Protein AF-A0A924NNZ3-F1 (afdb_monomer)

Secondary structure (DSSP, 8-state):
-PPPP---HHHHHHHTSS---TT-HHHHHHHHHHHHHHHH--SEEEEE-SSHHHHHHHHHTT-SSEEEEESGGGGSGGGHHHHHHHHH--HHHHHHHHHHHHHHHHHHHHHHHHHHTTTSEEEEEPP-S-GGGGSPPHHHHHHHHHHHHHHTPPPPHHHHHHHHHHHHH--S-GGGSS-HHHHHHHSTTHHHHHHHHHHHHHHHHHHTT---EEEEEE-S--SHHHHHHHHHHHHHHHHHHT---EEEEEE-SHHHHHTHHHHHHH-SEEEEEHHHHHHHHHT--HHHHHHHTHHHHHHTTS-SS-TTTTT-TTTHHHHHHHHHHHHHHH-TT-EEEEESSGGG-HHHHHHHHHTT-SEEEE-GGGHHHHHHHHHHHTT--

Structure (mmCIF, N/CA/C/O backbone):
data_AF-A0A924NNZ3-F1
#
_entry.id   AF-A0A924NNZ3-F1
#
loop_
_atom_site.group_PDB
_atom_site.id
_atom_site.type_symbol
_atom_site.label_atom_id
_atom_site.label_alt_id
_atom_site.label_comp_id
_atom_site.label_asym_id
_atom_site.label_entity_id
_atom_site.label_seq_id
_atom_site.pdbx_PDB_ins_code
_atom_site.Cartn_x
_atom_site.Cartn_y
_atom_site.Cartn_z
_atom_site.occupancy
_atom_site.B_iso_or_equiv
_atom_site.auth_seq_id
_atom_site.auth_comp_id
_atom_site.auth_asym_id
_atom_site.auth_atom_id
_atom_site.pdbx_PDB_model_num
ATOM 1 N N . GLY A 1 1 ? 37.620 16.774 13.304 1.00 64.25 1 GLY A N 1
ATOM 2 C CA . GLY A 1 1 ? 36.984 17.636 12.299 1.00 64.25 1 GLY A CA 1
ATOM 3 C C . GLY A 1 1 ? 35.906 16.813 11.662 1.00 64.25 1 GLY A C 1
ATOM 4 O O . GLY A 1 1 ? 36.211 15.704 11.244 1.00 64.25 1 GLY A O 1
ATOM 5 N N . GLU A 1 2 ? 34.669 17.284 11.690 1.00 69.00 2 GLU A N 1
ATOM 6 C CA . GLU A 1 2 ? 33.575 16.611 10.995 1.00 69.00 2 GLU A CA 1
ATOM 7 C C . GLU A 1 2 ? 33.784 16.807 9.493 1.00 69.00 2 GLU A C 1
ATOM 9 O O . GLU A 1 2 ? 33.917 17.934 9.016 1.00 69.00 2 GLU A O 1
ATOM 14 N N . VAL A 1 3 ? 33.922 15.702 8.762 1.00 72.62 3 VAL A N 1
ATOM 15 C CA . VAL A 1 3 ? 33.930 15.724 7.300 1.00 72.62 3 VAL A CA 1
ATOM 16 C C . VAL A 1 3 ? 32.472 15.800 6.875 1.00 72.62 3 VAL A C 1
ATOM 18 O O . VAL A 1 3 ? 31.687 14.928 7.241 1.00 72.62 3 VAL A O 1
ATOM 21 N N . ALA A 1 4 ? 32.106 16.850 6.144 1.00 78.94 4 ALA A N 1
ATOM 22 C CA . ALA A 1 4 ? 30.754 16.989 5.630 1.00 78.94 4 ALA A CA 1
ATOM 23 C C . ALA A 1 4 ? 30.448 15.831 4.666 1.00 78.94 4 ALA A C 1
ATOM 25 O O . ALA A 1 4 ? 31.197 15.572 3.722 1.00 78.94 4 ALA A O 1
ATOM 26 N N . VAL A 1 5 ? 29.361 15.112 4.940 1.00 84.31 5 VAL A N 1
ATOM 27 C CA . VAL A 1 5 ? 28.836 14.083 4.041 1.00 84.31 5 VAL A CA 1
ATOM 28 C C . VAL A 1 5 ? 28.032 14.800 2.964 1.00 84.31 5 VAL A C 1
ATOM 30 O O . VAL A 1 5 ? 27.115 15.557 3.277 1.00 84.31 5 VAL A O 1
ATOM 33 N N . HIS A 1 6 ? 28.387 14.573 1.703 1.00 83.69 6 HIS A N 1
ATOM 34 C CA . HIS A 1 6 ? 27.689 15.135 0.551 1.00 83.69 6 HIS A CA 1
ATOM 35 C C . HIS A 1 6 ? 26.997 14.017 -0.239 1.00 83.69 6 HIS A C 1
ATOM 37 O O . HIS A 1 6 ? 27.513 12.893 -0.266 1.00 83.69 6 HIS A O 1
ATOM 43 N N . PRO A 1 7 ? 25.847 14.292 -0.880 1.00 82.81 7 PRO A N 1
ATOM 44 C CA . PRO A 1 7 ? 25.235 13.356 -1.814 1.00 82.81 7 PRO A CA 1
ATOM 45 C C . PRO A 1 7 ? 26.211 12.979 -2.935 1.00 82.81 7 PRO A C 1
ATOM 47 O O . PRO A 1 7 ? 27.044 13.780 -3.353 1.00 82.81 7 PRO A O 1
ATOM 50 N N . SER A 1 8 ? 26.122 11.742 -3.429 1.00 87.38 8 SER A N 1
ATOM 51 C CA . SER A 1 8 ? 26.905 11.354 -4.608 1.00 87.38 8 SER A CA 1
ATOM 52 C C . SER A 1 8 ? 26.369 12.056 -5.867 1.00 87.38 8 SER A C 1
ATOM 54 O O . SER A 1 8 ? 25.159 12.292 -5.934 1.00 87.38 8 SER A O 1
ATOM 56 N N . PRO A 1 9 ? 27.197 12.284 -6.905 1.00 87.19 9 PRO A N 1
ATOM 57 C CA . PRO A 1 9 ? 26.738 12.858 -8.178 1.00 87.19 9 PRO A CA 1
ATOM 58 C C . PRO A 1 9 ? 25.560 12.097 -8.804 1.00 87.19 9 PRO A C 1
ATOM 60 O O . PRO A 1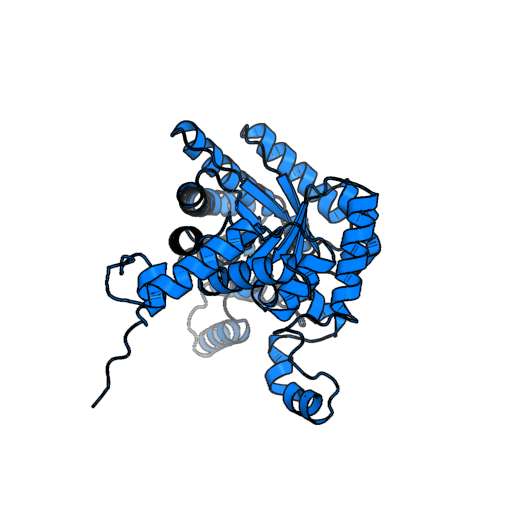 9 ? 24.693 12.677 -9.449 1.00 87.19 9 PRO A O 1
ATOM 63 N N . VAL A 1 10 ? 25.478 10.785 -8.557 1.00 87.81 10 VAL A N 1
ATOM 64 C CA . VAL A 1 10 ? 24.371 9.927 -9.001 1.00 87.81 10 VAL A CA 1
ATOM 65 C C . VAL A 1 10 ? 23.061 10.281 -8.298 1.00 87.81 10 VAL A C 1
ATOM 67 O O . VAL A 1 10 ? 22.013 10.335 -8.936 1.00 87.81 10 VAL A O 1
ATOM 70 N N . VAL A 1 11 ? 23.109 10.531 -6.988 1.00 86.94 11 VAL A N 1
ATOM 71 C CA . VAL A 1 11 ? 21.929 10.944 -6.212 1.00 86.94 11 VAL A CA 1
ATOM 72 C C . VAL A 1 11 ? 21.485 12.341 -6.639 1.00 86.94 11 VAL A C 1
ATOM 74 O O . VAL A 1 11 ? 20.298 12.548 -6.868 1.00 86.94 11 VAL A O 1
ATOM 77 N N . GLU A 1 12 ? 22.423 13.274 -6.821 1.00 88.75 12 GLU A N 1
ATOM 78 C CA . GLU A 1 12 ? 22.119 14.627 -7.311 1.00 88.75 12 GLU A CA 1
ATOM 79 C C . GLU A 1 12 ? 21.531 14.616 -8.732 1.00 88.75 12 GLU A C 1
ATOM 81 O O . GLU A 1 12 ? 20.627 15.394 -9.042 1.00 88.75 12 GLU A O 1
ATOM 86 N N . PHE A 1 13 ? 21.988 13.697 -9.589 1.00 88.69 13 PHE A N 1
ATOM 87 C CA . PHE A 1 13 ? 21.403 13.474 -10.910 1.00 88.69 13 PHE A CA 1
ATOM 88 C C . PHE A 1 13 ? 19.928 13.064 -10.820 1.00 88.69 13 PHE A C 1
ATOM 90 O O . PHE A 1 13 ? 19.085 13.671 -11.481 1.00 88.69 13 PHE A O 1
ATOM 97 N N . PHE A 1 14 ? 19.591 12.079 -9.982 1.00 87.69 14 PHE A N 1
ATOM 98 C CA . PHE A 1 14 ? 18.198 11.645 -9.823 1.00 87.69 14 PHE A CA 1
ATOM 99 C C . PHE A 1 14 ? 17.317 12.686 -9.126 1.00 87.69 14 PHE A C 1
ATOM 101 O O . PHE A 1 14 ? 16.145 12.831 -9.477 1.00 87.69 14 PHE A O 1
ATOM 108 N N . GLU A 1 15 ? 17.867 13.452 -8.184 1.00 88.12 15 GLU A N 1
ATOM 109 C CA . GLU A 1 15 ? 17.154 14.571 -7.557 1.00 88.12 15 GLU A CA 1
ATOM 110 C C . GLU A 1 15 ? 16.974 15.773 -8.502 1.00 88.12 15 GLU A C 1
ATOM 112 O O . GLU A 1 15 ? 16.224 16.698 -8.192 1.00 88.12 15 GLU A O 1
ATOM 117 N N . GLY A 1 16 ? 17.592 15.744 -9.688 1.00 83.81 16 GLY A N 1
ATOM 118 C CA . GLY A 1 16 ? 17.462 16.775 -10.717 1.00 83.81 16 GLY A CA 1
ATOM 119 C C . GLY A 1 16 ? 18.310 18.022 -10.461 1.00 83.81 16 GLY A C 1
ATOM 120 O O . GLY A 1 16 ? 18.193 18.997 -11.202 1.00 83.81 16 GLY A O 1
ATOM 121 N N . SER A 1 17 ? 19.171 18.005 -9.439 1.00 81.88 17 SER A N 1
ATOM 122 C CA . SER A 1 17 ? 20.092 19.101 -9.117 1.00 81.88 17 SER A CA 1
ATOM 123 C C . SER A 1 17 ? 21.398 19.041 -9.913 1.00 81.88 17 SER A C 1
ATOM 125 O O . SER A 1 17 ? 22.093 20.053 -10.004 1.00 81.88 17 SER A O 1
ATOM 127 N N . HIS A 1 18 ? 21.711 17.898 -10.533 1.00 76.44 18 HIS A N 1
ATOM 128 C CA . HIS A 1 18 ? 22.890 17.721 -11.378 1.00 76.44 18 HIS A CA 1
ATOM 129 C C . HIS A 1 18 ? 22.484 17.280 -12.796 1.00 76.44 18 HIS A C 1
ATOM 131 O O . HIS A 1 18 ? 22.108 16.123 -12.998 1.00 76.44 18 HIS A O 1
ATOM 137 N N . PRO A 1 19 ? 22.541 18.161 -13.816 1.00 71.06 19 PRO A N 1
ATOM 138 C CA . PRO A 1 19 ? 22.240 17.752 -15.183 1.00 71.06 19 PRO A CA 1
ATOM 139 C C . PRO A 1 19 ? 23.256 16.710 -15.666 1.00 71.06 19 PRO A C 1
ATOM 141 O O . PRO A 1 19 ? 24.381 16.638 -15.166 1.00 71.06 19 PRO A O 1
ATOM 144 N N . VAL A 1 20 ? 22.885 15.929 -16.685 1.00 67.81 20 VAL A N 1
ATOM 145 C CA . VAL A 1 20 ? 23.848 15.098 -17.423 1.00 67.81 20 VAL A CA 1
ATOM 146 C C . VAL A 1 20 ? 24.772 16.039 -18.202 1.00 67.81 2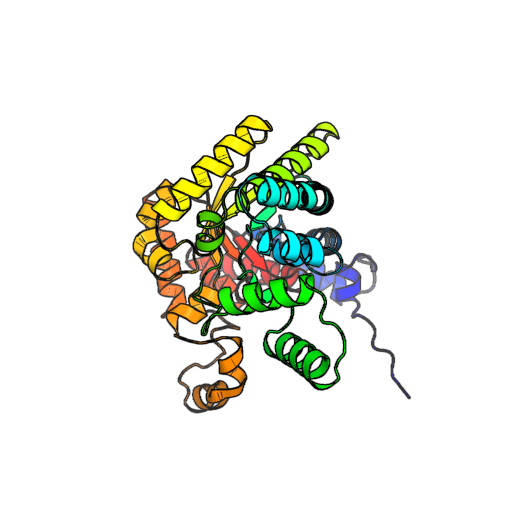0 VAL A C 1
ATOM 148 O O . VAL A 1 20 ? 24.515 16.367 -19.357 1.00 67.81 20 VAL A O 1
ATOM 151 N N . ALA A 1 21 ? 25.798 16.562 -17.537 1.00 63.09 21 ALA A N 1
ATOM 152 C CA . ALA A 1 21 ? 26.771 17.464 -18.130 1.00 63.09 21 ALA A CA 1
ATOM 153 C C . ALA A 1 21 ? 27.859 16.676 -18.878 1.00 63.09 21 ALA A C 1
ATOM 155 O O . ALA A 1 21 ? 28.167 15.523 -18.555 1.00 63.09 21 ALA A O 1
ATOM 156 N N . GLU A 1 22 ? 28.460 17.302 -19.889 1.00 55.84 22 GLU A N 1
ATOM 157 C CA . GLU A 1 22 ? 29.684 16.791 -20.509 1.00 55.84 22 GLU A CA 1
ATOM 158 C C . GLU A 1 22 ? 30.806 16.766 -19.454 1.00 55.84 22 GLU A C 1
ATOM 160 O O . GLU A 1 22 ? 31.184 17.813 -18.930 1.00 55.84 22 GLU A O 1
ATOM 165 N N . GLY A 1 23 ? 31.318 15.572 -19.123 1.00 64.56 23 GLY A N 1
ATOM 166 C CA . GLY A 1 23 ? 32.451 15.383 -18.204 1.00 64.56 23 GLY A CA 1
ATOM 167 C C . GLY A 1 23 ? 32.200 14.484 -16.986 1.00 64.56 23 GLY A C 1
ATOM 168 O O . GLY A 1 23 ? 33.169 14.122 -16.324 1.00 64.56 23 GLY A O 1
ATOM 169 N N . ASP A 1 24 ? 30.952 14.089 -16.699 1.00 82.62 24 ASP A N 1
ATOM 170 C CA . ASP A 1 24 ? 30.644 13.088 -15.661 1.00 82.62 24 ASP A CA 1
ATOM 171 C C . ASP A 1 24 ? 30.345 11.718 -16.294 1.00 82.62 24 ASP A C 1
ATOM 173 O O . ASP A 1 24 ? 29.196 11.348 -16.562 1.00 82.62 24 ASP A O 1
ATOM 177 N N . ASP A 1 25 ? 31.417 10.971 -16.572 1.00 88.50 25 ASP A N 1
ATOM 178 C CA . ASP A 1 25 ? 31.354 9.660 -17.229 1.00 88.50 25 ASP A CA 1
ATOM 179 C C . ASP A 1 25 ? 30.485 8.648 -16.458 1.00 88.50 25 ASP A C 1
ATOM 181 O O . ASP A 1 25 ? 29.849 7.785 -17.074 1.00 88.50 25 ASP A O 1
ATOM 185 N N . LEU A 1 26 ? 30.422 8.755 -15.122 1.00 89.38 26 LEU A N 1
ATOM 186 C CA . LEU A 1 26 ? 29.635 7.861 -14.271 1.00 89.38 26 LEU A CA 1
ATOM 187 C C . LEU A 1 26 ? 28.137 8.133 -14.430 1.00 89.38 26 LEU A C 1
ATOM 189 O O . LEU A 1 26 ? 27.374 7.205 -14.712 1.00 89.38 26 LEU A O 1
ATOM 193 N N . VAL A 1 27 ? 27.716 9.394 -14.296 1.00 90.81 27 VAL A N 1
ATOM 194 C CA . VAL A 1 27 ? 26.308 9.788 -14.473 1.00 90.81 27 VAL A CA 1
ATOM 195 C C . VAL A 1 27 ? 25.834 9.454 -15.890 1.00 90.81 27 VAL A C 1
ATOM 197 O O . VAL A 1 27 ? 24.754 8.887 -16.067 1.00 90.81 27 VAL A O 1
ATOM 200 N N . GLN A 1 28 ? 26.667 9.697 -16.907 1.00 90.12 28 GLN A N 1
ATOM 201 C CA . GLN A 1 28 ? 26.354 9.331 -18.292 1.00 90.12 28 GLN A CA 1
ATOM 202 C C . GLN A 1 28 ? 26.238 7.815 -18.504 1.00 90.12 28 GLN A C 1
ATOM 204 O O . GLN A 1 28 ? 25.387 7.355 -19.272 1.00 90.12 28 GLN A O 1
ATOM 209 N N . ALA A 1 29 ? 27.093 7.012 -17.868 1.00 92.50 29 ALA A N 1
ATOM 210 C CA . ALA A 1 29 ? 26.992 5.556 -17.932 1.00 92.50 29 ALA A CA 1
ATOM 211 C C . ALA A 1 29 ? 25.678 5.063 -17.310 1.00 92.50 29 ALA A C 1
ATOM 213 O O . ALA A 1 29 ? 24.965 4.283 -17.942 1.00 92.50 29 ALA A O 1
ATOM 214 N N . ILE A 1 30 ? 25.317 5.569 -16.129 1.00 92.75 30 ILE A N 1
ATOM 215 C CA . ILE A 1 30 ? 24.081 5.192 -15.428 1.00 92.75 30 ILE A CA 1
ATOM 216 C C . ILE A 1 30 ? 22.842 5.599 -16.229 1.00 92.75 30 ILE A C 1
ATOM 218 O O . ILE A 1 30 ? 21.950 4.774 -16.430 1.00 92.75 30 ILE A O 1
ATOM 222 N N . ALA A 1 31 ? 22.797 6.829 -16.748 1.00 91.81 31 ALA A N 1
ATOM 223 C CA . ALA A 1 31 ? 21.678 7.297 -17.563 1.00 91.81 31 ALA A CA 1
ATOM 224 C C . ALA A 1 31 ? 21.465 6.412 -18.806 1.00 91.81 31 ALA A C 1
ATOM 226 O O . ALA A 1 31 ? 20.337 6.010 -19.094 1.00 91.81 31 ALA A O 1
ATOM 227 N N . ARG A 1 32 ? 22.551 6.038 -19.503 1.00 93.88 32 ARG A N 1
ATOM 228 C CA . ARG A 1 32 ? 22.493 5.125 -20.659 1.00 93.88 32 ARG A CA 1
ATOM 229 C C . ARG A 1 32 ? 22.020 3.723 -20.279 1.00 93.88 32 ARG A C 1
ATOM 231 O O . ARG A 1 32 ? 21.205 3.152 -21.000 1.00 93.88 32 ARG A O 1
ATOM 238 N N . LEU A 1 33 ? 22.509 3.175 -19.164 1.00 94.81 33 LEU A N 1
ATOM 239 C CA . LEU A 1 33 ? 22.089 1.856 -18.679 1.00 94.81 33 LEU A CA 1
ATOM 240 C C . LEU A 1 33 ? 20.590 1.826 -18.376 1.00 94.81 33 LEU A C 1
ATOM 242 O O . LEU A 1 33 ? 19.897 0.913 -18.817 1.00 94.81 33 LEU A O 1
ATOM 246 N N . LEU A 1 34 ? 20.075 2.845 -17.687 1.00 96.06 34 LEU A N 1
ATOM 247 C CA . LEU A 1 34 ? 18.652 2.933 -17.366 1.00 96.06 34 LEU A CA 1
ATOM 248 C C . LEU A 1 34 ? 17.779 3.148 -18.599 1.00 96.06 34 LEU A C 1
ATOM 250 O O . LEU A 1 34 ? 16.721 2.535 -18.701 1.00 96.06 34 LEU A O 1
ATOM 254 N N . GLN A 1 35 ? 18.228 3.961 -19.558 1.00 95.69 35 GLN A N 1
ATOM 255 C CA . GLN A 1 35 ? 17.525 4.124 -20.830 1.00 95.69 35 GLN A CA 1
ATOM 256 C C . GLN A 1 35 ? 17.426 2.792 -21.589 1.00 95.69 35 GLN A C 1
ATOM 258 O O . GLN A 1 35 ? 16.382 2.480 -22.160 1.00 95.69 35 GLN A O 1
ATOM 263 N N . HIS A 1 36 ? 18.499 1.997 -21.591 1.00 96.00 36 HIS A N 1
ATOM 264 C CA . HIS A 1 36 ? 18.490 0.676 -22.212 1.00 96.00 36 HIS A CA 1
ATOM 265 C C . HIS A 1 36 ? 17.560 -0.292 -21.471 1.00 96.00 36 HIS A C 1
ATOM 267 O O . HIS A 1 36 ? 16.746 -0.959 -22.106 1.00 96.00 36 HIS A O 1
ATOM 273 N N . ALA A 1 37 ? 17.634 -0.320 -20.138 1.00 96.88 37 ALA A N 1
ATOM 274 C CA . ALA A 1 37 ? 16.772 -1.151 -19.306 1.00 96.88 37 ALA A CA 1
ATOM 275 C C . ALA A 1 37 ? 15.283 -0.824 -19.513 1.00 96.88 37 ALA A C 1
ATOM 277 O O . ALA A 1 37 ? 14.477 -1.734 -19.694 1.00 96.88 37 ALA A O 1
ATOM 278 N N . ASP A 1 38 ? 14.917 0.460 -19.576 1.00 97.12 38 ASP A N 1
ATOM 279 C CA . ASP A 1 38 ? 13.541 0.887 -19.854 1.00 97.12 38 ASP A CA 1
ATOM 280 C C . ASP A 1 38 ? 13.049 0.479 -21.245 1.00 97.12 38 ASP A C 1
ATOM 282 O O . ASP A 1 38 ? 11.868 0.185 -21.410 1.00 97.12 38 ASP A O 1
ATOM 286 N N . GLY A 1 39 ? 13.939 0.454 -22.241 1.00 96.19 39 GLY A N 1
ATOM 287 C CA . GLY A 1 39 ? 13.604 0.019 -23.598 1.00 96.19 39 GLY A CA 1
ATOM 288 C C . GLY A 1 39 ? 13.342 -1.486 -23.725 1.00 96.19 39 GLY A C 1
ATOM 289 O O . GLY A 1 39 ? 12.772 -1.912 -24.727 1.00 96.19 39 GLY A O 1
ATOM 290 N N . LEU A 1 40 ? 13.758 -2.281 -22.734 1.00 96.06 40 LEU A N 1
ATOM 291 C CA . LEU A 1 40 ? 13.654 -3.742 -22.739 1.00 96.06 40 LEU A CA 1
ATOM 292 C C . LEU A 1 40 ? 12.648 -4.287 -21.724 1.00 96.06 40 LEU A C 1
ATOM 294 O O . LEU A 1 40 ? 12.029 -5.322 -21.971 1.00 96.06 40 LEU A O 1
ATOM 298 N N . ARG A 1 41 ? 12.506 -3.636 -20.564 1.00 97.56 41 ARG A N 1
ATOM 299 C CA . ARG A 1 41 ? 11.723 -4.180 -19.453 1.00 97.56 41 ARG A CA 1
ATOM 300 C C . ARG A 1 41 ? 10.255 -4.375 -19.829 1.00 97.56 41 ARG A C 1
ATOM 302 O O . ARG A 1 41 ? 9.602 -3.488 -20.372 1.00 97.56 41 ARG A O 1
ATOM 309 N N . ARG A 1 42 ? 9.713 -5.531 -19.440 1.00 97.00 42 ARG A N 1
ATOM 310 C CA . ARG A 1 42 ? 8.271 -5.825 -19.487 1.00 97.00 42 ARG A CA 1
ATOM 311 C C . ARG A 1 42 ? 7.539 -5.287 -18.256 1.00 97.00 42 ARG A C 1
ATOM 313 O O . ARG A 1 42 ? 6.431 -4.778 -18.374 1.00 97.00 42 ARG A O 1
ATOM 320 N N . LEU A 1 43 ? 8.151 -5.430 -17.077 1.00 98.12 43 LEU A N 1
ATOM 321 C CA . LEU A 1 43 ? 7.579 -4.969 -15.813 1.00 98.12 43 LEU A CA 1
ATOM 322 C C . LEU A 1 43 ? 7.512 -3.441 -15.783 1.00 98.12 43 LEU A C 1
ATOM 324 O O . LEU A 1 43 ? 8.510 -2.758 -16.036 1.00 98.12 43 LEU A O 1
ATOM 328 N N . GLY A 1 44 ? 6.354 -2.910 -15.400 1.00 98.38 44 GLY A N 1
ATOM 329 C CA . GLY A 1 44 ? 6.232 -1.553 -14.884 1.00 98.38 44 GLY A CA 1
ATOM 330 C C . GLY A 1 44 ? 7.035 -1.385 -13.592 1.00 98.38 44 GLY A C 1
ATOM 331 O O . GLY A 1 44 ? 7.186 -2.332 -12.821 1.00 98.38 44 GLY A O 1
ATOM 332 N N . VAL A 1 45 ? 7.526 -0.174 -13.336 1.00 98.69 45 VAL A N 1
ATOM 333 C CA . VAL A 1 45 ? 8.160 0.170 -12.058 1.00 98.69 45 VAL A CA 1
ATOM 334 C C . VAL A 1 45 ? 7.425 1.372 -11.497 1.00 98.69 45 VAL A C 1
ATOM 336 O O . VAL A 1 45 ? 7.533 2.470 -12.037 1.00 98.69 45 VAL A O 1
ATOM 339 N N . ARG A 1 46 ? 6.634 1.152 -10.450 1.00 98.69 46 ARG A N 1
ATOM 340 C CA . ARG A 1 46 ? 5.906 2.193 -9.721 1.00 98.69 46 ARG A CA 1
ATOM 341 C C . ARG A 1 46 ? 6.671 2.580 -8.445 1.00 98.69 46 ARG A C 1
ATOM 343 O O . ARG A 1 46 ? 7.596 1.887 -8.025 1.00 98.69 46 ARG A O 1
ATOM 350 N N . GLY A 1 47 ? 6.306 3.712 -7.854 1.00 98.38 47 GLY A N 1
ATOM 351 C CA . GLY A 1 47 ? 6.820 4.162 -6.562 1.00 98.38 47 GLY A CA 1
ATOM 352 C C . GLY A 1 47 ? 5.864 3.843 -5.413 1.00 98.38 47 GLY A C 1
ATOM 353 O O . GLY A 1 47 ? 4.649 3.800 -5.601 1.00 98.38 47 GLY A O 1
ATOM 354 N N . ASN A 1 48 ? 6.408 3.671 -4.213 1.00 98.25 48 ASN A N 1
ATOM 355 C CA . ASN A 1 48 ? 5.663 3.765 -2.962 1.00 98.25 48 ASN A CA 1
ATOM 356 C C . ASN A 1 48 ? 5.856 5.187 -2.428 1.00 98.25 48 ASN A C 1
ATOM 358 O O . ASN A 1 48 ? 6.994 5.566 -2.141 1.00 98.25 48 ASN A O 1
ATOM 362 N N . ALA A 1 49 ? 4.784 5.968 -2.344 1.00 97.62 49 ALA A N 1
ATOM 363 C CA . ALA A 1 49 ? 4.843 7.355 -1.897 1.00 97.62 49 ALA A CA 1
ATOM 364 C C . ALA A 1 49 ? 3.538 7.766 -1.217 1.00 97.62 49 ALA A C 1
ATOM 366 O O . ALA A 1 49 ? 2.451 7.541 -1.753 1.00 97.62 49 ALA A O 1
ATOM 367 N N . ASP A 1 50 ? 3.673 8.427 -0.071 1.00 96.81 50 ASP A N 1
ATOM 368 C CA . ASP A 1 50 ? 2.553 8.724 0.828 1.00 96.81 50 ASP A CA 1
ATOM 369 C C . ASP A 1 50 ? 2.253 10.232 0.905 1.00 96.81 50 ASP A C 1
ATOM 371 O O . ASP A 1 50 ? 1.316 10.655 1.573 1.00 96.81 50 ASP A O 1
ATOM 375 N N . ASN A 1 51 ? 3.048 11.057 0.218 1.00 97.31 51 ASN A N 1
ATOM 376 C CA . ASN A 1 51 ? 2.906 12.510 0.147 1.00 97.31 51 ASN A CA 1
ATOM 377 C C . ASN A 1 51 ? 3.350 13.031 -1.235 1.00 97.31 51 ASN A C 1
ATOM 379 O O . ASN A 1 51 ? 3.944 12.303 -2.037 1.00 97.31 51 ASN A O 1
ATOM 383 N N . ALA A 1 52 ? 3.053 14.301 -1.518 1.00 97.75 52 ALA A N 1
ATOM 384 C CA . ALA A 1 52 ? 3.359 14.924 -2.806 1.00 97.75 52 ALA A CA 1
ATOM 385 C C . ALA A 1 52 ? 4.870 14.984 -3.102 1.00 97.75 52 ALA A C 1
ATOM 387 O O . ALA A 1 52 ? 5.281 14.734 -4.232 1.00 97.75 52 ALA A O 1
ATOM 388 N N . GLU A 1 53 ? 5.712 15.257 -2.101 1.00 97.12 53 GLU A N 1
ATOM 389 C CA . GLU A 1 53 ? 7.166 15.341 -2.291 1.00 97.12 53 GLU A CA 1
ATOM 390 C C . GLU A 1 53 ? 7.753 13.994 -2.740 1.00 97.12 53 GLU A C 1
ATOM 392 O O . GLU A 1 53 ? 8.504 13.933 -3.719 1.00 97.12 53 GLU A O 1
ATOM 397 N N . ASP A 1 54 ? 7.370 12.907 -2.071 1.00 97.44 54 ASP A N 1
ATOM 398 C CA . ASP A 1 54 ? 7.800 11.554 -2.411 1.00 97.44 54 ASP A CA 1
ATOM 399 C C . ASP A 1 54 ? 7.231 11.090 -3.752 1.00 97.44 54 ASP A C 1
ATOM 401 O O . ASP A 1 54 ? 7.926 10.405 -4.506 1.00 97.44 54 ASP A O 1
ATOM 405 N N . ALA A 1 55 ? 6.004 11.494 -4.095 1.00 98.31 55 ALA A N 1
ATOM 406 C CA . ALA A 1 55 ? 5.422 11.222 -5.405 1.00 98.31 55 ALA A CA 1
ATOM 407 C C . ALA A 1 55 ? 6.222 11.929 -6.513 1.00 98.31 55 ALA A C 1
ATOM 409 O O . ALA A 1 55 ? 6.653 11.292 -7.480 1.00 98.31 55 ALA A O 1
ATOM 410 N N . ALA A 1 56 ? 6.525 13.217 -6.334 1.00 98.12 56 ALA A N 1
ATOM 411 C CA . ALA A 1 56 ? 7.367 13.978 -7.249 1.00 98.12 56 ALA A CA 1
ATOM 412 C C . ALA A 1 56 ? 8.764 13.347 -7.380 1.00 98.12 56 ALA A C 1
ATOM 414 O O . ALA A 1 56 ? 9.281 13.200 -8.491 1.00 98.12 56 ALA A O 1
ATOM 415 N N . ARG A 1 57 ? 9.370 12.923 -6.260 1.00 97.50 57 ARG A N 1
ATOM 416 C CA . ARG A 1 57 ? 10.668 12.228 -6.231 1.00 97.50 57 ARG A CA 1
ATOM 417 C C . ARG A 1 57 ? 10.612 10.912 -7.004 1.00 97.50 57 ARG A C 1
ATOM 419 O O . ARG A 1 57 ? 11.436 10.696 -7.889 1.00 97.50 57 ARG A O 1
ATOM 426 N N . ALA A 1 58 ? 9.620 10.063 -6.743 1.00 97.94 58 ALA A N 1
ATOM 427 C CA . ALA A 1 58 ? 9.440 8.803 -7.460 1.00 97.94 58 ALA A CA 1
ATOM 428 C C . ALA A 1 58 ? 9.315 9.033 -8.974 1.00 97.94 58 ALA A C 1
ATOM 430 O O . ALA A 1 58 ? 9.978 8.350 -9.760 1.00 97.94 58 ALA A O 1
ATOM 431 N N . ARG A 1 59 ? 8.527 10.036 -9.389 1.00 97.94 59 ARG A N 1
ATOM 432 C CA . ARG A 1 59 ? 8.373 10.412 -10.802 1.00 97.94 59 ARG A CA 1
ATOM 433 C C . ARG A 1 59 ? 9.699 10.856 -11.419 1.00 97.94 59 ARG A C 1
ATOM 435 O O . ARG A 1 59 ? 10.050 10.359 -12.488 1.00 97.94 59 ARG A O 1
ATOM 442 N N . ARG A 1 60 ? 10.471 11.722 -10.744 1.00 95.94 60 ARG A N 1
ATOM 443 C CA . ARG A 1 60 ? 11.818 12.139 -11.197 1.00 95.94 60 ARG A CA 1
ATOM 444 C C . ARG A 1 60 ? 12.758 10.946 -11.385 1.00 95.94 60 ARG A C 1
ATOM 446 O O . ARG A 1 60 ? 13.527 10.911 -12.341 1.00 95.94 60 ARG A O 1
ATOM 453 N N . PHE A 1 61 ? 12.646 9.933 -10.528 1.00 96.12 61 PHE A N 1
ATOM 454 C CA . PHE A 1 61 ? 13.483 8.731 -10.566 1.00 96.12 61 PHE A CA 1
ATOM 455 C C . PHE A 1 61 ? 13.016 7.715 -11.631 1.00 96.12 61 PHE A C 1
ATOM 457 O O . PHE A 1 61 ? 13.653 6.677 -11.834 1.00 96.12 61 PHE A O 1
ATOM 464 N N . GLY A 1 62 ? 11.941 8.026 -12.366 1.00 96.69 62 GLY A N 1
ATOM 465 C CA . GLY A 1 62 ? 11.428 7.244 -13.491 1.00 96.69 62 GLY A CA 1
ATOM 466 C C . GLY A 1 62 ? 10.303 6.275 -13.135 1.00 96.69 62 GLY A C 1
ATOM 467 O O . GLY A 1 62 ? 10.053 5.346 -13.904 1.00 96.69 62 GLY A O 1
ATOM 468 N N . ALA A 1 63 ? 9.634 6.457 -11.993 1.00 98.31 63 ALA A N 1
ATOM 469 C CA . ALA A 1 63 ? 8.457 5.667 -11.657 1.00 98.31 63 ALA A CA 1
ATOM 470 C C . ALA A 1 63 ? 7.314 5.955 -12.642 1.00 98.31 63 ALA A C 1
ATOM 472 O O . ALA A 1 63 ? 7.007 7.106 -12.949 1.00 98.31 63 ALA A O 1
ATOM 473 N N . SER A 1 64 ? 6.639 4.903 -13.101 1.00 98.19 64 SER A N 1
ATOM 474 C CA . SER A 1 64 ? 5.507 4.970 -14.029 1.00 98.19 64 SER A CA 1
ATOM 475 C C . SER A 1 64 ? 4.149 5.030 -13.313 1.00 98.19 64 SER A C 1
ATOM 477 O O . SER A 1 64 ? 3.170 4.474 -13.808 1.00 98.19 64 SER A O 1
ATOM 479 N N . GLY A 1 65 ? 4.105 5.643 -12.128 1.00 98.62 65 GLY A N 1
ATOM 480 C CA . GLY A 1 65 ? 2.935 5.738 -11.248 1.00 98.62 65 GLY A CA 1
ATOM 481 C C . GLY A 1 65 ? 3.261 5.385 -9.797 1.00 98.62 65 GLY A C 1
ATOM 482 O O . GLY A 1 65 ? 4.413 5.100 -9.465 1.00 98.62 65 GLY A O 1
ATOM 483 N N . ILE A 1 66 ? 2.239 5.373 -8.944 1.00 98.81 66 ILE A N 1
ATOM 484 C CA . ILE A 1 66 ? 2.313 4.933 -7.547 1.00 98.81 66 ILE A CA 1
ATOM 485 C C . ILE A 1 66 ? 1.599 3.594 -7.407 1.00 98.81 66 ILE A C 1
ATOM 487 O O . ILE A 1 66 ? 0.453 3.457 -7.828 1.00 98.81 66 ILE A O 1
ATOM 491 N N . GLY A 1 67 ? 2.292 2.591 -6.866 1.00 98.56 67 GLY A N 1
ATOM 492 C CA . GLY A 1 67 ? 1.733 1.259 -6.613 1.00 98.56 67 GLY A CA 1
ATOM 493 C C . GLY A 1 67 ? 1.298 1.053 -5.164 1.00 98.56 67 GLY A C 1
ATOM 494 O O . GLY A 1 67 ? 0.614 0.075 -4.871 1.00 98.56 67 GLY A O 1
ATOM 495 N N . LEU A 1 68 ? 1.688 1.966 -4.269 1.00 98.62 68 LEU A N 1
ATOM 496 C CA . LEU A 1 68 ? 1.230 2.020 -2.887 1.00 98.62 68 LEU A CA 1
ATOM 497 C C . LEU A 1 68 ? 1.365 3.447 -2.342 1.00 98.62 68 LEU A C 1
ATOM 499 O O . LEU A 1 68 ? 2.476 3.942 -2.161 1.00 98.62 68 LEU A O 1
ATOM 503 N N . CYS A 1 69 ? 0.228 4.065 -2.052 1.00 98.50 69 CYS A N 1
ATOM 504 C CA . CYS A 1 69 ? 0.102 5.237 -1.198 1.00 98.50 69 CYS A CA 1
ATOM 505 C C . CYS A 1 69 ? -0.592 4.804 0.096 1.00 98.50 69 CYS A C 1
ATOM 507 O O . CYS A 1 69 ? -1.727 4.317 0.064 1.00 98.50 69 CYS A O 1
ATOM 509 N N . ARG A 1 70 ? 0.121 4.926 1.214 1.00 97.81 70 ARG A N 1
ATOM 510 C CA . ARG A 1 70 ? -0.350 4.614 2.564 1.00 97.81 70 ARG A CA 1
ATOM 511 C C . ARG A 1 70 ? -1.086 5.815 3.140 1.00 97.81 70 ARG A C 1
ATOM 513 O O . ARG A 1 70 ? -0.545 6.917 3.188 1.00 97.81 70 ARG A O 1
ATOM 520 N N . THR A 1 71 ? -2.324 5.607 3.573 1.00 96.38 71 THR A N 1
ATOM 521 C CA . THR A 1 71 ? -3.163 6.685 4.116 1.00 96.38 71 THR A CA 1
ATOM 522 C C . THR A 1 71 ? -2.915 6.935 5.598 1.00 96.38 71 THR A C 1
ATOM 524 O O . THR A 1 71 ? -3.228 8.003 6.098 1.00 96.38 71 THR A O 1
ATOM 527 N N . GLU A 1 72 ? -2.284 5.999 6.298 1.00 91.19 72 GLU A N 1
ATOM 528 C CA . GLU A 1 72 ? -1.996 6.024 7.734 1.00 91.19 72 GLU A CA 1
ATOM 529 C C . GLU A 1 72 ? -1.259 7.283 8.177 1.00 91.19 72 GLU A C 1
ATOM 531 O O . GLU A 1 72 ? -1.630 7.929 9.155 1.00 91.19 72 GLU A O 1
ATOM 536 N N . HIS A 1 73 ? -0.232 7.668 7.419 1.00 85.00 73 HIS A N 1
ATOM 537 C CA . HIS A 1 73 ? 0.566 8.852 7.714 1.00 85.00 73 HIS A CA 1
ATOM 538 C C . HIS A 1 73 ? -0.252 10.148 7.594 1.00 85.00 73 HIS A C 1
ATOM 540 O O . HIS A 1 73 ? 0.084 11.140 8.236 1.00 85.00 73 HIS A O 1
ATOM 546 N N . MET A 1 74 ? -1.365 10.125 6.851 1.00 89.38 74 MET A N 1
ATOM 547 C CA . MET A 1 74 ? -2.293 11.252 6.697 1.00 89.38 74 MET A CA 1
ATOM 548 C C . MET A 1 74 ? -3.196 11.453 7.926 1.00 89.38 74 MET A C 1
ATOM 550 O O . MET A 1 74 ? -3.936 12.436 7.980 1.00 89.38 74 MET A O 1
ATOM 554 N N . PHE A 1 75 ? -3.141 10.553 8.914 1.00 85.75 75 PHE A N 1
ATOM 555 C CA . PHE A 1 75 ? -3.889 10.635 10.175 1.00 85.75 75 PHE A CA 1
ATOM 556 C C . PHE A 1 75 ? -3.006 10.960 11.393 1.00 85.75 75 PHE A C 1
ATOM 558 O O . PHE A 1 75 ? -3.523 11.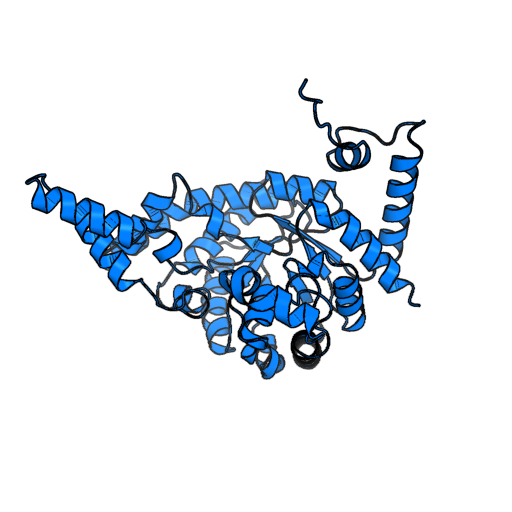172 12.491 1.00 85.75 75 PHE A O 1
ATOM 565 N N . LEU A 1 76 ? -1.682 11.009 11.217 1.00 81.25 76 LEU A N 1
ATOM 566 C CA . LEU A 1 76 ? -0.716 11.274 12.285 1.00 81.25 76 LEU A CA 1
ATOM 567 C C . LEU A 1 76 ? -0.442 12.780 12.474 1.00 81.25 76 LEU A C 1
ATOM 569 O O . LEU A 1 76 ? -0.951 13.636 11.747 1.00 81.25 76 LEU A O 1
ATOM 573 N N . GLY A 1 77 ? 0.369 13.109 13.483 1.00 82.62 77 GLY A N 1
ATOM 574 C CA . GLY A 1 77 ? 0.756 14.485 13.807 1.00 82.62 77 GLY A CA 1
ATOM 575 C C . GLY A 1 77 ? -0.412 15.302 14.360 1.00 82.62 77 GLY A C 1
ATOM 576 O O . GLY A 1 77 ? -1.172 14.814 15.196 1.00 82.62 77 GLY A O 1
ATOM 577 N N . ASP A 1 78 ? -0.585 16.527 13.864 1.00 79.94 78 ASP A N 1
ATOM 578 C CA . ASP A 1 78 ? -1.632 17.460 14.318 1.00 79.94 78 ASP A CA 1
ATOM 579 C C . ASP A 1 78 ? -3.063 16.938 14.080 1.00 79.94 78 ASP A C 1
ATOM 581 O O . ASP A 1 78 ? -4.029 17.456 14.639 1.00 79.94 78 ASP A O 1
ATOM 585 N N . ARG A 1 79 ? -3.212 15.890 13.260 1.00 86.69 79 ARG A N 1
ATOM 586 C CA . ARG A 1 79 ? -4.496 15.267 12.911 1.00 86.69 79 ARG A CA 1
ATOM 587 C C . ARG A 1 79 ? -4.903 14.143 13.861 1.00 86.69 79 ARG A C 1
ATOM 589 O O . ARG A 1 79 ? -6.053 13.711 13.821 1.00 86.69 79 ARG A O 1
ATOM 596 N N . ARG A 1 80 ? -4.000 13.720 14.753 1.00 87.12 80 ARG A N 1
ATOM 597 C CA . ARG A 1 80 ? -4.231 12.663 15.749 1.00 87.12 80 ARG A CA 1
ATOM 598 C C . ARG A 1 80 ? -5.496 12.902 16.570 1.00 87.12 80 ARG A C 1
ATOM 600 O O . ARG A 1 80 ? -6.290 11.989 16.762 1.00 87.12 80 ARG A O 1
ATOM 607 N N . GLN A 1 81 ? -5.710 14.149 16.979 1.00 89.31 81 GLN A N 1
ATOM 608 C CA . GLN A 1 81 ? -6.878 14.575 17.745 1.00 89.31 81 GLN A CA 1
ATOM 609 C C . GLN A 1 81 ? -8.205 14.192 17.062 1.00 89.31 81 GLN A C 1
ATOM 611 O O . GLN A 1 81 ? -9.140 13.774 17.733 1.00 89.31 81 GLN A O 1
ATOM 616 N N . LEU A 1 82 ? -8.277 14.273 15.729 1.00 91.00 82 LEU A N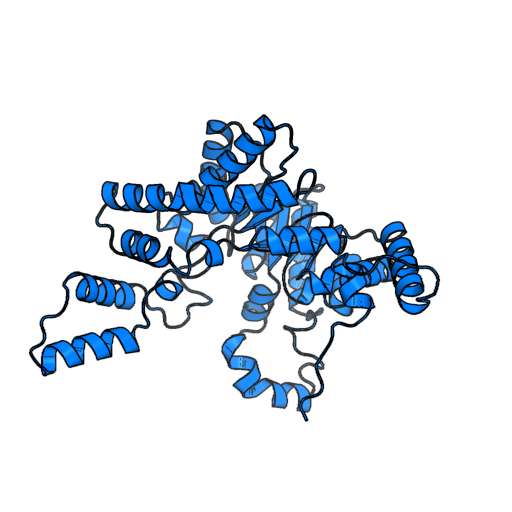 1
ATOM 617 C CA . LEU A 1 82 ? -9.480 13.918 14.968 1.00 91.00 82 LEU A CA 1
ATOM 618 C C . LEU A 1 82 ? -9.731 12.404 14.956 1.00 91.00 82 LEU A C 1
ATOM 620 O O . LEU A 1 82 ? -10.878 11.964 14.907 1.00 91.00 82 LEU A O 1
ATOM 624 N N . VAL A 1 83 ? -8.666 11.601 15.019 1.00 90.88 83 VAL A N 1
ATOM 625 C CA . VAL A 1 83 ? -8.771 10.143 15.163 1.00 90.88 83 VAL A CA 1
ATOM 626 C C . VAL A 1 83 ? -9.221 9.778 16.573 1.00 90.88 83 VAL A C 1
ATOM 628 O O . VAL A 1 83 ? -10.067 8.905 16.738 1.00 90.88 83 VAL A O 1
ATOM 631 N N . GLU A 1 84 ? -8.708 10.466 17.593 1.00 92.06 84 GLU A N 1
ATOM 632 C CA . GLU A 1 84 ? -9.197 10.303 18.963 1.00 92.06 84 GLU A CA 1
ATOM 633 C C . GLU A 1 84 ? -10.682 10.664 19.071 1.00 92.06 84 GLU A C 1
ATOM 635 O O . GLU A 1 84 ? -11.442 9.928 19.692 1.00 92.06 84 GLU A O 1
ATOM 640 N N . ASP A 1 85 ? -11.114 11.754 18.432 1.00 92.31 85 ASP A N 1
ATOM 641 C CA . ASP A 1 85 ? -12.522 12.160 18.402 1.00 92.31 85 ASP A CA 1
ATOM 642 C C . ASP A 1 85 ? -13.395 11.100 17.716 1.00 92.31 85 ASP A C 1
ATOM 644 O O . ASP A 1 85 ? -14.473 10.784 18.211 1.00 92.31 85 ASP A O 1
ATOM 648 N N . LEU A 1 86 ? -12.907 10.477 16.637 1.00 92.50 86 LEU A N 1
ATOM 649 C CA . LEU A 1 86 ? -13.576 9.336 16.005 1.00 92.50 86 LEU A CA 1
ATOM 650 C C . LEU A 1 86 ? -13.673 8.122 16.945 1.00 92.50 86 LEU A C 1
ATOM 652 O O . LEU A 1 86 ? -14.699 7.449 16.975 1.00 92.50 86 LEU A O 1
ATOM 656 N N . VAL A 1 87 ? -12.614 7.831 17.704 1.00 91.38 87 VAL A N 1
ATOM 657 C CA . VAL A 1 87 ? -12.558 6.703 18.651 1.00 91.38 87 VAL A CA 1
ATOM 658 C C . VAL A 1 87 ? -13.466 6.915 19.867 1.00 91.38 87 VAL A C 1
ATOM 660 O O . VAL A 1 87 ? -13.980 5.942 20.433 1.00 91.38 87 VAL A O 1
ATOM 663 N N . LEU A 1 88 ? -13.636 8.169 20.282 1.00 92.56 88 LEU A N 1
ATOM 664 C CA . LEU A 1 88 ? -14.483 8.567 21.402 1.00 92.56 88 LEU A CA 1
ATOM 665 C C . LEU A 1 88 ? -15.941 8.820 21.022 1.00 92.56 88 LEU A C 1
ATOM 667 O O . LEU A 1 88 ? -16.771 8.865 21.923 1.00 92.56 88 LEU A O 1
ATOM 671 N N . ALA A 1 89 ? -16.244 8.997 19.735 1.00 91.94 89 ALA A N 1
ATOM 672 C CA . ALA A 1 89 ? -17.578 9.335 19.262 1.00 91.94 89 ALA A CA 1
ATOM 673 C C . ALA A 1 89 ? -18.646 8.351 19.767 1.00 91.94 89 ALA A C 1
ATOM 675 O O . ALA A 1 89 ? -18.557 7.135 19.558 1.00 91.94 89 ALA A O 1
ATOM 676 N N . GLU A 1 90 ? -19.697 8.888 20.386 1.00 86.94 90 GLU A N 1
ATOM 677 C CA . GLU A 1 90 ? -20.834 8.120 20.870 1.00 86.94 90 GLU A CA 1
ATOM 678 C C . GLU A 1 90 ? -21.999 8.201 19.876 1.00 86.94 90 GLU A C 1
ATOM 680 O O . GLU A 1 90 ? -22.717 9.192 19.748 1.00 86.94 90 GLU A O 1
ATOM 685 N N . GLY A 1 91 ? -22.223 7.095 19.168 1.00 90.00 91 GLY A N 1
ATOM 686 C CA . GLY A 1 91 ? -23.330 6.971 18.226 1.00 90.00 91 GLY A CA 1
ATOM 687 C C . GLY A 1 91 ? -23.039 7.549 16.841 1.00 90.00 91 GLY A C 1
ATOM 688 O O . GLY A 1 91 ? -21.923 7.927 16.493 1.00 90.00 91 GLY A O 1
ATOM 689 N N . HIS A 1 92 ? -24.071 7.539 15.999 1.00 90.81 92 HIS A N 1
ATOM 690 C CA . HIS A 1 92 ? -23.911 7.770 14.566 1.00 90.81 92 HIS A CA 1
ATOM 691 C C . HIS A 1 92 ? -23.535 9.219 14.225 1.00 90.81 92 HIS A C 1
ATOM 693 O O . HIS A 1 92 ? -22.646 9.435 13.405 1.00 90.81 92 HIS A O 1
ATOM 699 N N . ASP A 1 93 ? -24.181 10.201 14.856 1.00 93.25 93 ASP A N 1
ATOM 700 C CA . ASP A 1 93 ? -24.022 11.614 14.494 1.00 93.25 93 ASP A CA 1
ATOM 701 C C . ASP A 1 93 ? -22.617 12.142 14.830 1.00 93.25 93 ASP A C 1
ATOM 703 O O . ASP A 1 93 ? -21.996 12.816 14.006 1.00 93.25 93 ASP A O 1
ATOM 707 N N . GLU A 1 94 ? -22.079 11.789 16.002 1.00 93.56 94 GLU A N 1
ATOM 708 C CA . GLU A 1 94 ? -20.719 12.167 16.407 1.00 93.56 94 GLU A CA 1
ATOM 709 C C . GLU A 1 94 ? -19.661 11.493 15.527 1.00 93.56 94 GLU A C 1
ATOM 711 O O . GLU A 1 94 ? -18.718 12.149 15.080 1.00 93.56 94 GLU A O 1
ATOM 716 N N . GLN A 1 95 ? -19.857 10.212 15.190 1.00 93.44 95 GLN A N 1
ATOM 717 C CA . GLN A 1 95 ? -18.959 9.488 14.290 1.00 93.44 95 GLN A CA 1
ATOM 718 C C . GLN A 1 95 ? -18.928 10.144 12.903 1.00 93.44 95 GLN A C 1
ATOM 720 O O . GLN A 1 95 ? -17.855 10.349 12.334 1.00 93.44 95 GLN A O 1
ATOM 725 N N . GLN A 1 96 ? -20.091 10.514 12.358 1.00 93.56 96 GLN A N 1
ATOM 726 C CA . GLN A 1 96 ? -20.172 11.216 11.075 1.00 93.56 96 GLN A CA 1
ATOM 727 C C . GLN A 1 96 ? -19.503 12.593 11.131 1.00 93.56 96 GLN A C 1
ATOM 729 O O . GLN A 1 96 ? -18.807 12.965 10.186 1.00 93.56 96 GLN A O 1
ATOM 734 N N . ALA A 1 97 ? -19.657 13.334 12.232 1.00 94.38 97 ALA A N 1
ATOM 735 C CA . ALA A 1 97 ? -18.984 14.617 12.414 1.00 94.38 97 ALA A CA 1
ATOM 736 C C . ALA A 1 97 ? -17.451 14.467 12.442 1.00 94.38 97 ALA A C 1
ATOM 738 O O . ALA A 1 97 ? -16.752 15.233 11.774 1.00 94.38 97 ALA A O 1
ATOM 739 N N . ALA A 1 98 ? -16.930 13.455 13.144 1.00 93.62 98 ALA A N 1
ATOM 740 C CA . ALA A 1 98 ? -15.495 13.172 13.199 1.00 93.62 98 ALA A CA 1
ATOM 741 C C . ALA A 1 98 ? -14.932 12.779 11.819 1.00 93.62 98 ALA A C 1
ATOM 743 O O . ALA A 1 98 ? -13.915 13.316 11.376 1.00 93.62 98 ALA A O 1
ATOM 744 N N . LEU A 1 99 ? -15.635 11.909 11.083 1.00 94.62 99 LEU A N 1
ATOM 745 C CA . LEU A 1 99 ? -15.264 11.542 9.711 1.00 94.62 99 LEU A CA 1
ATOM 746 C C . LEU A 1 99 ? -15.297 12.753 8.765 1.00 94.62 99 LEU A C 1
ATOM 748 O O . LEU A 1 99 ? -14.380 12.940 7.963 1.00 94.62 99 LEU A O 1
ATOM 752 N N . ALA A 1 100 ? -16.312 13.613 8.874 1.00 95.31 100 ALA A N 1
ATOM 753 C CA . ALA A 1 100 ? -16.427 14.819 8.058 1.00 95.31 100 ALA A CA 1
ATOM 754 C C . ALA A 1 100 ? -15.281 15.816 8.306 1.00 95.31 100 ALA A C 1
ATOM 756 O O . ALA A 1 100 ? -14.863 16.505 7.374 1.00 95.31 100 ALA A O 1
ATOM 757 N N . ALA A 1 101 ? -14.744 15.873 9.528 1.00 95.50 101 ALA A N 1
ATOM 758 C CA . ALA A 1 101 ? -13.592 16.710 9.860 1.00 95.50 101 ALA A CA 1
ATOM 759 C C . ALA A 1 101 ? -12.277 16.199 9.236 1.00 95.50 101 ALA A C 1
ATOM 761 O O . ALA A 1 101 ? -11.410 17.002 8.890 1.00 95.50 101 ALA A O 1
ATOM 762 N N . LEU A 1 102 ? -12.141 14.883 9.039 1.00 94.69 102 LEU A N 1
ATOM 763 C CA . LEU A 1 102 ? -10.972 14.258 8.403 1.00 94.69 102 LEU A CA 1
ATOM 764 C C . LEU A 1 102 ? -10.960 14.419 6.874 1.00 94.69 102 LEU A C 1
ATOM 766 O O . LEU A 1 102 ? -9.891 14.539 6.270 1.00 94.69 102 LEU A O 1
ATOM 770 N N . LEU A 1 103 ? -12.138 14.451 6.246 1.00 96.56 103 LEU A N 1
ATOM 771 C CA . LEU A 1 103 ? -12.302 14.512 4.790 1.00 96.56 103 LEU A CA 1
ATOM 772 C C . LEU A 1 103 ? -11.500 15.631 4.096 1.00 96.56 103 LEU A C 1
ATOM 774 O O . LEU A 1 103 ? -10.774 15.318 3.148 1.00 96.56 103 LEU A O 1
ATOM 778 N N . PRO A 1 104 ? -11.595 16.921 4.491 1.00 96.81 104 PRO A N 1
ATOM 779 C CA . PRO A 1 104 ? -10.907 17.993 3.769 1.00 96.81 104 PRO A CA 1
ATOM 780 C C . PRO A 1 104 ? -9.383 17.846 3.803 1.00 96.81 104 PRO A C 1
ATOM 782 O O . PRO A 1 104 ? -8.732 18.193 2.821 1.00 96.81 104 PRO A O 1
ATOM 785 N N . LEU A 1 105 ? -8.841 17.297 4.892 1.00 95.62 105 LEU A N 1
ATOM 786 C CA . LEU A 1 105 ? -7.407 17.097 5.084 1.00 95.62 105 LEU A CA 1
ATOM 787 C C . LEU A 1 105 ? -6.872 15.981 4.180 1.00 95.62 105 LEU A C 1
ATOM 789 O O . LEU A 1 105 ? -5.889 16.173 3.471 1.00 95.62 105 LEU A O 1
ATOM 793 N N . GLN A 1 106 ? -7.567 14.841 4.128 1.00 96.69 106 GLN A N 1
ATOM 794 C CA . GLN A 1 106 ? -7.208 13.763 3.201 1.00 96.69 106 GLN A CA 1
ATOM 795 C C . GLN A 1 106 ? -7.359 14.189 1.738 1.00 96.69 106 GLN A C 1
ATOM 797 O O . GLN A 1 106 ? -6.532 13.845 0.897 1.00 96.69 106 GLN A O 1
ATOM 802 N N . ARG A 1 107 ? -8.400 14.968 1.416 1.00 98.06 107 ARG A N 1
ATOM 803 C CA . ARG A 1 107 ? -8.604 15.483 0.057 1.00 98.06 107 ARG A CA 1
ATOM 804 C C . ARG A 1 107 ? -7.448 16.381 -0.379 1.00 98.06 107 ARG A C 1
ATOM 806 O O . ARG A 1 107 ? -7.040 16.306 -1.537 1.00 98.06 107 ARG A O 1
ATOM 813 N N . GLU A 1 108 ? -6.925 17.219 0.514 1.00 97.62 108 GLU A N 1
ATOM 814 C CA . GLU A 1 108 ? -5.754 18.058 0.239 1.00 97.62 108 GLU A CA 1
ATOM 815 C C . GLU A 1 108 ? -4.516 17.207 -0.075 1.00 97.62 108 GLU A C 1
ATOM 817 O O . GLU A 1 108 ? -3.893 17.405 -1.122 1.00 97.62 108 GLU A O 1
ATOM 822 N N . ASP A 1 109 ? -4.227 16.199 0.752 1.00 97.81 109 ASP A N 1
ATOM 823 C CA . ASP A 1 109 ? -3.084 15.304 0.538 1.00 97.81 109 ASP A CA 1
ATOM 824 C C . ASP A 1 109 ? -3.192 14.552 -0.796 1.00 97.81 109 ASP A C 1
ATOM 826 O O . ASP A 1 109 ? -2.250 14.549 -1.597 1.00 97.81 109 ASP A O 1
ATOM 830 N N . PHE A 1 110 ? -4.362 13.969 -1.089 1.00 98.69 110 PHE A N 1
ATOM 831 C CA . PHE A 1 110 ? -4.603 13.286 -2.361 1.00 98.69 110 PHE A CA 1
ATOM 832 C C . PHE A 1 110 ? -4.504 14.232 -3.555 1.00 98.69 110 PHE A C 1
ATOM 834 O O . PHE A 1 110 ? -3.985 13.835 -4.596 1.00 98.69 110 PHE A O 1
ATOM 841 N N . THR A 1 111 ? -4.950 15.484 -3.418 1.00 98.75 111 THR A N 1
ATOM 842 C CA . THR A 1 111 ? -4.814 16.494 -4.479 1.00 98.75 111 THR A CA 1
ATOM 843 C C . THR A 1 111 ? -3.340 16.746 -4.794 1.00 98.75 111 THR A C 1
ATOM 845 O O . THR A 1 111 ? -2.967 16.808 -5.965 1.00 98.75 111 THR A O 1
ATOM 848 N N . GLY A 1 112 ? -2.488 16.851 -3.769 1.00 98.56 112 GLY A N 1
ATOM 849 C CA . GLY A 1 112 ? -1.042 16.984 -3.946 1.00 98.56 112 GLY A CA 1
ATOM 850 C C . GLY A 1 112 ? -0.436 15.789 -4.685 1.00 98.56 112 GLY A C 1
ATOM 851 O O . GLY A 1 112 ? 0.217 15.963 -5.711 1.00 98.56 112 GLY A O 1
ATOM 852 N N . ILE A 1 113 ? -0.707 14.571 -4.211 1.00 98.69 113 ILE A N 1
ATOM 853 C CA . ILE A 1 113 ? -0.150 13.335 -4.789 1.00 98.69 113 ILE A CA 1
ATOM 854 C C . ILE A 1 113 ? -0.607 13.132 -6.238 1.00 98.69 113 ILE A C 1
ATOM 856 O O . ILE A 1 113 ? 0.214 12.871 -7.119 1.00 98.69 113 ILE A O 1
ATOM 860 N N . LEU A 1 114 ? -1.911 13.259 -6.503 1.00 98.81 114 LEU A N 1
ATOM 861 C CA . LEU A 1 114 ? -2.477 13.066 -7.839 1.00 98.81 114 LEU A CA 1
ATOM 862 C C . LEU A 1 114 ? -1.956 14.107 -8.837 1.00 98.81 114 LEU A C 1
ATOM 864 O O . LEU A 1 114 ? -1.735 13.764 -9.995 1.00 98.81 114 LEU A O 1
ATOM 868 N N . ARG A 1 115 ? -1.723 15.354 -8.402 1.00 98.75 115 ARG A N 1
ATOM 869 C CA . ARG A 1 115 ? -1.144 16.402 -9.254 1.00 98.75 115 ARG A CA 1
ATOM 870 C C . ARG A 1 115 ? 0.288 16.065 -9.664 1.00 98.75 115 ARG A C 1
ATOM 872 O O . ARG A 1 115 ? 0.617 16.144 -10.845 1.00 98.75 115 ARG A O 1
ATOM 879 N N . GLU A 1 116 ? 1.123 15.636 -8.719 1.00 98.56 116 GLU A N 1
ATOM 880 C CA . GLU A 1 116 ? 2.508 15.230 -9.011 1.00 98.56 116 GLU A CA 1
ATOM 881 C C . GLU A 1 116 ? 2.578 14.008 -9.934 1.00 98.56 116 GLU A C 1
ATOM 883 O O . GLU A 1 116 ? 3.544 13.837 -10.680 1.00 98.56 116 GLU A O 1
ATOM 888 N N . MET A 1 117 ? 1.525 13.189 -9.952 1.00 98.62 117 MET A N 1
ATOM 889 C CA . MET A 1 117 ? 1.385 12.003 -10.798 1.00 98.62 117 MET A CA 1
ATOM 890 C C . MET A 1 117 ? 0.434 12.189 -11.982 1.00 98.62 117 MET A C 1
ATOM 892 O O . MET A 1 117 ? -0.076 11.205 -12.510 1.00 98.62 117 MET A O 1
ATOM 896 N N . ASP A 1 118 ? 0.232 13.423 -12.453 1.00 98.50 118 ASP A N 1
ATOM 897 C CA . ASP A 1 118 ? -0.614 13.691 -13.620 1.00 98.50 118 ASP A CA 1
ATOM 898 C C . ASP A 1 118 ? -0.284 12.778 -14.822 1.00 98.50 118 ASP A C 1
ATOM 900 O O . ASP A 1 118 ? 0.882 12.673 -15.238 1.00 98.50 118 ASP A O 1
ATOM 904 N N . GLY A 1 119 ? -1.317 12.109 -15.350 1.00 98.56 119 GLY A N 1
ATOM 905 C CA . GLY A 1 119 ? -1.249 11.128 -16.436 1.00 98.56 119 GLY A CA 1
ATOM 906 C C . GLY A 1 119 ? -0.806 9.713 -16.031 1.00 98.56 119 GLY A C 1
ATOM 907 O O . GLY A 1 119 ? -0.764 8.823 -16.888 1.00 98.56 119 GLY A O 1
ATOM 908 N N . LEU A 1 120 ? -0.483 9.471 -14.756 1.00 98.75 120 LEU A N 1
ATOM 909 C CA . LEU A 1 120 ? 0.010 8.192 -14.231 1.00 98.75 120 LEU A CA 1
ATOM 910 C C . LEU A 1 120 ? -0.938 7.612 -13.161 1.00 98.75 120 LEU A C 1
ATOM 912 O O . LEU A 1 120 ? -1.608 8.365 -12.455 1.00 98.75 120 LEU A O 1
ATOM 916 N N . PRO A 1 121 ? -1.025 6.272 -13.033 1.00 98.75 121 PRO A N 1
ATOM 917 C CA . PRO A 1 121 ? -1.882 5.632 -12.038 1.00 98.75 121 PRO A CA 1
ATOM 918 C C . PRO A 1 121 ? -1.374 5.863 -10.612 1.00 98.75 121 PRO A C 1
ATOM 920 O O . PRO A 1 121 ? -0.165 5.819 -10.365 1.00 98.75 121 PRO A O 1
ATOM 923 N N . VAL A 1 122 ? -2.301 6.059 -9.674 1.00 98.88 122 VAL A N 1
ATOM 924 C CA . VAL A 1 122 ? -2.012 6.210 -8.241 1.00 98.88 122 VAL A CA 1
ATOM 925 C C . VAL A 1 122 ? -2.872 5.246 -7.435 1.00 98.88 122 VAL A C 1
ATOM 927 O O . VAL A 1 122 ? -4.068 5.471 -7.259 1.00 98.88 122 VAL A O 1
ATOM 930 N N . THR A 1 123 ? -2.249 4.182 -6.928 1.00 98.88 123 THR A N 1
ATOM 931 C CA . THR A 1 123 ? -2.894 3.191 -6.062 1.00 98.88 123 THR A CA 1
ATOM 932 C C . THR A 1 123 ? -2.878 3.637 -4.603 1.00 98.88 123 THR A C 1
ATOM 934 O O . THR A 1 123 ? -1.826 3.661 -3.965 1.00 98.88 123 THR A O 1
ATOM 937 N N . VAL A 1 124 ? -4.052 3.952 -4.058 1.00 98.81 124 VAL A N 1
ATOM 938 C CA . VAL A 1 124 ? -4.252 4.346 -2.659 1.00 98.81 124 VAL A CA 1
ATOM 939 C C . VAL A 1 124 ? -4.748 3.155 -1.857 1.00 98.81 124 VAL A C 1
ATOM 941 O O . VAL A 1 124 ? -5.797 2.585 -2.164 1.00 98.81 124 VAL A O 1
ATOM 944 N N . ARG A 1 125 ? -4.006 2.787 -0.812 1.00 98.75 125 ARG A N 1
ATOM 945 C CA . ARG A 1 125 ? -4.436 1.781 0.156 1.00 98.75 125 ARG A CA 1
ATOM 946 C C . ARG A 1 125 ? -5.292 2.443 1.227 1.00 98.75 125 ARG A C 1
ATOM 948 O O . ARG A 1 125 ? -4.859 3.403 1.866 1.00 98.75 125 ARG A O 1
ATOM 955 N N . LEU A 1 126 ? -6.498 1.919 1.419 1.00 98.56 126 LEU A N 1
ATOM 956 C CA . LEU A 1 126 ? -7.365 2.331 2.524 1.00 98.56 126 LEU A CA 1
ATOM 957 C C . LEU A 1 126 ? -6.702 2.020 3.874 1.00 98.56 126 LEU A C 1
ATOM 959 O O . LEU A 1 126 ? -5.728 1.266 3.921 1.00 98.56 126 LEU A O 1
ATOM 963 N N . LEU A 1 127 ? -7.208 2.623 4.951 1.00 97.56 127 LEU A N 1
ATOM 964 C CA . LEU A 1 127 ? -6.581 2.556 6.270 1.00 97.56 127 LEU A CA 1
ATOM 965 C C . LEU A 1 127 ? -6.349 1.103 6.713 1.00 97.56 127 LEU A C 1
ATOM 967 O O . LEU A 1 127 ? -7.281 0.299 6.760 1.00 97.56 127 LEU A O 1
ATOM 971 N N . ASP A 1 128 ? -5.102 0.783 7.046 1.00 96.81 128 ASP A N 1
ATOM 972 C CA . ASP A 1 128 ? -4.672 -0.561 7.415 1.00 96.81 128 ASP A CA 1
ATOM 973 C C . ASP A 1 128 ? -4.394 -0.798 8.908 1.00 96.81 128 ASP A C 1
ATOM 975 O O . ASP A 1 128 ? -4.808 -1.844 9.386 1.00 96.81 128 ASP A O 1
ATOM 979 N N . PRO A 1 129 ? -3.714 0.069 9.677 1.00 93.38 129 PRO A N 1
ATOM 980 C CA . PRO A 1 129 ? -3.312 -0.223 11.041 1.00 93.38 129 PRO A CA 1
ATOM 981 C C . PRO A 1 129 ? -4.511 -0.173 11.991 1.00 93.38 129 PRO A C 1
ATOM 983 O O . PRO A 1 129 ? -5.511 0.506 11.726 1.00 93.38 129 PRO A O 1
ATOM 986 N N . PRO A 1 130 ? -4.423 -0.886 13.121 1.00 91.25 130 PRO A N 1
ATOM 987 C CA . PRO A 1 130 ? -5.419 -0.806 14.171 1.00 91.25 130 PRO A CA 1
ATOM 988 C C . PRO A 1 130 ? -5.442 0.592 14.799 1.00 91.25 130 PRO A C 1
ATOM 990 O O . PRO A 1 130 ? -4.424 1.276 14.905 1.00 91.25 130 PRO A O 1
ATOM 993 N N . LEU A 1 131 ? -6.615 1.010 15.283 1.00 88.88 131 LEU A N 1
ATOM 994 C CA . LEU A 1 131 ? -6.791 2.378 15.777 1.00 88.88 131 LEU A CA 1
ATOM 995 C C . LEU A 1 131 ? -5.921 2.726 16.988 1.00 88.88 131 LEU A C 1
ATOM 997 O O . LEU A 1 131 ? -5.612 3.899 17.180 1.00 88.88 131 LEU A O 1
ATOM 1001 N N . HIS A 1 132 ? -5.500 1.740 17.787 1.00 86.38 132 HIS A N 1
ATOM 1002 C CA . HIS A 1 132 ? -4.647 1.998 18.947 1.00 86.38 132 HIS A CA 1
ATOM 1003 C C . HIS A 1 132 ? -3.271 2.566 18.574 1.00 86.38 132 HIS A C 1
ATOM 1005 O O . HIS A 1 132 ? -2.686 3.254 19.401 1.00 86.38 132 HIS A O 1
ATOM 1011 N N . GLU A 1 133 ? -2.783 2.366 17.342 1.00 87.56 133 GLU A N 1
ATOM 1012 C CA . GLU A 1 133 ? -1.531 2.982 16.870 1.00 87.56 133 GLU A CA 1
ATOM 1013 C C . GLU A 1 133 ? -1.627 4.515 16.746 1.00 87.56 133 GLU A C 1
ATOM 1015 O O . GLU A 1 133 ? -0.610 5.205 16.765 1.00 87.56 133 GLU A O 1
ATOM 1020 N N . PHE A 1 134 ? -2.842 5.072 16.673 1.00 89.00 134 PHE A N 1
ATOM 1021 C CA . PHE A 1 134 ? -3.072 6.522 16.667 1.00 89.00 134 PHE A CA 1
ATOM 1022 C C . PHE A 1 134 ? -3.338 7.090 18.067 1.00 89.00 134 PHE A C 1
ATOM 1024 O O . PHE A 1 134 ? -3.358 8.307 18.256 1.00 89.00 134 PHE A O 1
ATOM 1031 N N . LEU A 1 135 ? -3.545 6.235 19.068 1.00 88.50 135 LEU A N 1
ATOM 1032 C CA . LEU A 1 135 ? -3.897 6.650 20.423 1.00 88.50 135 LEU A CA 1
ATOM 1033 C C . LEU A 1 135 ? -2.650 6.786 21.309 1.00 88.50 135 LEU A C 1
ATOM 1035 O O . LEU A 1 135 ? -1.555 6.387 20.910 1.00 88.50 135 LEU A O 1
ATOM 1039 N N . PRO A 1 136 ? -2.742 7.448 22.475 1.00 89.56 136 PRO A N 1
ATOM 1040 C CA . PRO A 1 136 ? -1.671 7.450 23.470 1.00 89.56 136 PRO A CA 1
ATOM 1041 C C . PRO A 1 136 ? -1.290 6.038 23.894 1.00 89.56 136 PRO A C 1
ATOM 1043 O O . PRO A 1 136 ? -2.145 5.150 23.946 1.00 89.56 136 PRO A O 1
ATOM 1046 N N . ASP A 1 137 ? -0.008 5.848 24.217 1.00 90.88 137 ASP A N 1
ATOM 1047 C CA . ASP A 1 137 ? 0.465 4.568 24.725 1.00 90.88 137 ASP A CA 1
ATOM 1048 C C . ASP A 1 137 ? -0.308 4.196 25.996 1.00 90.88 137 ASP A C 1
ATOM 1050 O O . ASP A 1 137 ? -0.504 5.013 26.902 1.00 90.88 137 ASP A O 1
ATOM 1054 N N . LEU A 1 138 ? -0.759 2.941 26.056 1.00 91.50 138 LEU A N 1
ATOM 1055 C CA . LEU A 1 138 ? -1.579 2.449 27.158 1.00 91.50 138 LEU A CA 1
ATOM 1056 C C . LEU A 1 138 ? -0.847 2.568 28.495 1.00 91.50 138 LEU A C 1
ATOM 1058 O O . LEU A 1 138 ? -1.471 2.896 29.507 1.00 91.50 138 LEU A O 1
ATOM 1062 N N . THR A 1 139 ? 0.451 2.271 28.514 1.00 91.94 139 THR A N 1
ATOM 1063 C CA . THR A 1 139 ? 1.254 2.297 29.735 1.00 91.94 139 THR A CA 1
ATOM 1064 C C . THR A 1 139 ? 1.477 3.735 30.172 1.00 91.94 139 THR A C 1
ATOM 1066 O O . THR A 1 139 ? 1.202 4.053 31.328 1.00 91.94 139 THR A O 1
ATOM 1069 N N . GLU A 1 140 ? 1.908 4.609 29.262 1.00 92.25 140 GLU A N 1
ATOM 1070 C CA . GLU A 1 140 ? 2.132 6.029 29.547 1.00 92.25 140 GLU A CA 1
ATOM 1071 C C . GLU A 1 140 ? 0.857 6.704 30.063 1.00 92.25 140 GLU A C 1
ATOM 1073 O O . GLU A 1 140 ? 0.870 7.270 31.157 1.00 92.25 140 GLU A O 1
ATOM 1078 N N . LEU A 1 141 ? -0.266 6.554 29.352 1.00 92.81 141 LEU A N 1
ATOM 1079 C CA . LEU A 1 141 ? -1.542 7.160 29.741 1.00 92.81 141 LEU A CA 1
ATOM 1080 C C . LEU A 1 141 ? -2.076 6.583 31.063 1.00 92.81 141 LEU A C 1
ATOM 1082 O O . LEU A 1 141 ? -2.600 7.319 31.902 1.00 92.81 141 LEU A O 1
ATOM 1086 N N . SER A 1 142 ? -1.910 5.273 31.295 1.00 93.12 142 SER A N 1
ATOM 1087 C CA . SER A 1 142 ? -2.282 4.646 32.574 1.00 93.12 142 SER A CA 1
ATOM 1088 C C . SER A 1 142 ? -1.462 5.196 33.742 1.00 93.12 142 SER A C 1
ATOM 1090 O O . SER A 1 142 ? -2.009 5.425 34.821 1.00 93.12 142 SER A O 1
ATOM 1092 N N . VAL A 1 143 ? -0.153 5.385 33.548 1.00 94.19 143 VAL A N 1
ATOM 1093 C CA . VAL A 1 143 ? 0.745 5.927 34.575 1.00 94.19 143 VAL A CA 1
ATOM 1094 C C . VAL A 1 143 ? 0.422 7.391 34.849 1.00 94.19 143 VAL A C 1
ATOM 1096 O O . VAL A 1 143 ? 0.333 7.769 36.014 1.00 94.19 143 VAL A O 1
ATOM 1099 N N . GLU A 1 144 ? 0.206 8.197 33.809 1.00 91.50 144 GLU A N 1
ATOM 1100 C CA . GLU A 1 144 ? -0.149 9.612 33.944 1.00 91.50 144 GLU A CA 1
ATOM 1101 C C . GLU A 1 144 ? -1.412 9.793 34.799 1.00 91.50 144 GLU A C 1
ATOM 1103 O O . GLU A 1 144 ? -1.395 10.529 35.790 1.00 91.50 144 GLU A O 1
ATOM 1108 N N . ILE A 1 145 ? -2.474 9.045 34.481 1.00 92.12 145 ILE A N 1
ATOM 1109 C CA . ILE A 1 145 ? -3.744 9.094 35.216 1.00 92.12 145 ILE A CA 1
ATOM 1110 C C . ILE A 1 145 ? -3.568 8.607 36.660 1.00 92.12 145 ILE A C 1
ATOM 1112 O O . ILE A 1 145 ? -4.000 9.287 37.590 1.00 92.12 145 ILE A O 1
ATOM 1116 N N . ALA A 1 146 ? -2.868 7.489 36.882 1.00 92.56 146 ALA A N 1
ATOM 1117 C CA . ALA A 1 146 ? -2.635 6.967 38.230 1.00 92.56 146 ALA A CA 1
ATOM 1118 C C . ALA A 1 146 ? -1.822 7.938 39.110 1.00 92.56 146 ALA A C 1
ATOM 1120 O O . ALA A 1 146 ? -2.085 8.071 40.309 1.00 92.56 146 ALA A O 1
ATOM 1121 N N . VAL A 1 147 ? -0.838 8.637 38.532 1.00 93.44 147 VAL A N 1
ATOM 1122 C CA . VAL A 1 147 ? -0.057 9.665 39.236 1.00 93.44 147 VAL A CA 1
ATOM 1123 C C . VAL A 1 147 ? -0.930 10.872 39.576 1.00 93.44 147 VAL A C 1
ATOM 1125 O O . VAL A 1 147 ? -0.851 11.368 40.704 1.00 93.44 147 VAL A O 1
ATOM 1128 N N . ALA A 1 148 ? -1.776 11.333 38.652 1.00 92.00 148 ALA A N 1
ATOM 1129 C CA . ALA A 1 148 ? -2.696 12.440 38.904 1.00 92.00 148 ALA A CA 1
ATOM 1130 C C . ALA A 1 148 ? -3.659 12.118 40.061 1.00 92.00 148 ALA A C 1
ATOM 1132 O O . ALA A 1 148 ? -3.744 12.885 41.024 1.00 92.00 148 ALA A O 1
ATOM 1133 N N . GLU A 1 149 ? -4.273 10.931 40.047 1.00 91.38 149 GLU A N 1
ATOM 1134 C CA . GLU A 1 149 ? -5.152 10.455 41.122 1.00 91.38 149 GLU A CA 1
ATOM 1135 C C . GLU A 1 149 ? -4.427 10.370 42.474 1.00 91.38 149 GLU A C 1
ATOM 1137 O O . GLU A 1 149 ? -4.924 10.868 43.487 1.00 91.38 149 GLU A O 1
ATOM 1142 N N . ALA A 1 150 ? -3.223 9.787 42.503 1.00 94.25 150 ALA A N 1
ATOM 1143 C CA . ALA A 1 150 ? -2.443 9.622 43.731 1.00 94.25 150 ALA A CA 1
ATOM 1144 C C . ALA A 1 150 ? -1.946 10.953 44.321 1.00 94.25 150 ALA A C 1
ATOM 1146 O O . ALA A 1 150 ? -1.770 11.069 45.536 1.00 94.25 150 ALA A O 1
ATOM 1147 N N . THR A 1 151 ? -1.708 11.958 43.474 1.00 94.31 151 THR A N 1
ATOM 1148 C CA . THR A 1 151 ? -1.235 13.291 43.886 1.00 94.31 151 THR A CA 1
ATOM 1149 C C . THR A 1 151 ? -2.368 14.288 44.137 1.00 94.31 151 THR A C 1
ATOM 1151 O O . THR A 1 151 ? -2.107 15.419 44.550 1.00 94.31 151 THR A O 1
ATOM 1154 N N . GLY A 1 152 ? -3.627 13.874 43.953 1.00 91.50 152 GLY A N 1
ATOM 1155 C CA . GLY A 1 152 ? -4.804 14.725 44.133 1.00 91.50 152 GLY A CA 1
ATOM 1156 C C . GLY A 1 152 ? -4.981 15.775 43.032 1.00 91.50 152 GLY A C 1
ATOM 1157 O O . GLY A 1 152 ? -5.683 16.765 43.244 1.00 91.50 152 GLY A O 1
ATOM 1158 N N . VAL A 1 153 ? -4.342 15.584 41.875 1.00 92.88 153 VAL A N 1
ATOM 1159 C CA . VAL A 1 153 ? -4.550 16.394 40.671 1.00 92.88 153 VAL A CA 1
ATOM 1160 C C . VAL A 1 153 ? -5.822 15.905 39.976 1.00 92.88 153 VAL A C 1
ATOM 1162 O O . VAL A 1 153 ? -6.047 14.705 39.842 1.00 92.88 153 VAL A O 1
ATOM 1165 N N . ALA A 1 154 ? -6.681 16.833 39.549 1.00 90.62 154 ALA A N 1
ATOM 1166 C CA . ALA A 1 154 ? -7.893 16.480 38.816 1.00 90.62 154 ALA A CA 1
ATOM 1167 C C . ALA A 1 154 ? -7.532 15.884 37.445 1.00 90.62 154 ALA A C 1
ATOM 1169 O O . ALA A 1 154 ? -6.820 16.521 36.671 1.00 90.62 154 ALA A O 1
ATOM 1170 N N . VAL A 1 155 ? -8.041 14.686 37.158 1.00 89.12 155 VAL A N 1
ATOM 1171 C CA . VAL A 1 155 ? -7.900 14.024 35.854 1.00 89.12 155 VAL A CA 1
ATOM 1172 C C . VAL A 1 155 ? -8.895 14.640 34.873 1.00 89.12 155 VAL A C 1
ATOM 1174 O O . VAL A 1 155 ? -10.069 14.814 35.209 1.00 89.12 155 VAL A O 1
ATOM 1177 N N . ASP A 1 156 ? -8.438 14.964 33.664 1.00 90.81 156 ASP A N 1
ATOM 1178 C CA . ASP A 1 156 ? -9.317 15.414 32.586 1.00 90.81 156 ASP A CA 1
ATOM 1179 C C . ASP A 1 156 ? -10.292 14.280 32.201 1.00 90.81 156 ASP A C 1
ATOM 1181 O O . ASP A 1 156 ? -9.844 13.176 31.864 1.00 90.81 156 ASP A O 1
ATOM 1185 N N . PRO A 1 157 ? -11.621 14.513 32.212 1.00 90.88 157 PRO A N 1
ATOM 1186 C CA . PRO A 1 157 ? -12.599 13.533 31.747 1.00 90.88 157 PRO A CA 1
ATOM 1187 C C . PRO A 1 157 ? -12.289 12.971 30.357 1.00 90.88 157 PRO A C 1
ATOM 1189 O O . PRO A 1 157 ? -12.518 11.785 30.119 1.00 90.88 157 PRO A O 1
ATOM 1192 N N . ARG A 1 158 ? -11.724 13.787 29.455 1.00 90.44 158 ARG A N 1
ATOM 1193 C CA . ARG A 1 158 ? -11.311 13.320 28.130 1.00 90.44 158 ARG A CA 1
ATOM 1194 C C . ARG A 1 158 ? -10.179 12.300 28.232 1.00 90.44 158 ARG A C 1
ATOM 1196 O O . ARG A 1 158 ? -10.267 11.258 27.593 1.00 90.44 158 ARG A O 1
ATOM 1203 N N . GLN A 1 159 ? -9.150 12.557 29.042 1.00 90.12 159 GLN A N 1
ATOM 1204 C CA . GLN A 1 159 ? -8.046 11.609 29.247 1.00 90.12 159 GLN A CA 1
ATOM 1205 C C . GLN A 1 159 ? -8.551 10.278 29.822 1.00 90.12 159 GLN A C 1
ATOM 1207 O O . GLN A 1 159 ? -8.121 9.216 29.375 1.00 90.12 159 GLN A O 1
ATOM 1212 N N . SER A 1 160 ? -9.510 10.324 30.754 1.00 91.00 160 SER A N 1
ATOM 1213 C CA . SER A 1 160 ? -10.149 9.113 31.286 1.00 91.00 160 SER A CA 1
ATOM 1214 C C . SER A 1 160 ? -10.895 8.334 30.198 1.00 91.00 160 SER A C 1
ATOM 1216 O O . SER A 1 160 ? -10.723 7.122 30.086 1.00 91.00 160 SER A O 1
ATOM 1218 N N . ALA A 1 161 ? -11.687 9.020 29.369 1.00 92.44 161 ALA A N 1
ATOM 1219 C CA . ALA A 1 161 ? -12.407 8.391 28.262 1.00 92.44 161 ALA A CA 1
ATOM 1220 C C . ALA A 1 161 ? -11.445 7.792 27.220 1.00 92.44 161 ALA A C 1
ATOM 1222 O O . ALA A 1 161 ? -11.671 6.683 26.728 1.00 92.44 161 ALA A O 1
ATOM 1223 N N . LEU A 1 162 ? -10.337 8.486 26.929 1.00 92.81 162 LEU A N 1
ATOM 1224 C CA . LEU A 1 162 ? -9.271 7.972 26.071 1.00 92.81 162 LEU A CA 1
ATOM 1225 C C . LEU A 1 162 ? -8.663 6.696 26.645 1.00 92.81 162 LEU A C 1
ATOM 1227 O O . LEU A 1 162 ? -8.500 5.731 25.908 1.00 92.81 162 LEU A O 1
ATOM 1231 N N . LEU A 1 163 ? -8.355 6.659 27.943 1.00 93.56 163 LEU A N 1
ATOM 1232 C CA . LEU A 1 163 ? -7.774 5.474 28.570 1.00 93.56 163 LEU A CA 1
ATOM 1233 C C . LEU A 1 163 ? -8.705 4.262 28.453 1.00 93.56 163 LEU A C 1
ATOM 1235 O O . LEU A 1 163 ? -8.249 3.160 28.135 1.00 93.56 163 LEU A O 1
ATOM 1239 N N . ASP A 1 164 ? -10.006 4.457 28.657 1.00 93.00 164 ASP A N 1
ATOM 1240 C CA . ASP A 1 164 ? -10.996 3.393 28.485 1.00 93.00 164 ASP A CA 1
ATOM 1241 C C . ASP A 1 164 ? -11.080 2.920 27.026 1.00 93.00 164 ASP A C 1
ATOM 1243 O O . ASP A 1 164 ? -11.175 1.716 26.763 1.00 93.00 164 ASP A O 1
ATOM 1247 N N . ALA A 1 165 ? -10.984 3.840 26.063 1.00 91.31 165 ALA A N 1
ATOM 1248 C CA . ALA A 1 165 ? -10.942 3.500 24.646 1.00 91.31 165 ALA A CA 1
ATOM 1249 C C . ALA A 1 165 ? -9.656 2.756 24.249 1.00 91.31 165 ALA A C 1
ATOM 1251 O O . ALA A 1 165 ? -9.736 1.732 23.570 1.00 91.31 165 ALA A O 1
ATOM 1252 N N . VAL A 1 166 ? -8.489 3.205 24.721 1.00 91.75 166 VAL A N 1
ATOM 1253 C CA . VAL A 1 166 ? -7.194 2.543 24.500 1.00 91.75 166 VAL A CA 1
ATOM 1254 C C . VAL A 1 166 ? -7.229 1.123 25.055 1.00 91.75 166 VAL A C 1
ATOM 1256 O O . VAL A 1 166 ? -6.856 0.185 24.358 1.00 91.75 166 VAL A O 1
ATOM 1259 N N . ARG A 1 167 ? -7.746 0.926 26.274 1.00 92.88 167 ARG A N 1
ATOM 1260 C CA . ARG A 1 167 ? -7.902 -0.412 26.873 1.00 92.88 167 ARG A CA 1
ATOM 1261 C C . ARG A 1 167 ? -8.827 -1.312 26.062 1.00 92.88 167 ARG A C 1
ATOM 1263 O O . ARG A 1 167 ? -8.542 -2.496 25.920 1.00 92.88 167 ARG A O 1
ATOM 1270 N N . ARG A 1 168 ? -9.925 -0.763 25.536 1.00 91.81 168 ARG A N 1
ATOM 1271 C CA . ARG A 1 168 ? -10.886 -1.494 24.696 1.00 91.81 168 ARG A CA 1
ATOM 1272 C C . ARG A 1 168 ? -10.285 -1.915 23.351 1.00 91.81 168 ARG A C 1
ATOM 1274 O O . ARG A 1 168 ? -10.633 -2.980 22.855 1.00 91.81 168 ARG A O 1
ATOM 1281 N N . LEU A 1 169 ? -9.431 -1.076 22.767 1.00 90.88 169 LEU A N 1
ATOM 1282 C CA . LEU A 1 169 ? -8.804 -1.289 21.457 1.00 90.88 169 LEU A CA 1
ATOM 1283 C C . LEU A 1 169 ? -7.431 -1.973 21.534 1.00 90.88 169 LEU A C 1
ATOM 1285 O O . LEU A 1 169 ? -6.834 -2.258 20.496 1.00 90.88 169 LEU A O 1
ATOM 1289 N N . HIS A 1 170 ? -6.920 -2.218 22.741 1.00 91.44 170 HIS A N 1
ATOM 1290 C CA . HIS A 1 170 ? -5.660 -2.911 22.950 1.00 91.44 170 HIS A CA 1
ATOM 1291 C C . HIS A 1 170 ? -5.786 -4.389 22.573 1.00 91.44 170 HIS A C 1
ATOM 1293 O O . HIS A 1 170 ? -6.671 -5.103 23.048 1.00 91.44 170 HIS A O 1
ATOM 1299 N N . GLU A 1 171 ? -4.851 -4.865 21.757 1.00 91.69 171 GLU A N 1
ATOM 1300 C CA . GLU A 1 171 ? -4.799 -6.243 21.285 1.00 91.69 171 GLU A CA 1
ATOM 1301 C C . GLU A 1 171 ? -3.438 -6.857 21.595 1.00 91.69 171 GLU A C 1
ATOM 1303 O O . GLU A 1 171 ? -2.406 -6.202 21.482 1.00 91.69 171 GLU A O 1
ATOM 1308 N N . SER A 1 172 ? -3.415 -8.148 21.939 1.00 91.75 172 SER A N 1
ATOM 1309 C CA . SER A 1 172 ? -2.153 -8.847 22.219 1.00 91.75 172 SER A CA 1
ATOM 1310 C C . SER A 1 172 ? -1.281 -9.040 20.977 1.00 91.75 172 SER A C 1
ATOM 1312 O O . SER A 1 172 ? -0.070 -9.158 21.110 1.00 91.75 172 SER A O 1
ATOM 1314 N N . ASN A 1 173 ? -1.888 -9.117 19.785 1.00 92.75 173 ASN A N 1
ATOM 1315 C CA . ASN A 1 173 ? -1.182 -9.281 18.511 1.00 92.75 173 ASN A CA 1
ATOM 1316 C C . ASN A 1 173 ? -1.769 -8.323 17.454 1.00 92.75 173 ASN A C 1
ATOM 1318 O O . ASN A 1 173 ? -2.580 -8.763 16.632 1.00 92.75 173 ASN A O 1
ATOM 1322 N N . PRO A 1 174 ? -1.368 -7.038 17.458 1.00 92.12 174 PRO A N 1
ATOM 1323 C CA . PRO A 1 174 ? -1.901 -6.016 16.550 1.00 92.12 174 PRO A CA 1
ATOM 1324 C C . PRO A 1 174 ? -1.824 -6.383 15.058 1.00 92.12 174 PRO A C 1
ATOM 1326 O O . PRO A 1 174 ? -2.735 -6.077 14.291 1.00 92.12 174 PRO A O 1
ATOM 1329 N N . MET A 1 175 ? -0.775 -7.109 14.641 1.00 93.81 175 MET A N 1
ATOM 1330 C CA . MET A 1 175 ? -0.575 -7.523 13.241 1.00 93.81 175 MET A CA 1
ATOM 1331 C C . MET A 1 175 ? -1.736 -8.365 12.680 1.00 93.81 175 MET A C 1
ATOM 1333 O O . MET A 1 175 ? -2.088 -8.226 11.514 1.00 93.81 175 MET A O 1
ATOM 1337 N N . ILE A 1 176 ? -2.387 -9.195 13.504 1.00 94.94 176 ILE A N 1
ATOM 1338 C CA . ILE A 1 176 ? -3.502 -10.066 13.080 1.00 94.94 176 ILE A CA 1
ATOM 1339 C C . ILE A 1 176 ? -4.860 -9.653 13.669 1.00 94.94 176 ILE A C 1
ATOM 1341 O O . ILE A 1 176 ? -5.808 -10.441 13.614 1.00 94.94 176 ILE A O 1
ATOM 1345 N N . GLY A 1 177 ? -4.956 -8.441 14.217 1.00 95.12 177 GLY A N 1
ATOM 1346 C CA . GLY A 1 177 ? -6.109 -7.943 14.966 1.00 95.12 177 GLY A CA 1
ATOM 1347 C C . GLY A 1 177 ? -7.190 -7.226 14.145 1.00 95.12 177 GLY A C 1
ATOM 1348 O O . GLY A 1 177 ? -7.447 -7.556 12.974 1.00 95.12 177 GLY A O 1
ATOM 1349 N N . LEU A 1 178 ? -7.859 -6.263 14.787 1.00 96.19 178 LEU A N 1
ATOM 1350 C CA . LEU A 1 178 ? -8.908 -5.414 14.219 1.00 96.19 178 LEU A CA 1
ATOM 1351 C C . LEU A 1 178 ? -8.292 -4.260 13.421 1.00 96.19 178 LEU A C 1
ATOM 1353 O O . LEU A 1 178 ? -8.123 -3.140 13.902 1.00 96.19 178 LEU A O 1
ATOM 1357 N N . ARG A 1 179 ? -7.962 -4.565 12.170 1.00 97.19 179 ARG A N 1
ATOM 1358 C CA . ARG A 1 179 ? -7.252 -3.666 11.264 1.00 97.19 179 ARG A CA 1
ATOM 1359 C C . ARG A 1 179 ? -7.669 -3.928 9.805 1.00 97.19 179 ARG A C 1
ATOM 1361 O O . ARG A 1 179 ? -8.422 -4.873 9.537 1.00 97.19 179 ARG A O 1
ATOM 1368 N N . GLY A 1 180 ? -7.212 -3.104 8.869 1.00 97.81 180 GLY A N 1
ATOM 1369 C CA . GLY A 1 180 ? -7.485 -3.232 7.435 1.00 97.81 180 GLY A CA 1
ATOM 1370 C C . GLY A 1 180 ? -8.971 -3.342 7.104 1.00 97.81 180 GLY A C 1
ATOM 1371 O O . GLY A 1 180 ? -9.801 -2.658 7.706 1.00 97.81 180 GLY A O 1
ATOM 1372 N N . VAL A 1 181 ? -9.335 -4.235 6.174 1.00 98.50 181 VAL A N 1
ATOM 1373 C CA . VAL A 1 181 ? -10.740 -4.434 5.773 1.00 98.50 181 VAL A CA 1
ATOM 1374 C C . VAL A 1 181 ? -11.682 -4.670 6.956 1.00 98.50 181 VAL A C 1
ATOM 1376 O O . VAL A 1 181 ? -12.809 -4.188 6.953 1.00 98.50 181 VAL A O 1
ATOM 1379 N N . ARG A 1 182 ? -11.219 -5.342 8.014 1.00 98.31 182 ARG A N 1
ATOM 1380 C CA . ARG A 1 182 ? -12.038 -5.650 9.196 1.00 98.31 182 ARG A CA 1
ATOM 1381 C C . ARG A 1 182 ? -12.421 -4.380 9.943 1.00 98.31 182 ARG A C 1
ATOM 1383 O O . ARG A 1 182 ? -13.560 -4.251 10.377 1.00 98.31 182 ARG A O 1
ATOM 1390 N N . LEU A 1 183 ? -11.482 -3.441 10.062 1.00 96.69 183 LEU A N 1
ATOM 1391 C CA . LEU A 1 183 ? -11.729 -2.147 10.686 1.00 96.69 183 LEU A CA 1
ATOM 1392 C C . LEU A 1 183 ? -12.732 -1.331 9.862 1.00 96.69 183 LEU A C 1
ATOM 1394 O O . LEU A 1 183 ? -13.697 -0.819 10.425 1.00 96.69 183 LEU A O 1
ATOM 1398 N N . GLY A 1 184 ? -12.554 -1.281 8.538 1.00 96.50 184 GLY A N 1
ATOM 1399 C CA . GLY A 1 184 ? -13.489 -0.609 7.629 1.00 96.50 184 GLY A CA 1
ATOM 1400 C C . GLY A 1 184 ? -14.909 -1.187 7.677 1.00 96.50 184 GLY A C 1
ATOM 1401 O O . GLY A 1 184 ? -15.878 -0.439 7.608 1.00 96.50 184 GLY A O 1
ATOM 1402 N N . LEU A 1 185 ? -15.043 -2.503 7.871 1.00 96.69 185 LEU A N 1
ATOM 1403 C CA . LEU A 1 185 ? -16.339 -3.170 8.043 1.00 96.69 185 LEU A CA 1
ATOM 1404 C C . LEU A 1 185 ? -16.980 -2.900 9.416 1.00 96.69 185 LEU A C 1
ATOM 1406 O O . LEU A 1 185 ? -18.204 -2.844 9.520 1.00 96.69 185 LEU A O 1
ATOM 1410 N N . VAL A 1 186 ? -16.174 -2.756 10.473 1.00 95.19 186 VAL A N 1
ATOM 1411 C CA . VAL A 1 186 ? -16.659 -2.502 11.843 1.00 95.19 186 VAL A CA 1
ATOM 1412 C C . VAL A 1 186 ? -17.012 -1.033 12.073 1.00 95.19 186 VAL A C 1
ATOM 1414 O O . VAL A 1 186 ? -17.891 -0.755 12.888 1.00 95.19 186 VAL A O 1
ATOM 1417 N N . ILE A 1 187 ? -16.368 -0.101 11.365 1.00 93.06 187 ILE A N 1
ATOM 1418 C CA . ILE A 1 187 ? -16.589 1.346 11.497 1.00 93.06 187 ILE A CA 1
ATOM 1419 C C . ILE A 1 187 ? -17.192 1.891 10.194 1.00 93.06 187 ILE A C 1
ATOM 1421 O O . ILE A 1 187 ? -16.454 2.288 9.287 1.00 93.06 187 ILE A O 1
ATOM 1425 N N . PRO A 1 188 ? -18.535 1.946 10.083 1.00 90.38 188 PRO A N 1
ATOM 1426 C CA . PRO A 1 188 ? -19.205 2.387 8.866 1.00 90.38 188 PRO A CA 1
ATOM 1427 C C . PRO A 1 188 ? -18.774 3.786 8.421 1.00 90.38 188 PRO A C 1
ATOM 1429 O O . PRO A 1 188 ? -18.703 4.718 9.226 1.00 90.38 188 PRO A O 1
ATOM 1432 N N . GLY A 1 189 ? -18.524 3.947 7.122 1.00 93.69 189 GLY A N 1
ATOM 1433 C CA . GLY A 1 189 ? -18.128 5.219 6.522 1.00 93.69 189 GLY A CA 1
ATOM 1434 C C . GLY A 1 189 ? -16.651 5.582 6.689 1.00 93.69 189 GLY A C 1
ATOM 1435 O O . GLY A 1 189 ? -16.226 6.565 6.087 1.00 93.69 189 GLY A O 1
ATOM 1436 N N . LEU A 1 190 ? -15.850 4.804 7.433 1.00 95.62 190 LEU A N 1
ATOM 1437 C CA . LEU A 1 190 ? -14.404 5.031 7.537 1.00 95.62 190 LEU A CA 1
ATOM 1438 C C . LEU A 1 190 ? -13.749 4.981 6.153 1.00 95.62 190 LEU A C 1
ATOM 1440 O O . LEU A 1 190 ? -13.153 5.961 5.713 1.00 95.62 190 LEU A O 1
ATOM 1444 N N . PHE A 1 191 ? -13.927 3.870 5.437 1.00 98.00 191 PHE A N 1
ATOM 1445 C CA . PHE A 1 191 ? -13.436 3.717 4.067 1.00 98.00 191 PHE A CA 1
ATOM 1446 C C . PHE A 1 191 ? -14.180 4.623 3.087 1.00 98.00 191 PHE A C 1
ATOM 1448 O O . PHE A 1 191 ? -13.544 5.244 2.234 1.00 98.00 191 PHE A O 1
ATOM 1455 N N . GLY A 1 192 ? -15.498 4.779 3.247 1.00 97.88 192 GLY A N 1
ATOM 1456 C CA . GLY A 1 192 ? -16.283 5.683 2.412 1.00 97.88 192 GLY A CA 1
ATOM 1457 C C . GLY A 1 192 ? -15.766 7.128 2.423 1.00 97.88 192 GLY A C 1
ATOM 1458 O O . GLY A 1 192 ? -15.663 7.760 1.371 1.00 97.88 192 GLY A O 1
ATOM 1459 N N . MET A 1 193 ? -15.353 7.641 3.584 1.00 97.69 193 MET A N 1
ATOM 1460 C CA . MET A 1 193 ? -14.756 8.973 3.706 1.00 97.69 193 MET A CA 1
ATOM 1461 C C . MET A 1 193 ? -13.441 9.093 2.922 1.00 97.69 193 MET A C 1
ATOM 1463 O O . MET A 1 193 ? -13.265 10.067 2.188 1.00 97.69 193 MET A O 1
ATOM 1467 N N . GLN A 1 194 ? -12.558 8.091 2.997 1.00 98.56 194 GLN A N 1
ATOM 1468 C CA . GLN A 1 194 ? -11.291 8.084 2.251 1.00 98.56 194 GLN A CA 1
ATOM 1469 C C . GLN A 1 194 ? -11.524 8.048 0.735 1.00 98.56 194 GLN A C 1
ATOM 1471 O O . GLN A 1 194 ? -10.913 8.806 -0.019 1.00 98.56 194 GLN A O 1
ATOM 1476 N N . VAL A 1 195 ? -12.453 7.199 0.282 1.00 98.75 195 VAL A N 1
ATOM 1477 C CA . VAL A 1 195 ? -12.813 7.076 -1.139 1.00 98.75 195 VAL A CA 1
ATOM 1478 C C . VAL A 1 195 ? -13.426 8.373 -1.656 1.00 98.75 195 VAL A C 1
ATOM 1480 O O . VAL A 1 195 ? -13.081 8.814 -2.752 1.00 98.75 195 VAL A O 1
ATOM 1483 N N . ARG A 1 196 ? -14.288 9.025 -0.865 1.00 98.75 196 ARG A N 1
ATOM 1484 C CA . ARG A 1 196 ? -14.846 10.336 -1.215 1.00 98.75 196 ARG A CA 1
ATOM 1485 C C . ARG A 1 196 ? -13.753 11.393 -1.329 1.00 98.75 196 ARG A C 1
ATOM 1487 O O . ARG A 1 196 ? -13.730 12.110 -2.324 1.00 98.75 196 ARG A O 1
ATOM 1494 N N . ALA A 1 197 ? -12.836 11.466 -0.365 1.00 98.75 197 ALA A N 1
ATOM 1495 C CA . ALA A 1 197 ? -11.722 12.410 -0.406 1.00 98.75 197 ALA A CA 1
ATOM 1496 C C . ALA A 1 197 ? -10.855 12.219 -1.665 1.00 98.75 197 ALA A C 1
ATOM 1498 O O . ALA A 1 197 ? -10.534 13.196 -2.346 1.00 98.75 197 ALA A O 1
ATOM 1499 N N . LEU A 1 198 ? -10.539 10.968 -2.021 1.00 98.88 198 LEU A N 1
ATOM 1500 C CA . LEU A 1 198 ? -9.793 10.631 -3.236 1.00 98.88 198 LEU A CA 1
ATOM 1501 C C . LEU A 1 198 ? -10.561 11.008 -4.512 1.00 98.88 198 LEU A C 1
ATOM 1503 O O . LEU A 1 198 ? -9.990 11.591 -5.437 1.00 98.88 198 LEU A O 1
ATOM 1507 N N . ALA A 1 199 ? -11.857 10.694 -4.567 1.00 98.88 199 ALA A N 1
ATOM 1508 C CA . ALA A 1 199 ? -12.710 11.001 -5.710 1.00 98.88 199 ALA A CA 1
ATOM 1509 C C . ALA A 1 199 ? -12.870 12.517 -5.909 1.00 98.88 199 ALA A C 1
ATOM 1511 O O . ALA A 1 199 ? -12.741 13.006 -7.028 1.00 98.88 199 ALA A O 1
ATOM 1512 N N . GLU A 1 200 ? -13.096 13.281 -4.838 1.00 98.81 200 GLU A N 1
ATOM 1513 C CA . GLU A 1 200 ? -13.205 14.741 -4.905 1.00 98.81 200 GLU A CA 1
ATOM 1514 C C . GLU A 1 200 ? -11.886 15.396 -5.340 1.00 98.81 200 GLU A C 1
ATOM 1516 O O . GLU A 1 200 ? -11.908 16.311 -6.165 1.00 98.81 200 GLU A O 1
ATOM 1521 N N . ALA A 1 201 ? -10.741 14.900 -4.856 1.00 98.81 201 ALA A N 1
ATOM 1522 C CA . ALA A 1 201 ? -9.423 15.357 -5.296 1.00 98.81 201 ALA A CA 1
ATOM 1523 C C . ALA A 1 201 ? -9.211 15.112 -6.802 1.00 98.81 201 ALA A C 1
ATOM 1525 O O . ALA A 1 201 ? -8.823 16.018 -7.543 1.00 98.81 201 ALA A O 1
ATOM 1526 N N . ALA A 1 202 ? -9.530 13.906 -7.283 1.00 98.81 202 ALA A N 1
ATOM 1527 C CA . ALA A 1 202 ? -9.436 13.571 -8.702 1.00 98.81 202 ALA A CA 1
ATOM 1528 C C . ALA A 1 202 ? -10.400 14.404 -9.566 1.00 98.81 202 ALA A C 1
ATOM 1530 O O . ALA A 1 202 ? -10.039 14.834 -10.663 1.00 98.81 202 ALA A O 1
ATOM 1531 N N . LEU A 1 203 ? -11.618 14.670 -9.087 1.00 98.75 203 LEU A N 1
ATOM 1532 C CA . LEU A 1 203 ? -12.577 15.515 -9.797 1.00 98.75 203 LEU A CA 1
ATOM 1533 C C . LEU A 1 203 ? -12.067 16.955 -9.932 1.00 98.75 203 LEU A C 1
ATOM 1535 O O . LEU A 1 203 ? -12.135 17.515 -11.026 1.00 98.75 203 LEU A O 1
ATOM 1539 N N . ALA A 1 204 ? -11.541 17.535 -8.850 1.00 98.62 204 ALA A N 1
ATOM 1540 C CA . ALA A 1 204 ? -11.005 18.894 -8.850 1.00 98.62 204 ALA A CA 1
ATOM 1541 C C . ALA A 1 204 ? -9.853 19.046 -9.858 1.00 98.62 204 ALA A C 1
ATOM 1543 O O . ALA A 1 204 ? -9.886 19.933 -10.709 1.00 98.62 204 ALA A O 1
ATOM 1544 N N . LEU A 1 205 ? -8.892 18.119 -9.854 1.00 98.69 205 LEU A N 1
ATOM 1545 C CA . LEU A 1 205 ? -7.769 18.140 -10.798 1.00 98.69 205 LEU A CA 1
ATOM 1546 C C . LEU A 1 205 ? -8.220 17.942 -12.253 1.00 98.69 205 LEU A C 1
ATOM 1548 O O . LEU A 1 205 ? -7.698 18.587 -13.161 1.00 98.69 205 LEU A O 1
ATOM 1552 N N . ARG A 1 206 ? -9.238 17.109 -12.495 1.00 98.50 206 ARG A N 1
ATOM 1553 C CA . ARG A 1 206 ? -9.821 16.964 -13.837 1.00 98.50 206 ARG A CA 1
ATOM 1554 C C . ARG A 1 206 ? -10.466 18.264 -14.324 1.00 98.50 206 ARG A C 1
ATOM 1556 O O . ARG A 1 206 ? -10.367 18.587 -15.505 1.00 98.50 206 ARG A O 1
ATOM 1563 N N . GLN A 1 207 ? -11.105 19.026 -13.434 1.00 98.25 207 GLN A N 1
ATOM 1564 C CA . GLN A 1 207 ? -11.654 20.350 -13.758 1.00 98.25 207 GLN A CA 1
ATOM 1565 C C . GLN A 1 207 ? -10.553 21.384 -14.053 1.00 98.25 207 GLN A C 1
ATOM 1567 O O . GLN A 1 207 ? -10.787 22.305 -14.834 1.00 98.25 207 GLN A O 1
ATOM 1572 N N . GLU A 1 208 ? -9.350 21.201 -13.500 1.00 98.25 208 GLU A N 1
ATOM 1573 C CA . GLU A 1 208 ? -8.142 21.972 -13.841 1.00 98.25 208 GLU A CA 1
ATOM 1574 C C . GLU A 1 208 ? -7.506 21.551 -15.185 1.00 98.25 208 GLU A C 1
ATOM 1576 O O . GLU A 1 208 ? -6.582 22.211 -15.660 1.00 98.25 208 GLU A O 1
ATOM 1581 N N . GLY A 1 209 ? -8.008 20.494 -15.835 1.00 98.44 209 GLY A N 1
ATOM 1582 C CA . GLY A 1 209 ? -7.508 19.994 -17.121 1.00 98.44 209 GLY A CA 1
ATOM 1583 C C . GLY A 1 209 ? -6.417 18.923 -17.020 1.00 98.44 209 GLY A C 1
ATOM 1584 O O . GLY A 1 209 ? -5.796 18.610 -18.035 1.00 98.44 209 GLY A O 1
ATOM 1585 N N . LEU A 1 210 ? -6.192 18.368 -15.828 1.00 98.62 210 LEU A N 1
ATOM 1586 C CA . LEU A 1 210 ? -5.269 17.255 -15.587 1.00 98.62 210 LEU A CA 1
ATOM 1587 C C . LEU A 1 210 ? -5.955 15.891 -15.827 1.00 98.62 210 LEU A C 1
ATOM 1589 O O . LEU A 1 210 ? -7.182 15.799 -15.923 1.00 98.62 210 LEU A O 1
ATOM 1593 N N . ASP A 1 211 ? -5.165 14.820 -15.897 1.00 98.56 211 ASP A N 1
ATOM 1594 C CA . ASP A 1 211 ? -5.587 13.422 -16.068 1.00 98.56 211 ASP A CA 1
ATOM 1595 C C . ASP A 1 211 ? -5.230 12.570 -14.829 1.00 98.56 211 ASP A C 1
ATOM 1597 O O . ASP A 1 211 ? -4.326 11.726 -14.879 1.00 98.56 211 ASP A O 1
ATOM 1601 N N . PRO A 1 212 ? -5.908 12.775 -13.681 1.00 98.44 212 PRO A N 1
ATOM 1602 C CA . PRO A 1 212 ? -5.707 11.944 -12.500 1.00 98.44 212 PRO A CA 1
ATOM 1603 C C . PRO A 1 212 ? -6.291 10.541 -12.717 1.00 98.44 212 PRO A C 1
ATOM 1605 O O . PRO A 1 212 ? -7.445 10.387 -13.133 1.00 98.44 212 PRO A O 1
ATOM 1608 N N . ARG A 1 213 ? -5.513 9.510 -12.363 1.00 98.56 213 ARG A N 1
ATOM 1609 C CA . ARG A 1 213 ? -5.877 8.089 -12.519 1.00 98.56 213 ARG A CA 1
ATOM 1610 C C . ARG A 1 213 ? -5.856 7.350 -11.171 1.00 98.56 213 ARG A C 1
ATOM 1612 O O . ARG A 1 213 ? -4.932 6.575 -10.915 1.00 98.56 213 ARG A O 1
ATOM 1619 N N . PRO A 1 214 ? -6.831 7.609 -10.282 1.00 98.69 214 PRO A N 1
ATOM 1620 C CA . PRO A 1 214 ? -6.887 6.962 -8.975 1.00 98.69 214 PRO A CA 1
ATOM 1621 C C . PRO A 1 214 ? -7.242 5.470 -9.082 1.00 98.69 214 PRO A C 1
ATOM 1623 O O . PRO A 1 214 ? -8.087 5.063 -9.883 1.00 98.69 214 PRO A O 1
ATOM 1626 N N . GLU A 1 215 ? -6.636 4.664 -8.217 1.00 98.88 215 GLU A N 1
ATOM 1627 C CA . GLU A 1 215 ? -6.967 3.258 -7.979 1.00 98.88 215 GLU A CA 1
ATOM 1628 C C . GLU A 1 215 ? -7.153 3.061 -6.461 1.00 98.88 215 GLU A C 1
ATOM 1630 O O . GLU A 1 215 ? -6.332 3.522 -5.669 1.00 98.88 215 GLU A O 1
ATOM 1635 N N . VAL A 1 216 ? -8.227 2.391 -6.041 1.00 98.88 216 VAL A N 1
ATOM 1636 C CA . VAL A 1 216 ? -8.540 2.107 -4.631 1.00 98.88 216 VAL A CA 1
ATOM 1637 C C . VAL A 1 216 ? -8.127 0.679 -4.305 1.00 98.88 216 VAL A C 1
ATOM 1639 O O . VAL A 1 216 ? -8.530 -0.257 -4.994 1.00 98.88 216 VAL A O 1
ATOM 1642 N N . MET A 1 217 ? -7.346 0.496 -3.243 1.00 98.88 217 MET A N 1
ATOM 1643 C CA . MET A 1 217 ? -6.867 -0.807 -2.794 1.00 98.88 217 MET A CA 1
ATOM 1644 C C . MET A 1 217 ? -7.331 -1.109 -1.370 1.00 98.88 217 MET A C 1
ATOM 1646 O O . MET A 1 217 ? -7.020 -0.373 -0.432 1.00 98.88 217 MET A O 1
ATOM 1650 N N . VAL A 1 218 ? -8.036 -2.229 -1.209 1.00 98.88 218 VAL A N 1
ATOM 1651 C CA . VAL A 1 218 ? -8.500 -2.718 0.096 1.00 98.88 218 VAL A CA 1
ATOM 1652 C C . VAL A 1 218 ? -7.417 -3.603 0.743 1.00 98.88 218 VAL A C 1
ATOM 1654 O O . VAL A 1 218 ? -6.987 -4.570 0.105 1.00 98.88 218 VAL A O 1
ATOM 1657 N N . PRO A 1 219 ? -6.942 -3.292 1.965 1.00 98.56 219 PRO A N 1
ATOM 1658 C CA . PRO A 1 219 ? -5.938 -4.097 2.670 1.00 98.56 219 PRO A CA 1
ATOM 1659 C C . PRO A 1 219 ? -6.544 -5.301 3.410 1.00 98.56 219 PRO A C 1
ATOM 1661 O O . PRO A 1 219 ? -7.712 -5.287 3.799 1.00 98.56 219 PRO A O 1
ATOM 1664 N N . LEU A 1 220 ? -5.721 -6.316 3.676 1.00 98.50 220 LEU A N 1
ATOM 1665 C CA . LEU A 1 220 ? -5.977 -7.465 4.558 1.00 98.50 220 LEU A CA 1
ATOM 1666 C C . LEU A 1 220 ? -7.218 -8.308 4.239 1.00 98.50 220 LEU A C 1
ATOM 1668 O O . LEU A 1 220 ? -7.738 -9.023 5.102 1.00 98.50 220 LEU A O 1
ATOM 1672 N N . VAL A 1 221 ? -7.668 -8.283 2.986 1.00 98.81 221 VAL A N 1
ATOM 1673 C CA . VAL A 1 221 ? -8.733 -9.166 2.508 1.00 98.81 221 VAL A CA 1
ATOM 1674 C C . VAL A 1 221 ? -8.280 -10.617 2.633 1.00 98.81 221 VAL A C 1
ATOM 1676 O O . VAL A 1 221 ? -7.223 -11.002 2.138 1.00 98.81 221 VAL A O 1
ATOM 1679 N N . GLY A 1 222 ? -9.098 -11.435 3.291 1.00 98.25 222 GLY A N 1
ATOM 1680 C CA . GLY A 1 222 ? -8.943 -12.882 3.390 1.00 98.25 222 GLY A CA 1
ATOM 1681 C C . GLY A 1 222 ? -10.049 -13.651 2.669 1.00 98.25 222 GLY A C 1
ATOM 1682 O O . GLY A 1 222 ? -9.831 -14.809 2.301 1.00 98.25 222 GLY A O 1
ATOM 1683 N N . ALA A 1 223 ? -11.221 -13.043 2.463 1.00 98.31 223 ALA A N 1
ATOM 1684 C CA . ALA A 1 223 ? -12.380 -13.626 1.794 1.00 98.31 223 ALA A CA 1
ATOM 1685 C C . ALA A 1 223 ? -13.013 -12.656 0.784 1.00 98.31 223 ALA A C 1
ATOM 1687 O O . ALA A 1 223 ? -13.082 -11.456 1.022 1.00 98.31 223 ALA A O 1
ATOM 1688 N N . VAL A 1 224 ? -13.534 -13.189 -0.329 1.00 98.69 224 VAL A N 1
ATOM 1689 C CA . VAL A 1 224 ? -14.154 -12.376 -1.394 1.00 98.69 224 VAL A CA 1
ATOM 1690 C C . VAL A 1 224 ? -15.292 -11.495 -0.870 1.00 98.69 224 VAL A C 1
ATOM 1692 O O . VAL A 1 224 ? -15.398 -10.346 -1.275 1.00 98.69 224 VAL A O 1
ATOM 1695 N N . GLN A 1 225 ? -16.064 -11.982 0.103 1.00 98.69 225 GLN A N 1
ATOM 1696 C CA . GLN A 1 225 ? -17.185 -11.251 0.695 1.00 98.69 225 GLN A CA 1
ATOM 1697 C C . GLN A 1 225 ? -16.741 -9.965 1.402 1.00 98.69 225 GLN A C 1
ATOM 1699 O O . GLN A 1 225 ? -17.469 -8.978 1.392 1.00 98.69 225 GLN A O 1
ATOM 1704 N N . GLU A 1 226 ? -15.545 -9.958 2.002 1.00 98.69 226 GLU A N 1
ATOM 1705 C CA . GLU A 1 226 ? -14.990 -8.751 2.626 1.00 98.69 226 GLU A CA 1
ATOM 1706 C C . GLU A 1 226 ? -14.737 -7.676 1.560 1.00 98.69 226 GLU A C 1
ATOM 1708 O O . GLU A 1 226 ? -15.069 -6.508 1.759 1.00 98.69 226 GLU A O 1
ATOM 1713 N N . LEU A 1 227 ? -14.212 -8.082 0.399 1.00 98.69 227 LEU A N 1
ATOM 1714 C CA . LEU A 1 227 ? -13.973 -7.187 -0.730 1.00 98.69 227 LEU A CA 1
ATOM 1715 C C . LEU A 1 227 ? -15.275 -6.738 -1.404 1.00 98.69 227 LEU A C 1
ATOM 1717 O O . LEU A 1 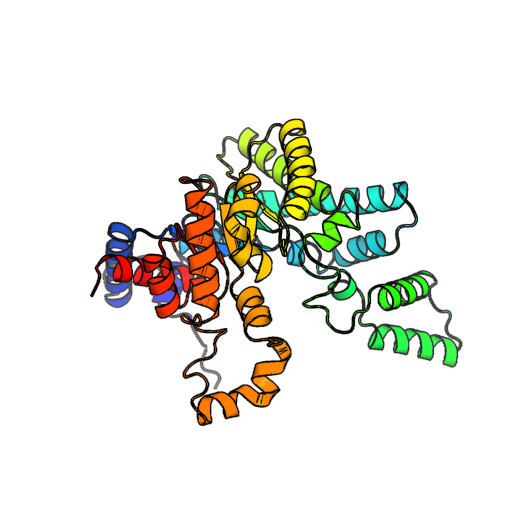227 ? -15.380 -5.573 -1.769 1.00 98.69 227 LEU A O 1
ATOM 1721 N N . GLU A 1 228 ? -16.262 -7.622 -1.568 1.00 98.69 228 GLU A N 1
ATOM 1722 C CA . GLU A 1 228 ? -17.548 -7.295 -2.202 1.00 98.69 228 GLU A CA 1
ATOM 1723 C C . GLU A 1 228 ? -18.283 -6.173 -1.462 1.00 98.69 228 GLU A C 1
ATOM 1725 O O . GLU A 1 228 ? -18.712 -5.209 -2.097 1.00 98.69 228 GLU A O 1
ATOM 1730 N N . VAL A 1 229 ? -18.361 -6.259 -0.129 1.00 98.38 229 VAL A N 1
ATOM 1731 C CA . VAL A 1 229 ? -19.025 -5.241 0.702 1.00 98.38 229 VAL A CA 1
ATOM 1732 C C . VAL A 1 229 ? -18.343 -3.881 0.546 1.00 98.38 229 VAL A C 1
ATOM 1734 O O . VAL A 1 229 ? -19.006 -2.879 0.280 1.00 98.38 229 VAL A O 1
ATOM 1737 N N . VAL A 1 230 ? -17.010 -3.838 0.647 1.00 98.38 230 VAL A N 1
ATOM 1738 C CA . VAL A 1 230 ? -16.258 -2.583 0.492 1.00 98.38 230 VAL A CA 1
ATOM 1739 C C . VAL A 1 230 ? -16.338 -2.059 -0.942 1.00 98.38 230 VAL A C 1
ATOM 1741 O O . VAL A 1 230 ? -16.469 -0.853 -1.156 1.00 98.38 230 VAL A O 1
ATOM 1744 N N . ARG A 1 231 ? -16.299 -2.940 -1.947 1.00 98.50 231 ARG A N 1
ATOM 1745 C CA . ARG A 1 231 ? -16.412 -2.557 -3.359 1.00 98.50 231 ARG A CA 1
ATOM 1746 C C . ARG A 1 231 ? -17.756 -1.907 -3.658 1.00 98.50 231 ARG A C 1
ATOM 1748 O O . ARG A 1 231 ? -17.778 -0.944 -4.425 1.00 98.50 231 ARG A O 1
ATOM 1755 N N . GLU A 1 232 ? -18.850 -2.414 -3.095 1.00 98.44 232 GLU A N 1
ATOM 1756 C CA . GLU A 1 232 ? -20.184 -1.833 -3.268 1.00 98.44 232 GLU A CA 1
ATOM 1757 C C . GLU A 1 232 ? -20.223 -0.387 -2.752 1.00 98.44 232 GLU A C 1
ATOM 1759 O O . GLU A 1 232 ? -20.597 0.520 -3.501 1.00 98.44 232 GLU A O 1
ATOM 1764 N N . GLU A 1 233 ? -19.729 -0.152 -1.531 1.00 98.31 233 GLU A N 1
ATOM 1765 C CA . GLU A 1 233 ? -19.621 1.191 -0.944 1.00 98.31 233 GLU A CA 1
ATOM 1766 C C . GLU A 1 233 ? -18.736 2.114 -1.800 1.00 98.31 233 GLU A C 1
ATOM 1768 O O . GLU A 1 233 ? -19.152 3.215 -2.173 1.00 98.31 233 GLU A O 1
ATOM 1773 N N . CYS A 1 234 ? -17.541 1.650 -2.185 1.00 98.56 234 CYS A N 1
ATOM 1774 C CA . CYS A 1 234 ? -16.615 2.417 -3.020 1.00 98.56 234 CYS A CA 1
ATOM 1775 C C . CYS A 1 234 ? -17.252 2.802 -4.362 1.00 98.56 234 CYS A C 1
ATOM 1777 O O . CYS A 1 234 ? -17.155 3.948 -4.798 1.00 98.56 234 CYS A O 1
ATOM 1779 N N . THR A 1 235 ? -17.920 1.848 -5.018 1.00 98.62 235 THR A N 1
ATOM 1780 C CA . THR A 1 235 ? -18.549 2.052 -6.330 1.00 98.62 235 THR A CA 1
ATOM 1781 C C . THR A 1 235 ? -19.675 3.078 -6.247 1.00 98.62 235 THR A C 1
ATOM 1783 O O . THR A 1 235 ? -19.776 3.937 -7.124 1.00 98.62 235 THR A O 1
ATOM 1786 N N . ALA A 1 236 ? -20.495 3.028 -5.193 1.00 98.56 236 ALA A N 1
ATOM 1787 C CA . ALA A 1 236 ? -21.569 3.993 -4.981 1.00 98.56 236 ALA A CA 1
ATOM 1788 C C . ALA A 1 236 ? -21.026 5.424 -4.832 1.00 98.56 236 ALA A C 1
ATOM 1790 O O . ALA A 1 236 ? -21.515 6.340 -5.493 1.00 98.56 236 ALA A O 1
ATOM 1791 N N . ILE A 1 237 ? -19.969 5.607 -4.036 1.00 98.69 237 ILE A N 1
ATOM 1792 C CA . ILE A 1 237 ? -19.346 6.918 -3.798 1.00 98.69 237 ILE A CA 1
ATOM 1793 C C . ILE A 1 237 ? -18.674 7.452 -5.066 1.00 98.69 237 ILE A C 1
ATOM 1795 O O . ILE A 1 237 ? -18.861 8.613 -5.430 1.00 98.69 237 ILE A O 1
ATOM 1799 N N . LEU A 1 238 ? -17.926 6.605 -5.775 1.00 98.69 238 LEU A N 1
ATOM 1800 C CA . LEU A 1 238 ? -17.292 6.961 -7.046 1.00 98.69 238 LEU A CA 1
ATOM 18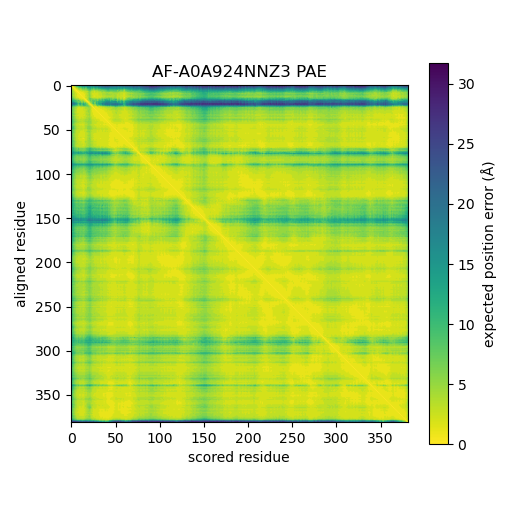01 C C . LEU A 1 238 ? -18.328 7.407 -8.090 1.00 98.69 238 LEU A C 1
ATOM 1803 O O . LEU A 1 238 ? -18.122 8.408 -8.783 1.00 98.69 238 LEU A O 1
ATOM 1807 N N . ALA A 1 239 ? -19.464 6.706 -8.168 1.00 98.56 239 ALA A N 1
ATOM 1808 C CA . ALA A 1 239 ? -20.570 7.062 -9.050 1.00 98.56 239 ALA A CA 1
ATOM 1809 C C . ALA A 1 239 ? -21.247 8.381 -8.645 1.00 98.56 239 ALA A C 1
ATOM 1811 O O . ALA A 1 239 ? -21.555 9.190 -9.519 1.00 98.56 239 ALA A O 1
ATOM 1812 N N . GLU A 1 240 ? -21.446 8.618 -7.346 1.00 98.50 240 GLU A N 1
ATOM 1813 C CA . GLU A 1 240 ? -22.021 9.862 -6.820 1.00 98.50 240 GLU A CA 1
ATOM 1814 C C . GLU A 1 240 ? -21.155 11.084 -7.160 1.00 98.50 240 GLU A C 1
ATOM 1816 O O . GLU A 1 240 ? -21.675 12.106 -7.607 1.00 98.50 240 GLU A O 1
ATOM 1821 N N . VAL A 1 241 ? -19.832 10.973 -6.993 1.00 98.38 241 VAL A N 1
ATOM 1822 C CA . VAL A 1 241 ? -18.882 12.060 -7.290 1.00 98.38 241 VAL A CA 1
ATOM 1823 C C . VAL A 1 241 ? -18.627 12.202 -8.801 1.00 98.38 241 VAL A C 1
ATOM 1825 O O . VAL A 1 241 ? -18.242 13.272 -9.272 1.00 98.38 241 VAL A O 1
ATOM 1828 N N . GLY A 1 242 ? -18.863 11.152 -9.594 1.00 97.88 242 GLY A N 1
ATOM 1829 C CA . GLY A 1 242 ? -18.652 11.160 -11.045 1.00 97.88 242 GLY A CA 1
ATOM 1830 C C . GLY A 1 242 ? -17.202 10.881 -11.462 1.00 97.88 242 GLY A C 1
ATOM 1831 O O . GLY A 1 242 ? -16.721 11.403 -12.474 1.00 97.88 242 GLY A O 1
ATOM 1832 N N . VAL A 1 243 ? -16.486 10.056 -10.694 1.00 97.75 243 VAL A N 1
ATOM 1833 C CA . VAL A 1 243 ? -15.096 9.659 -10.965 1.00 97.75 243 VAL A CA 1
ATOM 1834 C C . VAL A 1 243 ? -15.016 8.151 -11.171 1.00 97.75 243 VAL A C 1
ATOM 1836 O O . VAL A 1 243 ? -15.480 7.377 -10.348 1.00 97.75 243 VAL A O 1
ATOM 1839 N N . ALA A 1 244 ? -14.395 7.724 -12.271 1.00 96.12 244 ALA A N 1
ATOM 1840 C CA . ALA A 1 244 ? -14.035 6.326 -12.474 1.00 96.12 244 ALA A CA 1
ATOM 1841 C C . ALA A 1 244 ? -12.687 6.033 -11.801 1.00 96.12 244 ALA A C 1
ATOM 1843 O O . ALA A 1 244 ? -11.728 6.780 -12.004 1.00 96.12 244 ALA A O 1
ATOM 1844 N N . ALA A 1 245 ? -12.622 4.941 -11.045 1.00 98.12 245 ALA A N 1
ATOM 1845 C CA . ALA A 1 245 ? -11.409 4.412 -10.432 1.00 98.12 245 ALA A CA 1
ATOM 1846 C C . ALA A 1 245 ? -11.469 2.879 -10.448 1.00 98.12 245 ALA A C 1
ATOM 1848 O O . ALA A 1 245 ? -12.558 2.302 -10.397 1.00 98.12 245 ALA A O 1
ATOM 1849 N N . LEU A 1 246 ? -10.311 2.222 -10.521 1.00 98.56 246 LEU A N 1
ATOM 1850 C CA . LEU A 1 246 ? -10.237 0.771 -10.330 1.00 98.56 246 LEU A CA 1
ATOM 1851 C C . LEU A 1 246 ? -10.346 0.449 -8.840 1.00 98.56 246 LEU A C 1
ATOM 1853 O O . LEU A 1 246 ? -9.778 1.173 -8.026 1.00 98.56 246 LEU A O 1
ATOM 1857 N N . ILE A 1 247 ? -11.021 -0.647 -8.490 1.00 98.88 247 ILE A N 1
ATOM 1858 C CA . ILE A 1 247 ? -11.077 -1.142 -7.109 1.00 98.88 247 ILE A CA 1
ATOM 1859 C C . ILE A 1 247 ? -10.425 -2.521 -7.074 1.00 98.88 247 ILE A C 1
ATOM 1861 O O . ILE A 1 247 ? -10.910 -3.474 -7.689 1.00 98.88 247 ILE A O 1
ATOM 1865 N N . GLY A 1 248 ? -9.307 -2.624 -6.372 1.00 98.75 248 GLY A N 1
ATOM 1866 C CA . GLY A 1 248 ? -8.531 -3.845 -6.213 1.00 98.75 248 GLY A CA 1
ATOM 1867 C C . GLY A 1 248 ? -8.290 -4.178 -4.751 1.00 98.75 248 GLY A C 1
ATOM 1868 O O . GLY A 1 248 ? -8.829 -3.553 -3.836 1.00 98.75 248 GLY A O 1
ATOM 1869 N N . THR A 1 249 ? -7.459 -5.186 -4.531 1.00 98.88 249 THR A N 1
ATOM 1870 C CA . THR A 1 249 ? -7.142 -5.662 -3.187 1.00 98.88 249 THR A CA 1
ATOM 1871 C C . THR A 1 249 ? -5.667 -5.959 -3.042 1.00 98.88 249 THR A C 1
ATOM 1873 O O . THR A 1 249 ? -4.989 -6.346 -4.001 1.00 98.88 249 THR A O 1
ATOM 1876 N N . MET A 1 250 ? -5.182 -5.822 -1.815 1.00 98.62 250 MET A N 1
ATOM 1877 C CA . MET A 1 250 ? -3.904 -6.392 -1.448 1.00 98.62 250 MET A CA 1
ATOM 1878 C C . MET A 1 250 ? -4.049 -7.915 -1.277 1.00 98.62 250 MET A C 1
ATOM 1880 O O . MET A 1 250 ? -5.039 -8.393 -0.721 1.00 98.62 250 MET A O 1
ATOM 1884 N N . ILE A 1 251 ? -3.085 -8.684 -1.787 1.00 98.81 251 ILE A N 1
ATOM 1885 C CA . ILE A 1 251 ? -2.950 -10.127 -1.557 1.00 98.81 251 ILE A CA 1
ATOM 1886 C C . ILE A 1 251 ? -1.798 -10.325 -0.581 1.00 98.81 251 ILE A C 1
ATOM 1888 O O . ILE A 1 251 ? -0.633 -10.430 -0.966 1.00 98.81 251 ILE A O 1
ATOM 1892 N N . GLU A 1 252 ? -2.150 -10.316 0.697 1.00 98.38 252 GLU A N 1
ATOM 1893 C CA . GLU A 1 252 ? -1.202 -10.365 1.815 1.00 98.38 252 GLU A CA 1
ATOM 1894 C C . GLU A 1 252 ? -1.603 -11.354 2.916 1.00 98.38 252 GLU A C 1
ATOM 1896 O O . GLU A 1 252 ? -0.809 -11.691 3.786 1.00 98.38 252 GLU A O 1
ATOM 1901 N N . VAL A 1 253 ? -2.814 -11.907 2.827 1.00 98.62 253 VAL A N 1
ATOM 1902 C CA . VAL A 1 253 ? -3.273 -13.012 3.669 1.00 98.62 253 VAL A CA 1
ATOM 1903 C C . VAL A 1 253 ? -3.122 -14.319 2.882 1.00 98.62 253 VAL A C 1
ATOM 1905 O O . VAL A 1 253 ? -3.659 -14.414 1.773 1.00 98.62 253 VAL A O 1
ATOM 1908 N N . PRO A 1 254 ? -2.489 -15.380 3.428 1.00 98.75 254 PRO A N 1
ATOM 1909 C CA . PRO A 1 254 ? -2.329 -16.654 2.719 1.00 98.75 254 PRO A CA 1
ATOM 1910 C C . PRO A 1 254 ? -3.644 -17.236 2.181 1.00 98.75 254 PRO A C 1
ATOM 1912 O O . PRO A 1 254 ? -3.680 -17.798 1.088 1.00 98.75 254 PRO A O 1
ATOM 1915 N N . ARG A 1 255 ? -4.758 -17.049 2.904 1.00 98.75 255 ARG A N 1
ATOM 1916 C CA . ARG A 1 255 ? -6.095 -17.462 2.446 1.00 98.75 255 ARG A CA 1
ATOM 1917 C C . ARG A 1 255 ? -6.517 -16.765 1.149 1.00 98.75 255 ARG A C 1
ATOM 1919 O O . ARG A 1 255 ? -7.096 -17.429 0.294 1.00 98.75 255 ARG A O 1
ATOM 1926 N N . ALA A 1 256 ? -6.227 -15.474 0.985 1.00 98.75 256 ALA A N 1
ATOM 1927 C CA . ALA A 1 256 ? -6.561 -14.743 -0.236 1.00 98.75 256 ALA A CA 1
ATOM 1928 C C . ALA A 1 256 ? -5.769 -15.266 -1.434 1.00 98.75 256 ALA A C 1
ATOM 1930 O O . ALA A 1 256 ? -6.343 -15.458 -2.500 1.00 98.75 256 ALA A O 1
ATOM 1931 N N . ALA A 1 257 ? -4.489 -15.601 -1.240 1.00 98.75 257 ALA A N 1
ATOM 1932 C CA . ALA A 1 257 ? -3.690 -16.239 -2.282 1.00 98.75 257 ALA A CA 1
ATOM 1933 C C . ALA A 1 257 ? -4.237 -17.626 -2.671 1.00 98.75 257 ALA A C 1
ATOM 1935 O O . ALA A 1 257 ? -4.343 -17.938 -3.852 1.00 98.75 257 ALA A O 1
ATOM 1936 N N . LEU A 1 258 ? -4.640 -18.438 -1.686 1.00 98.81 258 LEU A N 1
ATOM 1937 C CA . LEU A 1 258 ? -5.211 -19.779 -1.896 1.00 98.81 258 LEU A CA 1
ATOM 1938 C C . LEU A 1 258 ? -6.642 -19.783 -2.458 1.00 98.81 258 LEU A C 1
ATOM 1940 O O . LEU A 1 258 ? -7.135 -20.837 -2.848 1.00 98.81 258 LEU A O 1
ATOM 1944 N N . THR A 1 259 ? -7.333 -18.645 -2.432 1.00 98.69 259 THR A N 1
ATOM 1945 C CA . THR A 1 259 ? -8.709 -18.492 -2.940 1.00 98.69 259 THR A CA 1
ATOM 1946 C C . THR A 1 259 ? -8.797 -17.391 -3.995 1.00 98.69 259 THR A C 1
ATOM 1948 O O . THR A 1 259 ? -9.862 -16.811 -4.227 1.00 98.69 259 THR A O 1
ATOM 1951 N N . ALA A 1 260 ? -7.671 -17.106 -4.651 1.00 98.69 260 ALA A N 1
ATOM 1952 C CA . ALA A 1 260 ? -7.503 -15.967 -5.540 1.00 98.69 260 ALA A CA 1
ATOM 1953 C C . ALA A 1 260 ? -8.454 -15.997 -6.738 1.00 98.69 260 ALA A C 1
ATOM 1955 O O . ALA A 1 260 ? -8.838 -14.932 -7.217 1.00 98.69 260 ALA A O 1
ATOM 1956 N N . ALA A 1 261 ? -8.889 -17.184 -7.183 1.00 98.69 261 ALA A N 1
ATOM 1957 C CA . ALA A 1 261 ? -9.934 -17.299 -8.197 1.00 98.69 261 ALA A CA 1
ATOM 1958 C C . ALA A 1 261 ? -11.201 -16.519 -7.805 1.00 98.69 261 ALA A C 1
ATOM 1960 O O . ALA A 1 261 ? -11.654 -15.673 -8.564 1.00 98.69 261 ALA A O 1
ATOM 1961 N N . SER A 1 262 ? -11.732 -16.746 -6.600 1.00 98.56 262 SER A N 1
ATOM 1962 C CA . SER A 1 262 ? -12.936 -16.051 -6.131 1.00 98.56 262 SER A CA 1
ATOM 1963 C C . SER A 1 262 ? -12.668 -14.575 -5.858 1.00 98.56 262 SER A C 1
ATOM 1965 O O . SER A 1 262 ? -13.469 -13.727 -6.228 1.00 98.56 262 SER A O 1
ATOM 1967 N N . VAL A 1 263 ? -11.519 -14.237 -5.265 1.00 98.75 263 VAL A N 1
ATOM 1968 C CA . VAL A 1 263 ? -11.163 -12.829 -5.006 1.00 98.75 263 VAL A CA 1
ATOM 1969 C C . VAL A 1 263 ? -11.069 -12.026 -6.317 1.00 98.75 263 VAL A C 1
ATOM 1971 O O . VAL A 1 263 ? -11.478 -10.867 -6.363 1.00 98.75 263 VAL A O 1
ATOM 1974 N N . ALA A 1 264 ? -10.603 -12.642 -7.408 1.00 98.69 264 ALA A N 1
ATOM 1975 C CA . ALA A 1 264 ? -10.494 -12.008 -8.723 1.00 98.69 264 ALA A CA 1
ATOM 1976 C C . ALA A 1 264 ? -11.846 -11.670 -9.377 1.00 98.69 264 ALA A C 1
ATOM 1978 O O . ALA A 1 264 ? -11.883 -10.813 -10.261 1.00 98.69 264 ALA A O 1
ATOM 1979 N N . GLU A 1 265 ? -12.952 -12.293 -8.954 1.00 98.25 265 GLU A N 1
ATOM 1980 C CA . GLU A 1 265 ? -14.301 -11.948 -9.432 1.00 98.25 265 GLU A CA 1
ATOM 1981 C C . GLU A 1 265 ? -14.705 -10.534 -8.984 1.00 98.25 265 GLU A C 1
ATOM 1983 O O . GLU A 1 265 ? -15.367 -9.811 -9.731 1.00 98.25 265 GLU A O 1
ATOM 1988 N N . ALA A 1 266 ? -14.239 -10.115 -7.802 1.00 98.25 266 ALA A N 1
ATOM 1989 C CA . ALA A 1 266 ? -14.536 -8.817 -7.205 1.00 98.25 266 ALA A CA 1
ATOM 1990 C C . ALA A 1 266 ? -13.396 -7.788 -7.339 1.00 98.25 266 ALA A C 1
ATOM 1992 O O . ALA A 1 266 ? -13.602 -6.617 -7.037 1.00 98.25 266 ALA A O 1
ATOM 1993 N N . ALA A 1 267 ? -12.198 -8.165 -7.791 1.00 98.62 267 ALA A N 1
ATOM 1994 C CA . ALA A 1 267 ? -11.055 -7.251 -7.891 1.00 98.62 267 ALA A CA 1
ATOM 1995 C C . ALA A 1 267 ? -10.762 -6.807 -9.334 1.00 98.62 267 ALA A C 1
ATOM 1997 O O . ALA A 1 267 ? -10.831 -7.592 -10.282 1.00 98.62 267 ALA A O 1
ATOM 1998 N N . ASP A 1 268 ? -10.364 -5.548 -9.517 1.00 98.75 268 ASP A N 1
ATOM 1999 C CA . ASP A 1 268 ? -9.828 -5.040 -10.790 1.00 98.75 268 ASP A CA 1
ATOM 2000 C C . ASP A 1 268 ? -8.319 -5.228 -10.925 1.00 98.75 268 ASP A C 1
ATOM 2002 O O . ASP A 1 268 ? -7.812 -5.352 -12.041 1.00 98.75 268 ASP A O 1
ATOM 2006 N N . PHE A 1 269 ? -7.619 -5.316 -9.797 1.00 98.94 269 PHE A N 1
ATOM 2007 C CA . PHE A 1 269 ? -6.197 -5.612 -9.725 1.00 98.94 269 PHE A CA 1
ATOM 2008 C C . PHE A 1 269 ? -5.847 -6.280 -8.391 1.00 98.94 269 PHE A C 1
ATOM 2010 O O . PHE A 1 269 ? -6.578 -6.132 -7.405 1.00 98.94 269 PHE A O 1
ATOM 2017 N N . PHE A 1 270 ? -4.709 -6.972 -8.356 1.00 98.94 270 PHE A N 1
ATOM 2018 C CA . PHE A 1 270 ? -4.054 -7.398 -7.120 1.00 98.94 270 PHE A CA 1
ATOM 2019 C C . PHE A 1 270 ? -2.745 -6.645 -6.925 1.00 98.94 270 PHE A C 1
ATOM 2021 O O . PHE A 1 270 ? -1.974 -6.479 -7.871 1.00 98.94 270 PHE A O 1
ATOM 2028 N N . SER A 1 271 ? -2.462 -6.272 -5.680 1.00 98.81 271 SER A N 1
ATOM 2029 C CA . SER A 1 271 ? -1.115 -5.899 -5.253 1.00 98.81 271 SER A CA 1
ATOM 2030 C C . SER A 1 271 ? -0.644 -6.872 -4.181 1.00 98.81 271 SER A C 1
ATOM 2032 O O . SER A 1 271 ? -1.303 -7.034 -3.162 1.00 98.81 271 SER A O 1
ATOM 2034 N N . PHE A 1 272 ? 0.475 -7.553 -4.378 1.00 98.88 272 PHE A N 1
ATOM 2035 C CA . PHE A 1 272 ? 1.024 -8.436 -3.356 1.00 98.88 272 PHE A CA 1
ATOM 2036 C C . PHE A 1 272 ? 1.676 -7.606 -2.245 1.00 98.88 272 PHE A C 1
ATOM 2038 O O . PHE A 1 272 ? 2.687 -6.940 -2.476 1.00 98.88 272 PHE A O 1
ATOM 2045 N N . GLY A 1 273 ? 1.109 -7.670 -1.039 1.00 98.31 273 GLY A N 1
ATOM 2046 C CA . GLY A 1 273 ? 1.714 -7.148 0.188 1.00 98.31 273 GLY A CA 1
ATOM 2047 C C . GLY A 1 273 ? 2.655 -8.198 0.756 1.00 98.31 273 GLY A C 1
ATOM 2048 O O . GLY A 1 273 ? 2.309 -8.945 1.666 1.00 98.31 273 GLY A O 1
ATOM 2049 N N . THR A 1 274 ? 3.833 -8.335 0.147 1.00 98.12 274 THR A N 1
ATOM 2050 C CA . THR A 1 274 ? 4.727 -9.469 0.442 1.00 98.12 274 THR A CA 1
ATOM 2051 C C . THR A 1 274 ? 5.326 -9.421 1.841 1.00 98.12 274 THR A C 1
ATOM 2053 O O . THR A 1 274 ? 5.703 -10.466 2.349 1.00 98.12 274 THR A O 1
ATOM 2056 N N . ASN A 1 275 ? 5.364 -8.258 2.494 1.00 95.94 275 ASN A N 1
ATOM 2057 C CA . ASN A 1 275 ? 5.814 -8.149 3.880 1.00 95.94 275 ASN A CA 1
ATOM 2058 C C . ASN A 1 275 ? 4.879 -8.938 4.816 1.00 95.94 275 ASN A C 1
ATOM 2060 O O . ASN A 1 275 ? 5.318 -9.903 5.440 1.00 95.94 275 ASN A O 1
ATOM 2064 N N . ASP A 1 276 ? 3.588 -8.601 4.836 1.00 97.44 276 ASP A N 1
ATOM 2065 C CA . ASP A 1 276 ? 2.577 -9.301 5.637 1.00 97.44 276 ASP A CA 1
ATOM 2066 C C . ASP A 1 276 ? 2.373 -10.750 5.169 1.00 97.44 276 ASP A C 1
ATOM 2068 O O . ASP A 1 276 ? 2.262 -11.666 5.991 1.00 97.44 276 ASP A O 1
ATOM 2072 N N . LEU A 1 277 ? 2.453 -11.006 3.855 1.00 98.25 277 LEU A N 1
ATOM 2073 C CA . LEU A 1 277 ? 2.394 -12.373 3.333 1.00 98.25 277 LEU A CA 1
ATOM 2074 C C . LEU A 1 277 ? 3.558 -13.229 3.851 1.00 98.25 277 LEU A C 1
ATOM 2076 O O . LEU A 1 277 ? 3.337 -14.381 4.228 1.00 98.25 277 LEU A O 1
ATOM 2080 N N . THR A 1 278 ? 4.778 -12.684 3.908 1.00 97.88 278 THR A N 1
ATOM 2081 C CA . THR A 1 278 ? 5.941 -13.344 4.517 1.00 97.88 278 THR A CA 1
ATOM 2082 C C . THR A 1 278 ? 5.704 -13.571 6.006 1.00 97.88 278 THR A C 1
ATOM 2084 O O . THR A 1 278 ? 5.896 -14.698 6.467 1.00 97.88 278 THR A O 1
ATOM 2087 N N . GLN A 1 279 ? 5.231 -12.561 6.747 1.00 96.88 279 GLN A N 1
ATOM 2088 C CA . GLN A 1 279 ? 4.941 -12.689 8.181 1.00 96.88 279 GLN A CA 1
ATOM 2089 C C . GLN A 1 279 ? 3.974 -13.841 8.463 1.00 96.88 279 GLN A C 1
ATOM 2091 O O . GLN A 1 279 ? 4.274 -14.719 9.272 1.00 96.88 279 GLN A O 1
ATOM 2096 N N . MET A 1 280 ? 2.842 -13.889 7.760 1.00 97.50 280 MET A N 1
ATOM 2097 C CA . MET A 1 280 ? 1.826 -14.921 7.973 1.00 97.50 280 MET A CA 1
ATOM 2098 C C . MET A 1 280 ? 2.254 -16.302 7.461 1.00 97.50 280 MET A C 1
ATOM 2100 O O . MET A 1 280 ? 1.837 -17.311 8.026 1.00 97.50 280 MET A O 1
ATOM 2104 N N . SER A 1 281 ? 3.080 -16.369 6.412 1.00 97.69 281 SER A N 1
ATOM 2105 C CA . SER A 1 281 ? 3.548 -17.647 5.850 1.00 97.69 281 SER A CA 1
ATOM 2106 C C . SER A 1 281 ? 4.626 -18.300 6.709 1.00 97.69 281 SER A C 1
ATOM 2108 O O . SER A 1 281 ? 4.597 -19.512 6.911 1.00 97.69 281 SER A O 1
ATOM 2110 N N . TRP A 1 282 ? 5.559 -17.502 7.232 1.00 96.69 282 TRP A N 1
ATOM 2111 C CA . TRP A 1 282 ? 6.614 -17.977 8.128 1.00 96.69 282 TRP A CA 1
ATOM 2112 C C . TRP A 1 282 ? 6.165 -18.072 9.589 1.00 96.69 282 TRP A C 1
ATOM 2114 O O . TRP A 1 282 ? 6.793 -18.774 10.380 1.00 96.69 282 TRP A O 1
ATOM 2124 N N . GLY A 1 283 ? 5.088 -17.376 9.961 1.00 95.81 283 GLY A N 1
ATOM 2125 C CA . GLY A 1 283 ? 4.707 -17.191 11.360 1.00 95.81 283 GLY A CA 1
ATOM 2126 C C . GLY A 1 283 ? 5.673 -16.260 12.097 1.00 95.81 283 GLY A C 1
ATOM 2127 O O . GLY A 1 283 ? 5.959 -16.470 13.274 1.00 95.81 283 GLY A O 1
ATOM 2128 N N . PHE A 1 284 ? 6.215 -15.263 11.396 1.00 95.12 284 PHE A N 1
ATOM 2129 C CA . PHE A 1 284 ? 7.175 -14.305 11.934 1.00 95.12 284 PHE A CA 1
ATOM 2130 C C . PHE A 1 284 ? 6.497 -12.975 12.259 1.00 95.12 284 PHE A C 1
ATOM 2132 O O . PHE A 1 284 ? 5.786 -12.395 11.438 1.00 95.12 284 PHE A O 1
ATOM 2139 N N . SER A 1 285 ? 6.774 -12.457 13.452 1.00 92.50 285 SER A N 1
ATOM 2140 C CA . SER A 1 285 ? 6.575 -11.042 13.752 1.00 92.50 285 SER A CA 1
ATOM 2141 C C . SER A 1 285 ? 7.799 -10.283 13.260 1.00 92.50 285 SER A C 1
ATOM 2143 O O . SER A 1 285 ? 8.906 -10.541 13.730 1.00 92.50 285 SER A O 1
ATOM 2145 N N . ARG A 1 286 ? 7.616 -9.389 12.287 1.00 85.88 286 ARG A N 1
ATOM 2146 C CA . ARG A 1 286 ? 8.717 -8.636 11.682 1.00 85.88 286 ARG A CA 1
ATOM 2147 C C . ARG A 1 286 ? 9.510 -7.851 12.729 1.00 85.88 286 ARG A C 1
ATOM 2149 O O . ARG A 1 286 ? 10.735 -7.858 12.677 1.00 85.88 286 ARG A O 1
ATOM 2156 N N . ASP A 1 287 ? 8.814 -7.254 13.690 1.00 85.31 287 ASP A N 1
ATOM 2157 C CA . ASP A 1 287 ? 9.421 -6.398 14.711 1.00 85.31 287 ASP A CA 1
ATOM 2158 C C . ASP A 1 287 ? 10.230 -7.194 15.750 1.00 85.31 287 ASP A C 1
ATOM 2160 O O . ASP A 1 287 ? 11.183 -6.678 16.331 1.00 85.31 287 ASP A O 1
ATOM 2164 N N . ASP A 1 288 ? 9.903 -8.475 15.953 1.00 88.88 288 ASP A N 1
ATOM 2165 C CA . ASP A 1 288 ? 10.540 -9.309 16.981 1.00 88.88 288 ASP A CA 1
ATOM 2166 C C . ASP A 1 288 ? 11.644 -10.219 16.426 1.00 88.88 288 ASP A C 1
ATOM 2168 O O . ASP A 1 288 ? 12.582 -10.603 17.133 1.00 88.88 288 ASP A O 1
ATOM 2172 N N . VAL A 1 289 ? 11.515 -10.636 15.166 1.00 87.25 289 VAL A N 1
ATOM 2173 C CA . VAL A 1 289 ? 12.259 -11.784 14.634 1.00 87.25 289 VAL A CA 1
ATOM 2174 C C . VAL A 1 289 ? 13.752 -11.500 14.453 1.00 87.25 289 VAL A C 1
ATOM 2176 O O . VAL A 1 289 ? 14.582 -12.357 14.788 1.00 87.25 289 VAL A O 1
ATOM 2179 N N . GLU A 1 290 ? 14.098 -10.293 13.993 1.00 84.69 290 GLU A N 1
ATOM 2180 C CA . GLU A 1 290 ? 15.485 -9.875 13.756 1.00 84.69 290 GLU A CA 1
ATOM 2181 C C . GLU A 1 290 ? 16.286 -9.833 15.060 1.00 84.69 290 GLU A C 1
ATOM 2183 O O . GLU A 1 290 ? 17.404 -10.347 15.126 1.00 84.69 290 GLU A O 1
ATOM 2188 N N . ALA A 1 291 ? 15.684 -9.291 16.121 1.00 87.56 291 ALA A N 1
ATOM 2189 C CA . ALA A 1 291 ? 16.310 -9.172 17.435 1.00 87.56 291 ALA A CA 1
ATOM 2190 C C . ALA A 1 291 ? 16.348 -10.497 18.219 1.00 87.56 291 ALA A C 1
ATOM 2192 O O . ALA A 1 291 ? 17.088 -10.611 19.197 1.00 87.56 291 ALA A O 1
ATOM 2193 N N . SER A 1 292 ? 15.550 -11.492 17.818 1.00 90.38 292 SER A N 1
ATOM 2194 C CA . SER A 1 292 ? 15.366 -12.728 18.580 1.00 90.38 292 SER A CA 1
ATOM 2195 C C . SER A 1 292 ? 16.248 -13.880 18.093 1.00 90.38 292 SER A C 1
ATOM 2197 O O . SER A 1 292 ? 17.171 -14.299 18.796 1.00 90.38 292 SER A O 1
ATOM 2199 N N . PHE A 1 293 ? 15.977 -14.431 16.904 1.00 91.19 293 PHE A N 1
ATOM 2200 C CA . PHE A 1 293 ? 16.565 -15.712 16.479 1.00 91.19 293 PHE A CA 1
ATOM 2201 C C . PHE A 1 293 ? 17.111 -15.736 15.046 1.00 91.19 293 PHE A C 1
ATOM 2203 O O . PHE A 1 293 ? 17.651 -16.762 14.624 1.00 91.19 293 PHE A O 1
ATOM 2210 N N . PHE A 1 294 ? 17.031 -14.626 14.309 1.00 92.06 294 PHE A N 1
ATOM 2211 C CA . PHE A 1 294 ? 17.462 -14.539 12.908 1.00 92.06 294 PHE A CA 1
ATOM 2212 C C . PHE A 1 294 ? 18.920 -14.935 12.679 1.00 92.06 294 PHE A C 1
ATOM 2214 O O . PHE A 1 294 ? 19.196 -15.774 11.822 1.00 92.06 294 PHE A O 1
ATOM 2221 N N . THR A 1 295 ? 19.845 -14.424 13.498 1.00 92.50 295 THR A N 1
ATOM 2222 C CA . THR A 1 295 ? 21.271 -14.783 13.413 1.00 92.50 295 THR A CA 1
ATOM 2223 C C . THR A 1 295 ? 21.472 -16.292 13.504 1.00 92.50 295 THR A C 1
ATOM 2225 O O . THR A 1 295 ? 22.212 -16.879 12.721 1.00 92.50 295 THR A O 1
ATOM 2228 N N . ARG A 1 296 ? 20.742 -16.961 14.408 1.00 95.75 296 ARG A N 1
ATOM 2229 C CA . ARG A 1 296 ? 20.842 -18.413 14.566 1.00 95.75 296 ARG A CA 1
ATOM 2230 C C . ARG A 1 296 ? 20.297 -19.168 13.353 1.00 95.75 296 ARG A C 1
ATOM 2232 O O . ARG A 1 296 ? 20.823 -20.231 13.033 1.00 95.75 296 ARG A O 1
ATOM 2239 N N . TYR A 1 297 ? 19.255 -18.655 12.701 1.00 96.50 297 TYR A N 1
ATOM 2240 C CA . TYR A 1 297 ? 18.693 -19.263 11.492 1.00 96.50 297 TYR A CA 1
ATOM 2241 C C . TYR A 1 297 ? 19.651 -19.147 10.302 1.00 96.50 297 TYR A C 1
ATOM 2243 O O . TYR A 1 297 ? 19.828 -20.138 9.591 1.00 96.50 297 TYR A O 1
ATOM 2251 N N . LEU A 1 298 ? 20.316 -17.997 10.148 1.00 93.50 298 LEU A N 1
ATOM 2252 C CA . LEU A 1 298 ? 21.375 -17.793 9.153 1.00 93.50 298 LEU A CA 1
ATOM 2253 C C . LEU A 1 298 ? 22.560 -18.737 9.403 1.00 93.50 298 LEU A C 1
ATOM 2255 O O . LEU A 1 298 ? 22.977 -19.453 8.496 1.00 93.50 298 LEU A O 1
ATOM 2259 N N . ASP A 1 299 ? 23.045 -18.825 10.647 1.00 95.81 299 ASP A N 1
ATOM 2260 C CA . ASP A 1 299 ? 24.165 -19.706 11.020 1.00 95.81 299 ASP A CA 1
ATOM 2261 C C . ASP A 1 299 ? 23.870 -21.194 10.771 1.00 95.81 299 ASP A C 1
ATOM 2263 O O . ASP A 1 299 ? 24.771 -21.981 10.474 1.00 95.81 299 ASP A O 1
ATOM 2267 N N . LEU A 1 300 ? 22.609 -21.602 10.939 1.00 97.19 300 LEU A N 1
ATOM 2268 C CA . LEU A 1 300 ? 22.148 -22.966 10.679 1.00 97.19 300 LEU A CA 1
ATOM 2269 C C . LEU A 1 300 ? 21.837 -23.227 9.199 1.00 97.19 300 LEU A C 1
ATOM 2271 O O . LEU A 1 300 ? 21.569 -24.375 8.844 1.00 97.19 300 LEU A O 1
ATOM 2275 N N . GLY A 1 301 ? 21.851 -22.195 8.351 1.00 95.12 301 GLY A N 1
ATOM 2276 C CA . GLY A 1 301 ? 21.469 -22.293 6.945 1.00 95.12 301 GLY A CA 1
ATOM 2277 C C . GLY A 1 301 ? 19.990 -22.619 6.736 1.00 95.12 301 GLY A C 1
ATOM 2278 O O . GLY A 1 301 ? 19.648 -23.218 5.720 1.00 95.12 301 GLY A O 1
ATOM 2279 N N . ILE A 1 302 ? 19.115 -22.266 7.689 1.00 94.56 302 ILE A N 1
ATOM 2280 C CA . ILE A 1 302 ? 17.658 -22.446 7.539 1.00 94.56 302 ILE A CA 1
ATOM 2281 C C . ILE A 1 302 ? 17.144 -21.554 6.405 1.00 94.56 302 ILE A C 1
ATOM 2283 O O . ILE A 1 302 ? 16.345 -21.993 5.582 1.00 94.56 302 ILE A O 1
ATOM 2287 N N . PHE A 1 303 ? 17.651 -20.326 6.336 1.00 91.69 303 PHE A N 1
ATOM 2288 C CA . PHE A 1 303 ? 17.582 -19.469 5.161 1.00 91.69 303 PHE A CA 1
ATOM 2289 C C . PHE A 1 303 ? 18.946 -18.802 4.957 1.00 91.69 303 PHE A C 1
ATOM 2291 O O . PHE A 1 303 ? 19.694 -18.610 5.914 1.00 91.69 303 PHE A O 1
ATOM 2298 N N . GLY A 1 304 ? 19.292 -18.494 3.705 1.00 91.00 304 GLY A N 1
ATOM 2299 C CA . GLY A 1 304 ? 20.571 -17.854 3.363 1.00 91.00 304 GLY A CA 1
ATOM 2300 C C . GLY A 1 304 ? 20.539 -16.324 3.426 1.00 91.00 304 GLY A C 1
ATOM 2301 O O . GLY A 1 304 ? 21.574 -15.695 3.615 1.00 91.00 304 GLY A O 1
ATOM 2302 N N . VAL A 1 305 ? 19.352 -15.738 3.280 1.00 92.31 305 VAL A N 1
ATOM 2303 C CA . VAL A 1 305 ? 19.074 -14.298 3.329 1.00 92.31 305 VAL A CA 1
ATOM 2304 C C . VAL A 1 305 ? 17.769 -14.090 4.091 1.00 92.31 305 VAL A C 1
ATOM 2306 O O . VAL A 1 305 ? 16.941 -15.003 4.147 1.00 92.31 305 VAL A O 1
ATOM 2309 N N . SER A 1 306 ? 17.594 -12.916 4.699 1.00 94.12 306 SER A N 1
ATOM 2310 C CA . SER A 1 306 ? 16.334 -12.555 5.347 1.00 94.12 306 SER A CA 1
ATOM 2311 C C . SER A 1 306 ? 15.162 -12.702 4.361 1.00 94.12 306 SER A C 1
ATOM 2313 O O . SER A 1 306 ? 15.201 -12.078 3.297 1.00 94.12 306 SER A O 1
ATOM 2315 N N . PRO A 1 307 ? 14.091 -13.445 4.708 1.00 95.38 307 PRO A N 1
ATOM 2316 C CA . PRO A 1 307 ? 12.894 -13.552 3.871 1.00 95.38 307 PRO A CA 1
ATOM 2317 C C . PRO A 1 307 ? 12.066 -12.255 3.797 1.00 95.38 307 PRO A C 1
ATOM 2319 O O . PRO A 1 307 ? 11.055 -12.233 3.098 1.00 95.38 307 PRO A O 1
ATOM 2322 N N . PHE A 1 308 ? 12.450 -11.206 4.540 1.00 95.06 308 PHE A N 1
ATOM 2323 C CA . PHE A 1 308 ? 11.895 -9.849 4.426 1.00 95.06 308 PHE A CA 1
ATOM 2324 C C . PHE A 1 308 ? 12.724 -8.942 3.507 1.00 95.06 308 PHE A C 1
ATOM 2326 O O . PHE A 1 308 ? 12.236 -7.907 3.061 1.00 95.06 308 PHE A O 1
ATOM 2333 N N . GLU A 1 309 ? 13.977 -9.316 3.232 1.00 93.88 309 GLU A N 1
ATOM 2334 C CA . GLU A 1 309 ? 14.863 -8.582 2.327 1.00 93.88 309 GLU A CA 1
ATOM 2335 C C . GLU A 1 309 ? 14.725 -9.098 0.892 1.00 93.88 309 GLU A C 1
ATOM 2337 O O . GLU A 1 309 ? 14.538 -8.311 -0.039 1.00 93.88 309 GLU A O 1
ATOM 2342 N N . SER A 1 310 ? 14.772 -10.424 0.726 1.00 96.88 310 SER A N 1
ATOM 2343 C CA . SER A 1 310 ? 14.588 -11.099 -0.556 1.00 96.88 310 SER A CA 1
ATOM 2344 C C . SER A 1 310 ? 13.503 -12.163 -0.444 1.00 96.88 310 SER A C 1
ATOM 2346 O O . SER A 1 310 ? 13.439 -12.911 0.533 1.00 96.88 310 SER A O 1
ATOM 2348 N N . LEU A 1 311 ? 12.629 -12.218 -1.448 1.00 98.19 311 LEU A N 1
ATOM 2349 C CA . LEU A 1 311 ? 11.442 -13.056 -1.434 1.00 98.19 311 LEU A CA 1
ATOM 2350 C C . LEU A 1 311 ? 11.820 -14.537 -1.318 1.00 98.19 311 LEU A C 1
ATOM 2352 O O . LEU A 1 311 ? 12.497 -15.093 -2.186 1.00 98.19 311 LEU A O 1
ATOM 2356 N N . ASP A 1 312 ? 11.268 -15.210 -0.310 1.00 97.56 312 ASP A N 1
ATOM 2357 C CA . ASP A 1 312 ? 11.258 -16.670 -0.243 1.00 97.56 312 ASP A CA 1
ATOM 2358 C C . ASP A 1 312 ? 10.490 -17.247 -1.446 1.00 97.56 312 ASP A C 1
ATOM 2360 O O . ASP A 1 312 ? 9.259 -17.264 -1.476 1.00 97.56 312 ASP A O 1
ATOM 2364 N N . ARG A 1 313 ? 11.217 -17.722 -2.462 1.00 97.00 313 ARG A N 1
ATOM 2365 C CA . ARG A 1 313 ? 10.636 -18.230 -3.716 1.00 97.00 313 ARG A CA 1
ATOM 2366 C C . ARG A 1 313 ? 9.898 -19.567 -3.557 1.00 97.00 313 ARG A C 1
ATOM 2368 O O . ARG A 1 313 ? 9.061 -19.893 -4.412 1.00 97.00 313 ARG A O 1
ATOM 2375 N N . GLU A 1 314 ? 10.221 -20.356 -2.532 1.00 95.19 314 GLU A N 1
ATOM 2376 C CA . GLU A 1 314 ? 9.676 -21.707 -2.336 1.00 95.19 314 GLU A CA 1
ATOM 2377 C C . GLU A 1 314 ? 8.374 -21.689 -1.533 1.00 95.19 314 GLU A C 1
ATOM 2379 O O . GLU A 1 314 ? 7.412 -22.356 -1.924 1.00 95.19 314 GLU A O 1
ATOM 2384 N N . GLY A 1 315 ? 8.312 -20.901 -0.458 1.00 97.62 315 GLY A N 1
ATOM 2385 C CA . GLY A 1 315 ? 7.113 -20.732 0.359 1.00 97.62 315 GLY A CA 1
ATOM 2386 C C . GLY A 1 315 ? 6.248 -19.573 -0.130 1.00 97.62 315 GLY A C 1
ATOM 2387 O O . GLY A 1 315 ? 5.231 -19.782 -0.800 1.00 97.62 315 GLY A O 1
ATOM 2388 N N . VAL A 1 316 ? 6.653 -18.340 0.174 1.00 98.50 316 VAL A N 1
ATOM 2389 C CA . VAL A 1 316 ? 5.881 -17.119 -0.145 1.00 98.50 316 VAL A CA 1
ATOM 2390 C C . VAL A 1 316 ? 5.669 -16.972 -1.656 1.00 98.50 316 VAL A C 1
ATOM 2392 O O . VAL A 1 316 ? 4.555 -16.729 -2.123 1.00 98.50 316 VAL A O 1
ATOM 2395 N N . GLY A 1 317 ? 6.704 -17.226 -2.453 1.00 98.62 317 GLY A N 1
ATOM 2396 C CA . GLY A 1 317 ? 6.642 -17.211 -3.910 1.00 98.62 317 GLY A CA 1
ATOM 2397 C C . GLY A 1 317 ? 5.669 -18.247 -4.474 1.00 98.62 317 GLY A C 1
ATOM 2398 O O . GLY A 1 317 ? 5.036 -18.006 -5.501 1.00 98.62 317 GLY A O 1
ATOM 2399 N N . ARG A 1 318 ? 5.458 -19.386 -3.802 1.00 98.69 318 ARG A N 1
ATOM 2400 C CA . ARG A 1 318 ? 4.424 -20.348 -4.209 1.00 98.69 318 ARG A CA 1
ATOM 2401 C C . ARG A 1 318 ? 3.016 -19.792 -4.006 1.00 98.69 318 ARG A C 1
ATOM 2403 O O . ARG A 1 318 ? 2.174 -20.020 -4.870 1.00 98.69 318 ARG A O 1
ATOM 2410 N N . LEU A 1 319 ? 2.763 -19.038 -2.934 1.00 98.88 319 LEU A N 1
ATOM 2411 C CA . LEU A 1 319 ? 1.483 -18.340 -2.753 1.00 98.88 319 LEU A CA 1
ATOM 2412 C C . LEU A 1 319 ? 1.267 -17.282 -3.841 1.00 98.88 319 LEU A C 1
ATOM 2414 O O . LEU A 1 319 ? 0.183 -17.225 -4.417 1.00 98.88 319 LEU A O 1
ATOM 2418 N N . VAL A 1 320 ? 2.309 -16.516 -4.186 1.00 98.88 320 VAL A N 1
ATOM 2419 C CA . VAL A 1 320 ? 2.253 -15.552 -5.299 1.00 98.88 320 VAL A CA 1
ATOM 2420 C C . VAL A 1 320 ? 1.910 -16.257 -6.617 1.00 98.88 320 VAL A C 1
ATOM 2422 O O . VAL A 1 320 ? 0.985 -15.829 -7.300 1.00 98.88 320 VAL A O 1
ATOM 2425 N N . ARG A 1 321 ? 2.581 -17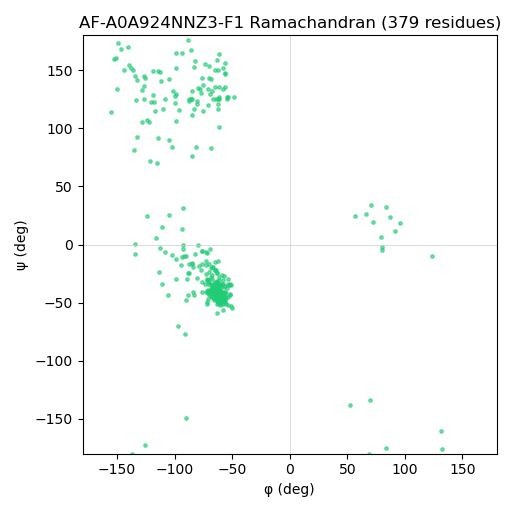.371 -6.956 1.00 98.81 321 ARG A N 1
ATOM 2426 C CA . ARG A 1 321 ? 2.290 -18.150 -8.179 1.00 98.81 321 ARG A CA 1
ATOM 2427 C C . ARG A 1 321 ? 0.834 -18.616 -8.240 1.00 98.81 321 ARG A C 1
ATOM 2429 O O . ARG A 1 321 ? 0.175 -18.373 -9.245 1.00 98.81 321 ARG A O 1
ATOM 2436 N N . ILE A 1 322 ? 0.325 -19.223 -7.162 1.00 98.81 322 ILE A N 1
ATOM 2437 C CA . ILE A 1 322 ? -1.073 -19.686 -7.089 1.00 98.81 322 ILE A CA 1
ATOM 2438 C C . ILE A 1 322 ? -2.027 -18.517 -7.352 1.00 98.81 322 ILE A C 1
ATOM 2440 O O . ILE A 1 322 ? -2.921 -18.625 -8.188 1.00 98.81 322 ILE A O 1
ATOM 2444 N N . ALA A 1 323 ? -1.801 -17.382 -6.688 1.00 98.81 323 ALA A N 1
ATOM 2445 C CA . ALA A 1 323 ? -2.665 -16.220 -6.821 1.00 98.81 323 ALA A CA 1
ATOM 2446 C C . ALA A 1 323 ? -2.649 -15.615 -8.234 1.00 98.81 323 ALA A C 1
ATOM 2448 O O . ALA A 1 323 ? -3.700 -15.240 -8.757 1.00 98.81 323 ALA A O 1
ATOM 2449 N N . VAL A 1 324 ? -1.472 -15.548 -8.867 1.00 98.81 324 VAL A N 1
ATOM 2450 C CA . VAL A 1 324 ? -1.321 -15.088 -10.254 1.00 98.81 324 VAL A CA 1
ATOM 2451 C C . VAL A 1 324 ? -2.067 -16.015 -11.217 1.00 98.81 324 VAL A C 1
ATOM 2453 O O . VAL A 1 324 ? -2.852 -15.542 -12.044 1.00 98.81 324 VAL A O 1
ATOM 2456 N N . GLU A 1 325 ? -1.842 -17.326 -11.109 1.00 98.62 325 GLU A N 1
ATOM 2457 C CA . GLU A 1 325 ? -2.443 -18.336 -11.984 1.00 98.62 325 GLU A CA 1
ATOM 2458 C C . GLU A 1 325 ? -3.968 -18.365 -11.846 1.00 98.62 325 GLU A C 1
ATOM 2460 O O . GLU A 1 325 ? -4.690 -18.269 -12.841 1.00 98.62 325 GLU A O 1
ATOM 2465 N N . GLU A 1 326 ? -4.483 -18.460 -10.621 1.00 98.56 326 GLU A N 1
ATOM 2466 C CA . GLU A 1 326 ? -5.921 -18.520 -10.369 1.00 98.56 326 GLU A CA 1
ATOM 2467 C C . GLU A 1 326 ? -6.637 -17.205 -10.678 1.00 98.56 326 GLU A C 1
ATOM 2469 O O . GLU A 1 326 ? -7.733 -17.221 -11.256 1.00 98.56 326 GLU A O 1
ATOM 2474 N N . GLY A 1 327 ? -6.012 -16.075 -10.337 1.00 98.62 327 GLY A N 1
ATOM 2475 C CA . GLY A 1 327 ? -6.546 -14.750 -10.618 1.00 98.62 327 GLY A CA 1
ATOM 2476 C C . GLY A 1 327 ? -6.702 -14.521 -12.118 1.00 98.62 327 GLY A C 1
ATOM 2477 O O . GLY A 1 327 ? -7.794 -14.193 -12.582 1.00 98.62 327 GLY A O 1
ATOM 2478 N N . ARG A 1 328 ? -5.656 -14.796 -12.911 1.00 98.44 328 ARG A N 1
ATOM 2479 C CA . ARG A 1 328 ? -5.714 -14.651 -14.377 1.00 98.44 328 ARG A CA 1
ATOM 2480 C C . ARG A 1 328 ? -6.555 -15.714 -15.067 1.00 98.44 328 ARG A C 1
ATOM 2482 O O . ARG A 1 328 ? -7.167 -15.419 -16.091 1.00 98.44 328 ARG A O 1
ATOM 2489 N N . ARG A 1 329 ? -6.648 -16.927 -14.516 1.00 98.31 329 ARG A N 1
ATOM 2490 C CA . ARG A 1 329 ? -7.594 -17.940 -15.012 1.00 98.31 329 ARG A CA 1
ATOM 2491 C C . ARG A 1 329 ? -9.037 -17.443 -14.916 1.00 98.31 329 ARG A C 1
ATOM 2493 O O . ARG A 1 329 ? -9.836 -17.748 -15.797 1.00 98.31 329 ARG A O 1
ATOM 2500 N N . THR A 1 330 ? -9.359 -16.694 -13.865 1.00 98.38 330 THR A N 1
ATOM 2501 C CA . THR A 1 330 ? -10.703 -16.144 -13.642 1.00 98.38 330 THR A CA 1
ATOM 2502 C C . THR A 1 330 ? -10.923 -14.848 -14.423 1.00 98.38 330 THR A C 1
ATOM 2504 O O . THR A 1 330 ? -11.953 -14.683 -15.074 1.00 98.38 330 THR A O 1
ATOM 2507 N N . LYS A 1 331 ? -9.933 -13.950 -14.429 1.00 98.31 331 LYS A N 1
ATOM 2508 C CA . LYS A 1 331 ? -9.970 -12.659 -15.125 1.00 98.31 331 LYS A CA 1
ATOM 2509 C C . LYS A 1 331 ? -8.662 -12.471 -15.912 1.00 98.31 331 LYS A C 1
ATOM 2511 O O . LYS A 1 331 ? -7.695 -11.953 -15.364 1.00 98.31 331 LYS A O 1
ATOM 2516 N N . PRO A 1 332 ? -8.603 -12.854 -17.206 1.00 97.25 332 PRO A N 1
ATOM 2517 C CA . PRO A 1 332 ? -7.361 -12.826 -17.995 1.00 97.25 332 PRO A CA 1
ATOM 2518 C C . PRO A 1 332 ? -6.666 -11.462 -18.088 1.00 97.25 332 PRO A C 1
ATOM 2520 O O . PRO A 1 332 ? -5.453 -11.407 -18.249 1.00 97.25 332 PRO A O 1
ATOM 2523 N N . GLY A 1 333 ? -7.428 -10.368 -17.977 1.00 95.56 333 GLY A N 1
ATOM 2524 C CA . GLY A 1 333 ? -6.911 -8.996 -17.947 1.00 95.56 333 GLY A CA 1
ATOM 2525 C C . GLY A 1 333 ? -6.670 -8.432 -16.543 1.00 95.56 333 GLY A C 1
ATOM 2526 O O . GLY A 1 333 ? -6.556 -7.218 -16.412 1.00 95.56 333 GLY A O 1
ATOM 2527 N N . LEU A 1 334 ? -6.668 -9.268 -15.497 1.00 98.50 334 LEU A N 1
ATOM 2528 C CA . LEU A 1 334 ? -6.413 -8.837 -14.123 1.00 98.50 334 LEU A CA 1
ATOM 2529 C C . LEU A 1 334 ? -4.997 -8.265 -14.016 1.00 98.50 334 LEU A C 1
ATOM 2531 O O . LEU A 1 334 ? -4.023 -8.967 -14.298 1.00 98.50 334 LEU A O 1
ATOM 2535 N N . HIS A 1 335 ? -4.908 -6.999 -13.606 1.00 98.06 335 HIS A N 1
ATOM 2536 C CA . HIS A 1 335 ? -3.634 -6.323 -13.400 1.00 98.06 335 HIS A CA 1
ATOM 2537 C C . HIS A 1 335 ? -3.010 -6.786 -12.079 1.00 98.06 335 HIS A C 1
ATOM 2539 O O . HIS A 1 335 ? -3.683 -6.808 -11.050 1.00 98.06 335 HIS A O 1
ATOM 2545 N N . LEU A 1 336 ? -1.743 -7.184 -12.098 1.00 98.75 336 LEU A N 1
ATOM 2546 C CA . LEU A 1 336 ? -1.053 -7.777 -10.955 1.00 98.75 336 LEU A CA 1
ATOM 2547 C C . LEU A 1 336 ? 0.242 -7.024 -10.675 1.00 98.75 336 LEU A C 1
ATOM 2549 O O . LEU A 1 336 ? 1.111 -6.937 -11.538 1.00 98.75 336 LEU A O 1
ATOM 2553 N N . GLY A 1 337 ? 0.418 -6.542 -9.455 1.00 98.62 337 GLY A N 1
ATOM 2554 C CA . GLY A 1 337 ? 1.678 -5.959 -9.020 1.00 98.62 337 GLY A CA 1
ATOM 2555 C C . GLY A 1 337 ? 2.077 -6.394 -7.629 1.00 98.62 337 GLY A C 1
ATOM 2556 O O . GLY A 1 337 ? 1.387 -7.171 -6.983 1.00 98.62 337 GLY A O 1
ATOM 2557 N N . VAL A 1 338 ? 3.214 -5.897 -7.168 1.00 98.75 338 VAL A N 1
ATOM 2558 C CA . VAL A 1 338 ? 3.721 -6.106 -5.809 1.00 98.75 338 VAL A CA 1
ATOM 2559 C C . VAL A 1 338 ? 4.157 -4.770 -5.241 1.00 98.75 338 VAL A C 1
ATOM 2561 O O . VAL A 1 338 ? 4.752 -3.954 -5.948 1.00 98.75 338 VAL A O 1
ATOM 2564 N N . CYS A 1 339 ? 3.894 -4.556 -3.958 1.00 96.19 339 CYS A N 1
ATOM 2565 C CA . CYS A 1 339 ? 4.396 -3.411 -3.217 1.0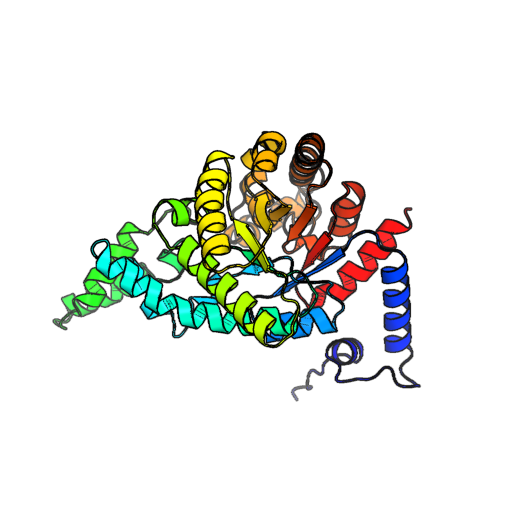0 96.19 339 CYS A CA 1
ATOM 2566 C C . CYS A 1 339 ? 5.123 -3.877 -1.956 1.00 96.19 339 CYS A C 1
ATOM 2568 O O . CYS A 1 339 ? 4.737 -4.856 -1.320 1.00 96.19 339 CYS A O 1
ATOM 2570 N N . GLY A 1 340 ? 6.179 -3.158 -1.591 1.00 88.69 340 GLY A N 1
ATOM 2571 C CA . GLY A 1 340 ? 6.951 -3.421 -0.380 1.00 88.69 340 GLY A CA 1
ATOM 2572 C C . GLY A 1 340 ? 8.442 -3.452 -0.666 1.00 88.69 340 GLY A C 1
ATOM 2573 O O . GLY A 1 340 ? 8.906 -2.927 -1.680 1.00 88.69 340 GLY A O 1
ATOM 2574 N N . GLU A 1 341 ? 9.199 -4.057 0.240 1.00 91.19 341 GLU A N 1
ATOM 2575 C CA . GLU A 1 341 ? 10.664 -4.056 0.171 1.00 91.19 341 GLU A CA 1
ATOM 2576 C C . GLU A 1 341 ? 11.175 -4.958 -0.951 1.00 91.19 341 GLU A C 1
ATOM 2578 O O . GLU A 1 341 ? 12.035 -4.540 -1.730 1.00 91.19 341 GLU A O 1
ATOM 2583 N N . HIS A 1 342 ? 10.540 -6.116 -1.134 1.00 98.06 342 HIS A N 1
ATOM 2584 C CA . HIS A 1 342 ? 10.838 -7.047 -2.221 1.00 98.06 342 HIS A CA 1
ATOM 2585 C C . HIS A 1 342 ? 10.663 -6.425 -3.618 1.00 98.06 342 HIS A C 1
ATOM 2587 O O . HIS A 1 342 ? 11.322 -6.838 -4.566 1.00 98.06 342 HIS A O 1
ATOM 2593 N N . GLY A 1 343 ? 9.817 -5.398 -3.773 1.00 97.31 343 GLY A N 1
ATOM 2594 C CA . GLY A 1 343 ? 9.615 -4.720 -5.061 1.00 97.31 343 GLY A CA 1
ATOM 2595 C C . GLY A 1 343 ? 10.854 -3.976 -5.578 1.00 97.31 343 GLY A C 1
ATOM 2596 O O . GLY A 1 343 ? 10.889 -3.581 -6.741 1.00 97.31 343 GLY A O 1
ATOM 2597 N N . GLY A 1 344 ? 11.860 -3.752 -4.726 1.00 96.75 344 GLY A N 1
ATOM 2598 C CA . GLY A 1 344 ? 13.137 -3.148 -5.110 1.00 96.75 344 GLY A CA 1
ATOM 2599 C C . GLY A 1 344 ? 14.341 -4.075 -4.942 1.00 96.75 344 GLY A C 1
ATOM 2600 O O . GLY A 1 344 ? 15.472 -3.593 -5.036 1.00 96.75 344 GLY A O 1
ATOM 2601 N N . ASP A 1 345 ? 14.130 -5.345 -4.594 1.00 98.06 345 ASP A N 1
ATOM 2602 C CA . ASP A 1 345 ? 15.190 -6.347 -4.431 1.00 98.06 345 ASP A CA 1
ATOM 2603 C C . ASP A 1 345 ? 15.476 -7.022 -5.781 1.00 98.06 345 ASP A C 1
ATOM 2605 O O . ASP A 1 345 ? 14.532 -7.533 -6.383 1.00 98.06 345 ASP A O 1
ATOM 2609 N N . PRO A 1 346 ? 16.730 -7.036 -6.278 1.00 97.31 346 PRO A N 1
ATOM 2610 C CA . PRO A 1 346 ? 17.063 -7.619 -7.575 1.00 97.31 346 PRO A CA 1
ATOM 2611 C C . PRO A 1 346 ? 16.513 -9.035 -7.774 1.00 97.31 346 PRO A C 1
ATOM 2613 O O . PRO A 1 346 ? 15.746 -9.267 -8.704 1.00 97.31 346 PRO A O 1
ATOM 2616 N N . GLU A 1 347 ? 16.814 -9.967 -6.870 1.00 97.12 347 GLU A N 1
ATOM 2617 C CA . GLU A 1 347 ? 16.380 -11.361 -7.017 1.00 97.12 347 GLU A CA 1
ATOM 2618 C C . GLU A 1 347 ? 14.854 -11.495 -6.979 1.00 97.12 347 GLU A C 1
ATOM 2620 O O . GLU A 1 347 ? 14.264 -12.278 -7.729 1.00 97.12 347 GLU A O 1
ATOM 2625 N N . SER A 1 348 ? 14.183 -10.709 -6.144 1.00 98.50 348 SER A N 1
ATOM 2626 C CA . SER A 1 348 ? 12.723 -10.680 -6.094 1.00 98.50 348 SER A CA 1
ATOM 2627 C C . SER A 1 348 ? 12.118 -10.111 -7.381 1.00 98.50 348 SER A C 1
ATOM 2629 O O . SER A 1 348 ? 11.148 -10.666 -7.895 1.00 98.50 348 SER A O 1
ATOM 2631 N N . VAL A 1 349 ? 12.694 -9.047 -7.954 1.00 98.62 349 VAL A N 1
ATOM 2632 C CA . VAL A 1 349 ? 12.233 -8.441 -9.218 1.00 98.62 349 VAL A CA 1
ATOM 2633 C C . VAL A 1 349 ? 12.296 -9.444 -10.370 1.00 98.62 349 VAL A C 1
ATOM 2635 O O . VAL A 1 349 ? 11.339 -9.531 -11.141 1.00 98.62 349 VAL A O 1
ATOM 2638 N N . HIS A 1 350 ? 13.367 -10.237 -10.462 1.00 98.38 350 HIS A N 1
ATOM 2639 C CA . HIS A 1 350 ? 13.476 -11.309 -11.461 1.00 98.38 350 HIS A CA 1
ATOM 2640 C C . HIS A 1 350 ? 12.395 -12.374 -11.253 1.00 98.38 350 HIS A C 1
ATOM 2642 O O . HIS A 1 350 ? 11.675 -12.710 -12.188 1.00 98.38 350 HIS A O 1
ATOM 2648 N N . PHE A 1 351 ? 12.162 -12.807 -10.011 1.00 98.56 351 PHE A N 1
ATOM 2649 C CA . PHE A 1 351 ? 11.054 -13.718 -9.717 1.00 98.56 351 PHE A CA 1
ATOM 2650 C C . PHE A 1 351 ? 9.693 -13.147 -10.150 1.00 98.56 351 PHE A C 1
ATOM 2652 O O . PHE A 1 351 ? 8.900 -13.848 -10.778 1.00 98.56 351 PHE A O 1
ATOM 2659 N N . PHE A 1 352 ? 9.407 -11.879 -9.834 1.00 98.69 352 PHE A N 1
ATOM 2660 C CA . PHE A 1 352 ? 8.149 -11.229 -10.213 1.00 98.69 352 PHE A CA 1
ATOM 2661 C C . PHE A 1 352 ? 8.006 -11.089 -11.732 1.00 98.69 352 PHE A C 1
ATOM 2663 O O . PHE A 1 352 ? 6.893 -11.180 -12.261 1.00 98.69 352 PHE A O 1
ATOM 2670 N N . HIS A 1 353 ? 9.123 -10.917 -12.442 1.00 98.56 353 HIS A N 1
ATOM 2671 C CA . HIS A 1 353 ? 9.147 -10.966 -13.896 1.00 98.56 353 HIS A CA 1
ATOM 2672 C C . HIS A 1 353 ? 8.719 -12.348 -14.402 1.00 98.56 353 HIS A C 1
ATOM 2674 O O . HIS A 1 353 ? 7.819 -12.422 -15.243 1.00 98.56 353 HIS A O 1
ATOM 2680 N N . ASP A 1 354 ? 9.308 -13.414 -13.862 1.00 97.94 354 ASP A N 1
ATOM 2681 C CA . ASP A 1 354 ? 9.098 -14.796 -14.309 1.00 97.94 354 ASP A CA 1
ATOM 2682 C C . ASP A 1 354 ? 7.676 -15.290 -14.063 1.00 97.94 354 ASP A C 1
ATOM 2684 O O . ASP A 1 354 ? 7.055 -15.895 -14.938 1.00 97.94 354 ASP A O 1
ATOM 2688 N N . VAL A 1 355 ? 7.118 -14.998 -12.885 1.00 98.06 355 VAL A N 1
ATOM 2689 C CA . VAL A 1 355 ? 5.721 -15.352 -12.581 1.00 98.06 355 VAL A CA 1
ATOM 2690 C C . VAL A 1 355 ? 4.724 -14.467 -13.332 1.00 98.06 355 VAL A C 1
ATOM 2692 O O . VAL A 1 355 ? 3.523 -14.716 -13.299 1.00 98.06 355 VAL A O 1
ATOM 2695 N N . GLY A 1 356 ? 5.205 -13.440 -14.035 1.00 97.94 356 GLY A N 1
ATOM 2696 C CA . GLY A 1 356 ? 4.405 -12.666 -14.965 1.00 97.94 356 GLY A CA 1
ATOM 2697 C C . GLY A 1 356 ? 3.650 -11.497 -14.346 1.00 97.94 356 GLY A C 1
ATOM 2698 O O . GLY A 1 356 ? 2.665 -11.082 -14.951 1.00 97.94 356 GLY A O 1
ATOM 2699 N N . LEU A 1 357 ? 4.067 -10.935 -13.203 1.00 98.69 357 LEU A N 1
ATOM 2700 C CA . LEU A 1 357 ? 3.475 -9.682 -12.698 1.00 98.69 357 LEU A CA 1
ATOM 2701 C C . LEU A 1 357 ? 3.575 -8.572 -13.754 1.00 98.69 357 LEU A C 1
ATOM 2703 O O . LEU A 1 357 ? 4.431 -8.619 -14.638 1.00 98.69 357 LEU A O 1
ATOM 2707 N N . ASP A 1 358 ? 2.699 -7.578 -13.672 1.00 98.69 358 ASP A N 1
ATOM 2708 C CA . ASP A 1 358 ? 2.655 -6.426 -14.573 1.00 98.69 358 ASP A CA 1
ATOM 2709 C C . ASP A 1 358 ? 3.527 -5.269 -14.075 1.00 98.69 358 ASP A C 1
ATOM 2711 O O . ASP A 1 358 ? 4.077 -4.527 -14.889 1.00 98.69 358 ASP A O 1
ATOM 2715 N N . TYR A 1 359 ? 3.701 -5.121 -12.757 1.00 98.81 359 TYR A N 1
ATOM 2716 C CA . TYR A 1 359 ? 4.607 -4.128 -12.180 1.00 98.81 359 TYR A CA 1
ATOM 2717 C C . TYR A 1 359 ? 5.197 -4.538 -10.826 1.00 98.81 359 TYR A C 1
ATOM 2719 O O . TYR A 1 359 ? 4.648 -5.370 -10.105 1.00 98.81 359 TYR A O 1
ATOM 2727 N N . VAL A 1 360 ? 6.299 -3.885 -10.463 1.00 98.81 360 VAL A N 1
ATOM 2728 C CA . VAL A 1 360 ? 6.839 -3.840 -9.096 1.00 98.81 360 VAL A CA 1
ATOM 2729 C C . VAL A 1 360 ? 6.752 -2.412 -8.561 1.00 98.81 360 VAL A C 1
ATOM 2731 O O . VAL A 1 360 ? 6.811 -1.457 -9.338 1.00 98.81 360 VAL A O 1
ATOM 2734 N N . SER A 1 361 ? 6.582 -2.253 -7.250 1.00 98.75 361 SER A N 1
ATOM 2735 C CA . SER A 1 361 ? 6.495 -0.950 -6.589 1.00 98.75 361 SER A CA 1
ATOM 2736 C C . SER A 1 361 ? 7.378 -0.896 -5.347 1.00 98.75 361 SER A C 1
ATOM 2738 O O . SER A 1 361 ? 7.258 -1.729 -4.443 1.00 98.75 361 SER A O 1
ATOM 2740 N N . CYS A 1 362 ? 8.276 0.086 -5.299 1.00 98.25 362 CYS A N 1
ATOM 2741 C CA . CYS A 1 362 ? 9.300 0.218 -4.262 1.00 98.25 362 CYS A CA 1
ATOM 2742 C C . CYS A 1 362 ? 9.495 1.678 -3.835 1.00 98.25 362 CYS A C 1
ATOM 2744 O O . CYS A 1 362 ? 8.942 2.594 -4.440 1.00 98.25 362 CYS A O 1
ATOM 2746 N N . SER A 1 363 ? 10.255 1.914 -2.761 1.00 96.94 363 SER A N 1
ATOM 2747 C CA . SER A 1 363 ? 10.556 3.281 -2.313 1.00 96.94 363 SER A CA 1
ATOM 2748 C C . SER A 1 363 ? 11.254 4.093 -3.418 1.00 96.94 363 SER A C 1
ATOM 2750 O O . SER A 1 363 ? 11.971 3.504 -4.234 1.00 96.94 363 SER A O 1
ATOM 2752 N N . PRO A 1 364 ? 11.107 5.434 -3.454 1.00 95.81 364 PRO A N 1
ATOM 2753 C CA . PRO A 1 364 ? 11.597 6.259 -4.562 1.00 95.81 364 PRO A CA 1
ATOM 2754 C C . PRO A 1 364 ? 13.071 6.006 -4.903 1.00 95.81 364 PRO A C 1
ATOM 2756 O O . PRO A 1 364 ? 13.420 5.808 -6.063 1.00 95.81 364 PRO A O 1
ATOM 2759 N N . PHE A 1 365 ? 13.929 5.887 -3.886 1.00 94.69 365 PHE A N 1
ATOM 2760 C CA . PHE A 1 365 ? 15.363 5.633 -4.057 1.00 94.69 365 PHE A CA 1
ATOM 2761 C C . PHE A 1 365 ? 15.702 4.268 -4.673 1.00 94.69 365 PHE A C 1
ATOM 2763 O O . PHE A 1 365 ? 16.781 4.109 -5.240 1.00 94.69 365 PHE A O 1
ATOM 2770 N N . ARG A 1 366 ? 14.798 3.284 -4.596 1.00 96.69 366 ARG A N 1
ATOM 2771 C CA . ARG A 1 366 ? 14.979 1.954 -5.201 1.00 96.69 366 ARG A CA 1
ATOM 2772 C C . ARG A 1 366 ? 14.418 1.862 -6.620 1.00 96.69 366 ARG A C 1
ATOM 2774 O O . ARG A 1 366 ? 14.720 0.889 -7.307 1.00 96.69 366 ARG A O 1
ATOM 2781 N N . VAL A 1 367 ? 13.673 2.864 -7.097 1.00 97.94 367 VAL A N 1
ATOM 2782 C CA . VAL A 1 367 ? 13.104 2.882 -8.458 1.00 97.94 367 VAL A CA 1
ATOM 2783 C C . VAL A 1 367 ? 14.177 2.692 -9.543 1.00 97.94 367 VAL A C 1
ATOM 2785 O O . VAL A 1 367 ? 13.962 1.855 -10.422 1.00 97.94 367 VAL A O 1
ATOM 2788 N N . PRO A 1 368 ? 15.350 3.363 -9.506 1.00 97.06 368 PRO A N 1
ATOM 2789 C CA . PRO A 1 368 ? 16.395 3.139 -10.507 1.00 97.06 368 PRO A CA 1
ATOM 2790 C C . PRO A 1 368 ? 16.919 1.696 -10.517 1.00 97.06 368 PRO A C 1
ATOM 2792 O O . PRO A 1 368 ? 17.120 1.123 -11.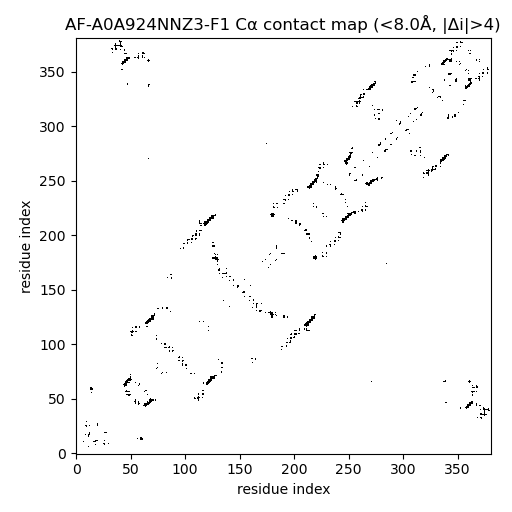586 1.00 97.06 368 PRO A O 1
ATOM 2795 N N . VAL A 1 369 ? 17.088 1.084 -9.340 1.00 97.06 369 VAL A N 1
ATOM 2796 C CA . VAL A 1 369 ? 17.529 -0.315 -9.216 1.00 97.06 369 VAL A CA 1
ATOM 2797 C C . VAL A 1 369 ? 16.469 -1.259 -9.781 1.00 97.06 369 VAL A C 1
ATOM 2799 O O . VAL A 1 369 ? 16.786 -2.105 -10.610 1.00 97.06 369 VAL A O 1
ATOM 2802 N N . ALA A 1 370 ? 15.201 -1.068 -9.413 1.00 98.19 370 ALA A N 1
ATOM 2803 C CA . ALA A 1 370 ? 14.100 -1.875 -9.931 1.00 98.19 370 ALA A CA 1
ATOM 2804 C C . ALA A 1 370 ? 13.951 -1.748 -11.457 1.00 98.19 370 ALA A C 1
ATOM 2806 O O . ALA A 1 370 ? 13.697 -2.745 -12.126 1.00 98.19 370 ALA A O 1
ATOM 2807 N N . ARG A 1 371 ? 14.167 -0.554 -12.033 1.00 98.31 371 ARG A N 1
ATOM 2808 C CA . ARG A 1 371 ? 14.195 -0.340 -13.494 1.00 98.31 371 ARG A CA 1
ATOM 2809 C C . ARG A 1 371 ? 15.308 -1.134 -14.163 1.00 98.31 371 ARG A C 1
ATOM 2811 O O . ARG A 1 371 ? 15.044 -1.820 -15.150 1.00 98.31 371 ARG A O 1
ATOM 2818 N N . LEU A 1 372 ? 16.525 -1.055 -13.625 1.00 98.00 372 LEU A N 1
ATOM 2819 C CA . LEU A 1 372 ? 17.671 -1.795 -14.145 1.00 98.00 372 LEU A CA 1
ATOM 2820 C C . LEU A 1 372 ? 17.414 -3.306 -14.112 1.00 98.00 372 LEU A C 1
ATOM 2822 O O . LEU A 1 372 ? 17.557 -3.975 -15.133 1.00 98.00 372 LEU A O 1
ATOM 2826 N N . GLU A 1 373 ? 16.992 -3.831 -12.964 1.00 98.06 373 GLU A N 1
ATOM 2827 C CA . GLU A 1 373 ? 16.794 -5.269 -12.776 1.00 98.06 373 GLU A CA 1
ATOM 2828 C C . GLU A 1 373 ? 15.587 -5.803 -13.547 1.00 98.06 373 GLU A C 1
ATOM 2830 O O . GLU A 1 373 ? 15.669 -6.881 -14.127 1.00 98.06 373 GLU A O 1
ATOM 2835 N N . ALA A 1 374 ? 14.515 -5.021 -13.692 1.00 98.06 374 ALA A N 1
ATOM 2836 C CA . ALA A 1 374 ? 13.407 -5.368 -14.579 1.00 98.06 374 ALA A CA 1
ATOM 2837 C C . ALA A 1 374 ? 13.837 -5.457 -16.055 1.00 98.06 374 ALA A C 1
ATOM 2839 O O . ALA A 1 374 ? 13.295 -6.272 -16.807 1.00 98.06 374 ALA A O 1
ATOM 2840 N N . GLY A 1 375 ? 14.792 -4.620 -16.478 1.00 97.50 375 GLY A N 1
ATOM 2841 C CA . GLY A 1 375 ? 15.393 -4.685 -17.810 1.00 97.50 375 GLY A CA 1
ATOM 2842 C C . GLY A 1 375 ? 16.298 -5.902 -17.983 1.00 97.50 375 GLY A C 1
ATOM 2843 O O . GLY A 1 375 ? 16.227 -6.569 -19.011 1.00 97.50 375 GLY A O 1
ATOM 2844 N N . ARG A 1 376 ? 17.102 -6.233 -16.963 1.00 97.00 376 ARG A N 1
ATOM 2845 C CA . ARG A 1 376 ? 17.950 -7.436 -16.956 1.00 97.00 376 ARG A CA 1
ATOM 2846 C C . ARG A 1 376 ? 17.123 -8.718 -16.983 1.00 97.00 376 ARG A C 1
ATOM 2848 O O . ARG A 1 376 ? 17.413 -9.582 -17.797 1.00 97.00 376 ARG A O 1
ATOM 2855 N N . ALA A 1 377 ? 16.062 -8.800 -16.184 1.00 96.69 377 ALA A N 1
ATOM 2856 C CA . ALA A 1 377 ? 15.153 -9.945 -16.176 1.00 96.69 377 ALA A CA 1
ATOM 2857 C C . ALA A 1 377 ? 14.527 -10.206 -17.561 1.00 96.69 377 ALA A C 1
ATOM 2859 O O . ALA A 1 377 ? 14.335 -11.350 -17.956 1.00 96.69 377 ALA A O 1
ATOM 2860 N N . ALA A 1 378 ? 14.263 -9.152 -18.344 1.00 95.25 378 ALA A N 1
ATOM 2861 C CA . ALA A 1 378 ? 13.694 -9.280 -19.687 1.00 95.25 378 ALA A CA 1
ATOM 2862 C C . ALA A 1 378 ? 14.675 -9.825 -20.746 1.00 95.25 378 ALA A C 1
ATOM 2864 O O . ALA A 1 378 ? 14.230 -10.253 -21.811 1.00 95.25 378 ALA A O 1
ATOM 2865 N N . LEU A 1 379 ? 15.986 -9.799 -20.486 1.00 91.00 379 LEU A N 1
ATOM 2866 C CA . LEU A 1 379 ? 16.991 -10.364 -21.393 1.00 91.00 379 LEU A CA 1
ATOM 2867 C C . LEU A 1 379 ? 17.096 -11.892 -21.282 1.00 91.00 379 LEU A C 1
ATOM 2869 O O . LEU A 1 379 ? 17.581 -12.520 -22.223 1.00 91.00 379 LEU A O 1
ATOM 2873 N N . GLY A 1 380 ? 16.605 -12.475 -20.185 1.00 76.94 380 GLY A N 1
ATOM 2874 C CA . GLY A 1 380 ? 16.882 -13.864 -19.825 1.00 76.94 380 GLY A CA 1
ATOM 2875 C C . GLY A 1 380 ? 18.344 -14.083 -19.418 1.00 76.94 380 GLY A C 1
ATOM 2876 O O . GLY A 1 380 ? 19.143 -13.142 -19.404 1.00 76.94 380 GLY A O 1
ATOM 2877 N N . ASP A 1 381 ? 18.666 -15.332 -19.079 1.00 53.88 381 ASP A N 1
ATOM 2878 C CA . ASP A 1 381 ? 20.041 -15.793 -18.830 1.00 53.88 381 ASP A CA 1
ATOM 2879 C C . ASP A 1 381 ? 20.852 -15.988 -20.122 1.00 53.88 381 ASP A C 1
ATOM 2881 O O . ASP A 1 381 ? 20.302 -16.556 -21.102 1.00 53.88 381 ASP A O 1
#

Solvent-accessible surface area (backbone atoms only — not comparable to full-atom values): 19630 Å² total; per-residue (Å²): 131,88,77,84,86,71,82,51,72,61,54,34,35,47,73,64,79,36,74,90,53,93,86,47,67,65,54,50,50,52,53,50,50,44,54,51,14,62,76,52,30,75,47,43,40,19,12,38,32,68,42,33,69,46,32,39,47,10,42,61,38,64,24,69,25,32,53,35,21,55,47,59,73,74,44,47,75,94,41,25,62,50,52,51,45,41,70,65,36,74,59,69,69,45,33,50,53,28,49,60,66,47,28,65,59,49,19,51,50,40,35,42,30,40,59,54,32,54,73,25,45,37,27,35,34,51,63,43,76,37,71,49,80,66,48,74,55,64,65,63,53,51,49,53,51,53,50,28,60,76,70,72,42,86,73,55,69,64,60,54,53,48,51,56,45,39,63,72,56,59,61,98,53,64,92,80,50,71,24,13,44,58,37,39,70,72,38,79,59,56,51,50,39,53,50,44,17,47,37,52,22,41,50,54,42,40,75,74,70,47,50,53,38,52,28,43,27,43,32,68,34,50,48,47,68,63,49,45,58,52,48,53,52,48,50,52,47,27,60,73,73,70,40,86,61,50,49,24,32,31,43,26,30,71,56,24,25,78,41,15,39,61,38,31,78,70,33,52,30,40,31,30,32,52,60,54,26,36,24,68,70,73,71,44,53,79,90,52,40,70,84,68,52,43,68,59,35,46,77,68,58,77,39,92,62,59,58,73,55,41,57,43,64,75,62,52,38,44,42,52,46,47,22,50,53,34,19,33,71,66,29,78,82,53,44,34,32,31,33,45,63,32,26,37,23,60,73,26,34,36,50,42,51,72,72,57,41,47,29,30,6,10,48,35,89,31,30,54,54,30,39,36,34,28,13,50,49,58,69,57,135

Radius of gyration: 22.43 Å; Cα contacts (8 Å, |Δi|>4): 698; chains: 1; bounding box: 61×45×68 Å

Mean predicted aligned error: 4.4 Å

Foldseek 3Di:
DDDDDDDDLCVCCLVVNHPPDPPPPPNVVLVVLLVLLLVQFQAAEAAADAALVQLLSLVSLPHQEHPEHACVVLCDDPNLVLLLQCLLQDDDPSNVVSLVVSQVSLLVRLLSNLVSNFPGEYEYEAWFFQSLVSAPDLVVLVVVVVVCVVVVHDDDPSSVSSNVSNVVRDDPDRLPDCGFLNVCVVRDCSRLSNLLSNLLSQLVVVVVVTHGAYAYETEDDLDLVSLQVSLVSSVVSNVVSVHDYFYAYEPQALNCLQVLLSNLVRGLAYAYALQSNVCNQVVDDPVVPVVPCVVVCCVVPVDVDPCQQEPPCPTSVVSVLSNLVSSCVNPVNHAYEYEHNLLLHLNSLLSCVVSPHRYGYYRSVSSSSSSSSSSVSSVPD

Sequence (381 aa):
GEVAVHPSPVVEFFEGSHPVAEGDDLVQAIARLLQHADGLRRLGVRGNADNAEDAARARRFGASGIGLCRTEHMFLGDRRQLVEDLVLAEGHDEQQAALAALLPLQREDFTGILREMDGLPVTVRLLDPPLHEFLPDLTELSVEIAVAEATGVAVDPRQSALLDAVRRLHESNPMIGLRGVRLGLVIPGLFGMQVRALAEAALALRQEGLDPRPEVMVPLVGAVQELEVVREECTAILAEVGVAALIGTMIEVPRAALTAASVAEAADFFSFGTNDLTQMSWGFSRDDVEASFFTRYLDLGIFGVSPFESLDREGVGRLVRIAVEEGRRTKPGLHLGVCGEHGGDPESVHFFHDVGLDYVSCSPFRVPVARLEAGRAALGD

pLDDT: mean 94.53, std 6.41, range [53.88, 98.94]

Nearest PDB structures (foldseek):
  1kbl-assembly1_A  TM=9.302E-01  e=2.266E-35  [Clostridium] symbiosum
  2r82-assembly1_A  TM=9.312E-01  e=5.139E-35  [Clostridium] symbiosum
  1dik-assembly1_A  TM=9.321E-01  e=9.160E-35  [Clostridium] symbiosum
  1ggo-assembly1_A  TM=9.311E-01  e=2.773E-34  [Clostridium] symbiosum
  2dik-assembly1_A  TM=9.323E-01  e=3.081E-33  [Clostridium] symbiosum